Protein AF-A0A968I5S2-F1 (afdb_monomer)

Nearest PDB structures (foldseek):
  7oa7-assembly1_A  TM=3.913E-01  e=3.856E-08  Streptococcus sanguinis
  2yn5-assembly1_B  TM=2.496E-01  e=1.665E-03  Salmonella enterica subsp. enterica serovar Typhimurium str. LT2
  6fg9-assembly1_A  TM=3.558E-01  e=5.947E-02  Mus musculus
  5f7s-assembly2_B  TM=2.468E-01  e=9.689E-03  Trueperella pyogenes
  5i0e-assembly1_B  TM=2.506E-01  e=1.335E-02  Trueperella pyogenes

Sequence (654 aa):
MAFTLANLGITALRRDPSNPQAFLVVGGMTFDSGSPTSLTLSPNETSGTLALSLNLAGNLAQTLMENPSSLKFEFSGYDVQDANGRNFKFQNDTTNAQTALVVLDYGNGHTTRARVATNVERTNGQIVGVKLGKVLKDILNLPFVTEANAGGVKVLRSLFDPTVGTNALITSSPTDKTVWVVVGTNGLAIGSSTNFEDIVLKAGTELRVMLARDFDGDKLPDSEEFFYGTSDNNADTDGDTLGDFLEVRTGWTVTTTSAVTGYPRVVYSNPTTTDSDLDTLSDKTEQTNGTDPRSDDTDRDGTLDAADPQPLNPSIGANVAPTVTNVNTSITNSTVTLTATVTDTNLTGTVINWGDGTTTPLTGTGAQNVNQMHTYTSSSNYTVTITATDAGGLTGTATRAVNILDITSARLLELLFTGNTNDSSGNNRNATVNSPACALLSDDRSSVANRAFKFNDDSGGAGCGSSTAGFLGVANVPFSSSGNPNFSISLWIKPNIQGNDMWILGQSNNGGSGAWARFVIGQTQDASTTVGSSNRVSFVMPGSTRLLITDPTALSGSSTWTHYAVTVSYSGGTTTARLYRNGALVTLAGGATSVSTSALYVNPSASNPLFVGNRCGNSPNAGCELYRGNVDSIRIYNRALAANEVEALFNETN

pLDDT: mean 87.05, std 8.73, range [52.06, 98.25]

Structure (mmCIF, N/CA/C/O backbone):
data_AF-A0A968I5S2-F1
#
_entry.id   AF-A0A968I5S2-F1
#
loop_
_atom_site.group_PDB
_atom_site.id
_atom_site.type_symbol
_atom_site.label_atom_id
_atom_site.label_alt_id
_atom_site.label_comp_id
_atom_site.label_asym_id
_atom_site.label_entity_id
_atom_site.label_seq_id
_atom_site.pdbx_PDB_ins_code
_atom_site.Cartn_x
_atom_site.Cartn_y
_atom_site.Cartn_z
_atom_site.occupancy
_atom_site.B_iso_or_equiv
_atom_site.auth_seq_id
_atom_site.auth_comp_id
_atom_site.auth_asym_id
_atom_site.auth_atom_id
_atom_site.pdbx_PDB_model_num
ATOM 1 N N . MET A 1 1 ? -46.745 -22.464 59.263 1.00 67.94 1 MET A N 1
ATOM 2 C CA . MET A 1 1 ? -47.755 -23.123 58.405 1.00 67.94 1 MET A CA 1
ATOM 3 C C . MET A 1 1 ? -47.114 -23.351 57.048 1.00 67.94 1 MET A C 1
ATOM 5 O O . MET A 1 1 ? -46.330 -22.498 56.653 1.00 67.94 1 MET A O 1
ATOM 9 N N . ALA A 1 2 ? -47.377 -24.485 56.397 1.00 80.25 2 ALA A N 1
ATOM 10 C CA . ALA A 1 2 ? -46.888 -24.727 55.040 1.00 80.25 2 ALA A CA 1
ATOM 11 C C . ALA A 1 2 ? -47.615 -23.815 54.037 1.00 80.25 2 ALA A C 1
ATOM 13 O O . ALA A 1 2 ? -48.774 -23.451 54.264 1.00 80.25 2 ALA A O 1
ATOM 14 N N . PHE A 1 3 ? -46.936 -23.440 52.958 1.00 84.50 3 PHE A N 1
ATOM 15 C CA . PHE A 1 3 ? -47.486 -22.634 51.867 1.00 84.50 3 PHE A CA 1
ATOM 16 C C . PHE A 1 3 ? -47.135 -23.268 50.522 1.00 84.50 3 PHE A C 1
ATOM 18 O O . PHE A 1 3 ? -46.139 -23.978 50.413 1.00 84.50 3 PHE A O 1
ATOM 25 N N . THR A 1 4 ? -47.944 -23.005 49.501 1.00 87.56 4 THR A N 1
ATOM 26 C CA . THR A 1 4 ? -47.729 -23.515 48.143 1.00 87.56 4 THR A CA 1
ATOM 27 C C . THR A 1 4 ? -47.366 -22.372 47.207 1.00 87.56 4 THR A C 1
ATOM 29 O O . THR A 1 4 ? -48.137 -21.428 47.060 1.00 87.56 4 THR A O 1
ATOM 32 N N . LEU A 1 5 ? -46.204 -22.461 46.569 1.00 86.38 5 LEU A N 1
ATOM 33 C CA . LEU A 1 5 ? -45.821 -21.640 45.425 1.00 86.38 5 LEU A CA 1
ATOM 34 C C . LEU A 1 5 ? -46.442 -22.241 44.166 1.00 86.38 5 LEU A C 1
ATOM 36 O O . LEU A 1 5 ? -46.231 -23.415 43.884 1.00 86.38 5 LEU A O 1
ATOM 40 N N . ALA A 1 6 ? -47.203 -21.463 43.409 1.00 84.38 6 ALA A N 1
ATOM 41 C CA . ALA A 1 6 ? -47.817 -21.878 42.150 1.00 84.38 6 ALA A CA 1
ATOM 42 C C . ALA A 1 6 ? -47.569 -20.826 41.064 1.00 84.38 6 ALA A C 1
ATOM 44 O O . ALA A 1 6 ? -47.219 -19.689 41.377 1.00 84.38 6 ALA A O 1
ATOM 45 N N . ASN A 1 7 ? -47.765 -21.196 39.795 1.00 83.81 7 ASN A N 1
ATOM 46 C CA . ASN A 1 7 ? -47.607 -20.289 38.648 1.00 83.81 7 ASN A CA 1
ATOM 47 C C . ASN A 1 7 ? -46.236 -19.588 38.623 1.00 83.81 7 ASN A C 1
ATOM 49 O O . ASN A 1 7 ? -46.144 -18.393 38.346 1.00 83.81 7 ASN A O 1
ATOM 53 N N . LEU A 1 8 ? -45.181 -20.334 38.962 1.00 85.50 8 LEU A N 1
ATOM 54 C CA . LEU A 1 8 ? -43.809 -19.838 38.960 1.00 85.50 8 LEU A CA 1
ATOM 55 C C . LEU A 1 8 ? -43.403 -19.481 37.524 1.00 85.50 8 LEU A C 1
ATOM 57 O O . LEU A 1 8 ? -43.400 -20.331 36.640 1.00 85.50 8 LEU A O 1
ATOM 61 N N . GLY A 1 9 ? -43.060 -18.221 37.302 1.00 86.69 9 GLY A N 1
ATOM 62 C CA . GLY A 1 9 ? -42.364 -17.738 36.121 1.00 86.69 9 GLY A CA 1
ATOM 63 C C . GLY A 1 9 ? -40.946 -17.360 36.518 1.00 86.69 9 GLY A C 1
ATOM 64 O O . GLY A 1 9 ? -40.746 -16.667 37.517 1.00 86.69 9 GLY A O 1
ATOM 65 N N . ILE A 1 10 ? -39.961 -17.817 35.751 1.00 89.38 10 ILE A N 1
ATOM 66 C CA . ILE A 1 10 ? -38.560 -17.424 35.908 1.00 89.38 10 ILE A CA 1
ATOM 67 C C . ILE A 1 10 ? -38.116 -16.811 34.588 1.00 89.38 10 ILE A C 1
ATOM 69 O O . ILE A 1 10 ? -38.386 -17.366 33.524 1.00 89.38 10 ILE A O 1
ATOM 73 N N . THR A 1 11 ? -37.462 -15.661 34.650 1.00 91.75 11 THR A N 1
ATOM 74 C CA . THR A 1 11 ? -36.878 -14.989 33.493 1.00 91.75 11 THR A CA 1
ATOM 75 C C . THR A 1 11 ? -35.366 -15.027 33.618 1.00 91.75 11 THR A C 1
ATOM 77 O O . THR A 1 11 ? -34.811 -14.701 34.668 1.00 91.75 11 THR A O 1
ATOM 80 N N . ALA A 1 12 ? -34.710 -15.416 32.530 1.00 90.56 12 ALA A N 1
ATOM 81 C CA . ALA A 1 12 ? -33.280 -15.248 32.365 1.00 90.56 12 ALA A CA 1
ATOM 82 C C . ALA A 1 12 ? -33.004 -13.837 31.837 1.00 90.56 12 ALA A C 1
ATOM 84 O O . ALA A 1 12 ? -33.618 -13.375 30.868 1.00 90.56 12 ALA A O 1
ATOM 85 N N . LEU A 1 13 ? -32.077 -13.158 32.490 1.00 88.94 13 LEU A N 1
ATOM 86 C CA . LEU A 1 13 ? -31.571 -11.840 32.151 1.00 88.94 13 LEU A CA 1
ATOM 87 C C . LEU A 1 13 ? -30.075 -11.977 31.875 1.00 88.94 13 LEU A C 1
ATOM 89 O O . LEU A 1 13 ? -29.403 -12.800 32.493 1.00 88.94 13 LEU A O 1
ATOM 93 N N . ARG A 1 14 ? -29.555 -11.157 30.970 1.00 87.38 14 ARG A N 1
ATOM 94 C CA . ARG A 1 14 ? -28.117 -11.001 30.752 1.00 87.38 14 ARG A CA 1
ATOM 95 C C . ARG A 1 14 ? -27.728 -9.558 30.976 1.00 87.38 14 ARG A C 1
ATOM 97 O O . ARG A 1 14 ? -28.549 -8.670 30.747 1.00 87.38 14 ARG A O 1
ATOM 104 N N . ARG A 1 15 ? -26.491 -9.310 31.377 1.00 82.62 15 ARG A N 1
ATOM 105 C CA . ARG A 1 15 ? -25.963 -7.945 31.412 1.00 82.62 15 ARG A CA 1
ATOM 106 C C . ARG A 1 15 ? -25.876 -7.364 29.997 1.00 82.62 15 ARG A C 1
ATOM 108 O O . ARG A 1 15 ? -25.624 -8.101 29.043 1.00 82.62 15 ARG A O 1
ATOM 115 N N . ASP A 1 16 ? -26.135 -6.069 29.854 1.00 85.06 16 ASP A N 1
ATOM 116 C CA . ASP A 1 16 ? -25.929 -5.356 28.594 1.00 85.06 16 ASP A CA 1
ATOM 117 C C . ASP A 1 16 ? -24.431 -5.038 28.423 1.00 85.06 16 ASP A C 1
ATOM 119 O O . ASP A 1 16 ? -23.887 -4.276 29.223 1.00 85.06 16 ASP A O 1
ATOM 123 N N . PRO A 1 17 ? -23.746 -5.579 27.397 1.00 78.25 17 PRO A N 1
ATOM 124 C CA . PRO A 1 17 ? -22.331 -5.286 27.171 1.00 78.25 17 PRO A CA 1
ATOM 125 C C . PRO A 1 17 ? -22.053 -3.808 26.870 1.00 78.25 17 PRO A C 1
ATOM 127 O O . PRO A 1 17 ? -20.945 -3.343 27.110 1.00 78.25 17 PRO A O 1
ATOM 130 N N . SER A 1 18 ? -23.045 -3.076 26.346 1.00 81.31 18 SER A N 1
ATOM 131 C CA . SER A 1 18 ? -22.940 -1.646 26.019 1.00 81.31 18 SER A CA 1
ATOM 132 C C . SER A 1 18 ? -23.288 -0.722 27.186 1.00 81.31 18 SER A C 1
ATOM 134 O O . SER A 1 18 ? -23.008 0.473 27.147 1.00 81.31 18 SER A O 1
ATOM 136 N N . ASN A 1 19 ? -23.908 -1.269 28.229 1.00 86.31 19 ASN A N 1
ATOM 137 C CA . ASN A 1 19 ? -24.206 -0.566 29.462 1.00 86.31 19 ASN A CA 1
ATOM 138 C C . ASN A 1 19 ? -24.138 -1.572 30.614 1.00 86.31 19 ASN A C 1
ATOM 140 O O . ASN A 1 19 ? -25.170 -2.148 30.975 1.00 86.31 19 ASN A O 1
ATOM 144 N N . PRO A 1 20 ? -22.960 -1.763 31.232 1.00 84.38 20 PRO A N 1
ATOM 145 C CA . PRO A 1 20 ? -22.779 -2.743 32.294 1.00 84.38 20 PRO A CA 1
ATOM 146 C C . PRO A 1 20 ? -23.757 -2.568 33.463 1.00 84.38 20 PRO A C 1
ATOM 148 O O . PRO A 1 20 ? -23.991 -3.519 34.195 1.00 84.38 20 PRO A O 1
ATOM 151 N N . GLN A 1 21 ? -24.387 -1.399 33.628 1.00 83.94 21 GLN A N 1
ATOM 152 C CA . GLN A 1 21 ? -25.385 -1.127 34.669 1.00 83.94 21 GLN A CA 1
ATOM 153 C C . GLN A 1 21 ? -26.797 -1.651 34.353 1.00 83.94 21 GLN A C 1
ATOM 155 O O . GLN A 1 21 ? -27.674 -1.623 35.220 1.00 83.94 21 GLN A O 1
ATOM 160 N N . ALA A 1 22 ? -27.049 -2.107 33.126 1.00 86.62 22 ALA A N 1
ATOM 161 C CA . ALA A 1 22 ? -28.354 -2.560 3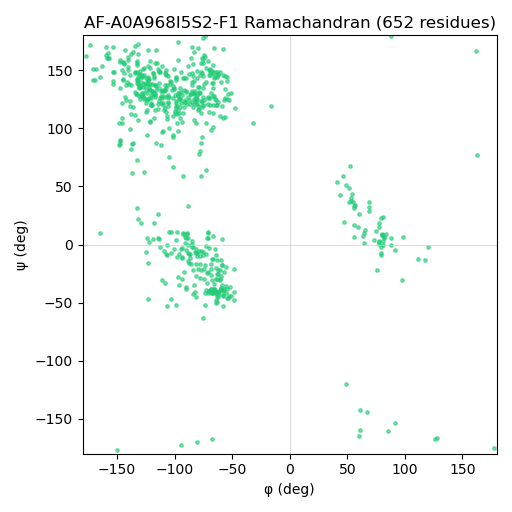2.665 1.00 86.62 22 ALA A CA 1
ATOM 162 C C . ALA A 1 22 ? -28.397 -4.076 32.422 1.00 86.62 22 ALA A C 1
ATOM 164 O O . ALA A 1 22 ? -27.398 -4.723 32.109 1.00 86.62 22 ALA A O 1
ATOM 165 N N . PHE A 1 23 ? -29.602 -4.637 32.535 1.00 86.19 23 PHE A N 1
ATOM 166 C CA . PHE A 1 23 ? -29.891 -6.026 32.194 1.00 86.19 23 PHE A CA 1
ATOM 167 C C . PHE A 1 23 ? -30.892 -6.092 31.041 1.00 86.19 23 PHE A C 1
ATOM 169 O O . PHE A 1 23 ? -31.900 -5.383 31.026 1.00 86.19 23 PHE A O 1
ATOM 176 N N . LEU A 1 24 ? -30.633 -6.990 30.097 1.00 88.62 24 LEU A N 1
ATOM 177 C CA . LEU A 1 24 ? -31.503 -7.325 28.980 1.00 88.62 24 LEU A CA 1
ATOM 178 C C . LEU A 1 24 ? -32.209 -8.651 29.254 1.00 88.62 24 LEU A C 1
ATOM 180 O O . LEU A 1 24 ? -31.609 -9.607 29.744 1.00 88.62 24 LEU A O 1
ATOM 184 N N . VAL A 1 25 ? -33.488 -8.730 28.895 1.00 90.50 25 VAL A N 1
ATOM 185 C CA . VAL A 1 25 ? -34.253 -9.977 28.985 1.00 90.50 25 VAL A CA 1
ATOM 186 C C . VAL A 1 25 ? -33.764 -10.945 27.910 1.00 90.50 25 VAL A C 1
ATOM 188 O O . VAL A 1 25 ? -33.845 -10.646 26.722 1.00 90.50 25 VAL A O 1
ATOM 191 N N . VAL A 1 26 ? -33.288 -12.116 28.334 1.00 89.25 26 VAL A N 1
ATOM 192 C CA . VAL A 1 26 ? -32.931 -13.232 27.444 1.00 89.25 26 VAL A CA 1
ATOM 193 C C . VAL A 1 26 ? -34.194 -14.008 27.075 1.00 89.25 26 VAL A C 1
ATOM 195 O O . VAL A 1 26 ? -34.419 -14.315 25.908 1.00 89.25 26 VAL A O 1
ATOM 198 N N . GLY A 1 27 ? -35.050 -14.293 28.063 1.00 89.19 27 GLY A N 1
ATOM 199 C CA . GLY A 1 27 ? -36.333 -14.957 27.843 1.00 89.19 27 GLY A CA 1
ATOM 200 C C . GLY A 1 27 ? -36.943 -15.562 29.106 1.00 89.19 27 GLY A C 1
ATOM 201 O O . GLY A 1 27 ? -36.283 -15.699 30.136 1.00 89.19 27 GLY A O 1
ATOM 202 N N . GLY A 1 28 ? -38.226 -15.921 29.022 1.00 90.00 28 GLY A N 1
ATOM 203 C CA . GLY A 1 28 ? -38.914 -16.687 30.062 1.00 90.00 28 GLY A CA 1
ATOM 204 C C . GLY A 1 28 ? -38.546 -18.167 29.980 1.00 90.00 28 GLY A C 1
ATOM 205 O O . GLY A 1 28 ? -38.602 -18.759 28.904 1.00 90.00 28 GLY A O 1
ATOM 206 N N . MET A 1 29 ? -38.172 -18.758 31.108 1.00 90.38 29 MET A N 1
ATOM 207 C CA . MET A 1 29 ? -37.785 -20.160 31.206 1.00 90.38 29 MET A CA 1
ATOM 208 C C . MET A 1 29 ? -39.005 -21.082 31.273 1.00 90.38 29 MET A C 1
ATOM 210 O O . MET A 1 29 ? -40.043 -20.729 31.839 1.00 90.38 29 MET A O 1
ATOM 214 N N . THR A 1 30 ? -38.861 -22.295 30.746 1.00 88.69 30 THR A N 1
ATOM 215 C CA . THR A 1 30 ? -39.872 -23.354 30.794 1.00 88.69 30 THR A CA 1
ATOM 216 C C . THR A 1 30 ? -39.426 -24.480 31.713 1.00 88.69 30 THR A C 1
ATOM 218 O O . THR A 1 30 ? -38.297 -24.940 31.615 1.00 88.69 30 THR A O 1
ATOM 221 N N . PHE A 1 31 ? -40.302 -24.945 32.604 1.00 86.81 31 PHE A N 1
ATOM 222 C CA . PHE A 1 31 ? -40.011 -26.114 33.437 1.00 86.81 31 PHE A CA 1
ATOM 223 C C . PHE A 1 31 ? -39.906 -27.382 32.587 1.00 86.81 31 PHE A C 1
ATOM 225 O O . PHE A 1 31 ? -40.771 -27.643 31.748 1.00 86.81 31 PHE A O 1
ATOM 232 N N . ASP A 1 32 ? -38.878 -28.185 32.848 1.00 86.12 32 ASP A N 1
ATOM 233 C CA . ASP A 1 32 ? -38.671 -29.451 32.150 1.00 86.12 32 ASP A CA 1
ATOM 234 C C . ASP A 1 32 ? -39.709 -30.505 32.560 1.00 86.12 32 ASP A C 1
ATOM 236 O O . ASP A 1 32 ? -40.309 -30.454 33.640 1.00 86.12 32 ASP A O 1
ATOM 240 N N . SER A 1 33 ? -39.918 -31.505 31.699 1.00 75.94 33 SER A N 1
ATOM 241 C CA . SER A 1 33 ? -40.846 -32.604 31.972 1.00 75.94 33 SER A CA 1
ATOM 242 C C . SER A 1 33 ? -40.425 -33.370 33.232 1.00 75.94 33 SER A C 1
ATOM 244 O O . SER A 1 33 ? -39.416 -34.071 33.223 1.00 75.94 33 SER A O 1
ATOM 246 N N . GLY A 1 34 ? -41.213 -33.253 34.304 1.00 72.81 34 GLY A N 1
ATOM 247 C CA . GLY A 1 34 ? -40.935 -33.870 35.606 1.00 72.81 34 GLY A CA 1
ATOM 248 C C . GLY A 1 34 ? -40.593 -32.874 36.718 1.00 72.81 34 GLY A C 1
ATOM 249 O O . GLY A 1 34 ? -40.636 -33.252 37.887 1.00 72.81 34 GLY A O 1
ATOM 250 N N . SER A 1 35 ? -40.331 -31.606 36.388 1.00 78.31 35 SER A N 1
ATOM 251 C CA . SER A 1 35 ? -40.189 -30.548 37.390 1.00 78.31 35 SER A CA 1
ATOM 252 C C . SER A 1 35 ? -41.554 -30.149 37.974 1.00 78.31 35 SER A C 1
ATOM 254 O O . SER A 1 35 ? -42.530 -30.010 37.231 1.00 78.31 35 SER A O 1
ATOM 256 N N . PRO A 1 36 ? -41.657 -29.933 39.298 1.00 74.31 36 PRO A N 1
ATOM 257 C CA . PRO A 1 36 ? -42.905 -29.522 39.930 1.00 74.31 36 PRO A CA 1
ATOM 258 C C . PRO A 1 36 ? -43.282 -28.087 39.526 1.00 74.31 36 PRO A C 1
ATOM 260 O O . PRO A 1 36 ? -42.560 -27.138 39.816 1.00 74.31 36 PRO A O 1
ATOM 263 N N . THR A 1 37 ? -44.452 -27.915 38.903 1.00 71.19 37 THR A N 1
ATOM 264 C CA . THR A 1 37 ? -45.016 -26.595 38.540 1.00 71.19 37 THR A CA 1
ATOM 265 C C . THR A 1 37 ? -45.644 -25.858 39.729 1.00 71.19 37 THR A C 1
ATOM 267 O O . THR A 1 37 ? -46.013 -24.687 39.626 1.00 71.19 37 THR A O 1
ATOM 270 N N . SER A 1 38 ? -45.786 -26.549 40.862 1.00 80.31 38 SER A N 1
ATOM 271 C CA . SER A 1 38 ? -46.173 -25.985 42.151 1.00 80.31 38 SER A CA 1
ATOM 272 C C . SER A 1 38 ? -45.385 -26.648 43.273 1.00 80.31 38 SER A C 1
ATOM 274 O O . SER A 1 38 ? -45.218 -27.869 43.263 1.00 80.31 38 SER A O 1
ATOM 276 N N . LEU A 1 39 ? -44.952 -25.866 44.256 1.00 85.50 39 LEU A N 1
ATOM 277 C CA . LEU A 1 39 ? -44.085 -26.312 45.337 1.00 85.50 39 LEU A CA 1
ATOM 278 C C . LEU A 1 39 ? -44.717 -26.012 46.696 1.00 85.50 39 LEU A C 1
ATOM 280 O O . LEU A 1 39 ? -44.870 -24.846 47.055 1.00 85.50 39 LEU A O 1
ATOM 284 N N . THR A 1 40 ? -45.074 -27.039 47.464 1.00 86.50 40 THR A N 1
ATOM 285 C CA . THR A 1 40 ? -45.526 -26.859 48.850 1.00 86.50 40 THR A CA 1
ATOM 286 C C . THR A 1 40 ? -44.333 -26.976 49.785 1.00 86.50 40 THR A C 1
ATOM 288 O O . THR A 1 40 ? -43.696 -28.022 49.830 1.00 86.50 40 THR A O 1
ATOM 291 N N . LEU A 1 41 ? -44.042 -25.905 50.522 1.00 85.56 41 LEU A N 1
ATOM 292 C CA . LEU A 1 41 ? -42.926 -25.823 51.458 1.00 85.56 41 LEU A CA 1
ATOM 293 C C . LEU A 1 41 ? -43.434 -25.633 52.883 1.00 85.56 41 LEU A C 1
ATOM 295 O O . LEU A 1 41 ? -44.278 -24.773 53.167 1.00 85.56 41 LEU A O 1
ATOM 299 N N . SER A 1 42 ? -42.888 -26.421 53.800 1.00 84.50 42 SER A N 1
ATOM 300 C CA . SER A 1 42 ? -43.003 -26.205 55.238 1.00 84.50 42 SER A CA 1
ATOM 301 C C . SER A 1 42 ? -42.106 -25.039 55.681 1.00 84.50 42 SER A C 1
ATOM 303 O O . SER A 1 42 ? -41.194 -24.636 54.957 1.00 84.50 42 SER A O 1
ATOM 305 N N . PRO A 1 43 ? -42.321 -24.462 56.879 1.00 77.12 43 PRO A N 1
ATOM 306 C CA . PRO A 1 43 ? -41.413 -23.449 57.411 1.00 77.12 43 PRO A CA 1
ATOM 307 C C . PRO A 1 43 ? -39.964 -23.954 57.434 1.00 77.12 43 PRO A C 1
ATOM 309 O O . PRO A 1 43 ? -39.709 -25.035 57.960 1.00 77.12 43 PRO A O 1
ATOM 312 N N . ASN A 1 44 ? -39.039 -23.155 56.894 1.00 74.94 44 ASN A N 1
ATOM 313 C CA . ASN A 1 44 ? -37.606 -23.457 56.751 1.00 74.94 44 ASN A CA 1
ATOM 314 C C . ASN A 1 44 ? -37.260 -24.633 55.820 1.00 74.94 44 ASN A C 1
ATOM 316 O O . ASN A 1 44 ? -36.106 -25.053 55.775 1.00 74.94 44 ASN A O 1
ATOM 320 N N . GLU A 1 45 ? -38.225 -25.157 55.066 1.00 83.62 45 GLU A N 1
ATOM 321 C CA . GLU A 1 45 ? -37.965 -26.157 54.036 1.00 83.62 45 GLU A CA 1
ATOM 322 C C . GLU A 1 45 ? -37.405 -25.481 52.780 1.00 83.62 45 GLU A C 1
ATOM 324 O O . GLU A 1 45 ? -37.884 -24.427 52.354 1.00 83.62 45 GLU A O 1
ATOM 329 N N . THR A 1 46 ? -36.370 -26.076 52.196 1.00 80.12 46 THR A N 1
ATOM 330 C CA . THR A 1 46 ? -35.767 -25.613 50.944 1.00 80.12 46 THR A CA 1
ATOM 331 C C . THR A 1 46 ? -36.301 -26.451 49.796 1.00 80.12 46 THR A C 1
ATOM 333 O O . THR A 1 46 ? -36.471 -27.663 49.928 1.00 80.12 46 THR A O 1
ATOM 336 N N . SER A 1 47 ? -36.543 -25.822 48.649 1.00 77.88 47 SER A N 1
ATOM 337 C CA . SER A 1 47 ? -36.786 -26.586 47.433 1.00 77.88 47 SER A CA 1
ATOM 338 C C . SER A 1 47 ? -35.540 -27.394 47.068 1.00 77.88 47 SER A C 1
ATOM 340 O O . SER A 1 47 ? -34.416 -26.940 47.280 1.00 77.88 47 SER A O 1
ATOM 342 N N . GLY A 1 48 ? -35.733 -28.562 46.455 1.00 80.31 48 GLY A N 1
ATOM 343 C CA . GLY A 1 48 ? -34.666 -29.193 45.681 1.00 80.31 48 GLY A CA 1
ATOM 344 C C . GLY A 1 48 ? -34.330 -28.385 44.420 1.00 80.31 48 GLY A C 1
ATOM 345 O O . GLY A 1 48 ? -34.772 -27.246 44.240 1.00 80.31 48 GLY A O 1
ATOM 346 N N . THR A 1 49 ? -33.572 -28.994 43.513 1.00 81.88 49 THR A N 1
ATOM 347 C CA . THR A 1 49 ? -33.245 -28.399 42.212 1.00 81.88 49 THR A CA 1
ATOM 348 C C . THR A 1 49 ? -34.486 -28.302 41.325 1.00 81.88 49 THR A C 1
ATOM 350 O O . THR A 1 49 ? -35.201 -29.286 41.137 1.00 81.88 49 THR A O 1
ATOM 353 N N . LEU A 1 50 ? -34.722 -27.123 40.748 1.00 83.62 50 LEU A N 1
ATOM 354 C CA . LEU A 1 50 ? -35.723 -26.916 39.702 1.00 83.62 50 LEU A CA 1
ATOM 355 C C . LEU A 1 50 ? -35.029 -27.009 38.341 1.00 83.62 50 LEU A C 1
ATOM 357 O O . LEU A 1 50 ? -34.133 -26.215 38.064 1.00 83.62 50 LEU A O 1
ATOM 361 N N . ALA A 1 51 ? -35.424 -27.974 37.506 1.00 87.56 51 ALA A N 1
ATOM 362 C CA . ALA A 1 51 ? -34.903 -28.097 36.146 1.00 87.56 51 ALA A CA 1
ATOM 363 C C . ALA A 1 51 ? -35.760 -27.270 35.180 1.00 87.56 51 ALA A C 1
ATOM 365 O O . ALA A 1 51 ? -36.984 -27.461 35.100 1.00 87.56 51 ALA A O 1
ATOM 366 N N . LEU A 1 52 ? -35.110 -26.325 34.502 1.00 88.12 52 LEU A N 1
ATOM 367 C CA . LEU A 1 52 ? -35.709 -25.373 33.577 1.00 88.12 52 LEU A CA 1
ATOM 368 C C . LEU A 1 52 ? -34.864 -25.283 32.304 1.00 88.12 52 LEU A C 1
ATOM 370 O O . LEU A 1 52 ? -33.635 -25.325 32.359 1.00 88.12 52 LEU A O 1
ATOM 374 N N . SER A 1 53 ? -35.531 -25.049 31.183 1.00 89.88 53 SER A N 1
ATOM 375 C CA . SER A 1 53 ? -34.936 -24.882 29.864 1.00 89.88 53 SER A CA 1
ATOM 376 C C . SER A 1 53 ? -35.325 -23.545 29.237 1.00 89.88 53 SER A C 1
ATOM 378 O O . SER A 1 53 ? -36.360 -22.950 29.545 1.00 89.88 53 SER A O 1
ATOM 380 N N . LEU A 1 54 ? -34.463 -23.054 28.350 1.00 89.00 54 LEU A N 1
ATOM 381 C CA . LEU A 1 54 ? -34.706 -21.880 27.521 1.00 89.00 54 LEU A CA 1
ATOM 382 C C . LEU A 1 54 ? -34.087 -22.124 26.145 1.00 89.00 54 LEU A C 1
ATOM 384 O O . LEU A 1 54 ? -32.907 -22.451 26.041 1.00 89.00 54 LEU A O 1
ATOM 388 N N . ASN A 1 55 ? -34.881 -21.955 25.089 1.00 88.81 55 ASN A N 1
ATOM 389 C CA . ASN A 1 55 ? -34.376 -22.024 23.722 1.00 88.81 55 ASN A CA 1
ATOM 390 C C . ASN A 1 55 ? -33.743 -20.682 23.347 1.00 88.81 55 ASN A C 1
ATOM 392 O O . ASN A 1 55 ? -34.410 -19.649 23.392 1.00 88.81 55 ASN A O 1
ATOM 396 N N . LEU A 1 56 ? -32.469 -20.712 22.960 1.00 88.38 56 LEU A N 1
ATOM 397 C CA . LEU A 1 56 ? -31.690 -19.532 22.594 1.00 88.38 56 LEU A CA 1
ATOM 398 C C . LEU A 1 56 ? -31.351 -19.545 21.104 1.00 88.38 56 LEU A C 1
ATOM 400 O O . LEU A 1 56 ? -31.150 -20.603 20.507 1.00 88.38 56 LEU A O 1
ATOM 404 N N . ALA A 1 57 ? -31.252 -18.357 20.510 1.00 87.12 57 ALA A N 1
ATOM 405 C CA . ALA A 1 57 ? -30.624 -18.210 19.203 1.00 87.12 57 ALA A CA 1
ATOM 406 C C . ALA A 1 57 ? -29.128 -18.557 19.310 1.00 87.12 57 ALA A C 1
ATOM 408 O O . ALA A 1 57 ? -28.495 -18.239 20.316 1.00 87.12 57 ALA A O 1
ATOM 409 N N . GLY A 1 58 ? -28.564 -19.204 18.284 1.00 84.56 58 GLY A N 1
ATOM 410 C CA . GLY A 1 58 ? -27.192 -19.729 18.337 1.00 84.56 58 GLY A CA 1
ATOM 411 C C . GLY A 1 58 ? -26.130 -18.666 18.635 1.00 84.56 58 GLY A C 1
ATOM 412 O O . GLY A 1 58 ? -25.250 -18.902 19.452 1.00 84.56 58 GLY A O 1
ATOM 413 N N . ASN A 1 59 ? -26.267 -17.473 18.052 1.00 81.94 59 ASN A N 1
ATOM 414 C CA . ASN A 1 59 ? -25.381 -16.338 18.320 1.00 81.94 59 ASN A CA 1
ATOM 415 C C . ASN A 1 59 ? -25.453 -15.870 19.783 1.00 81.94 59 ASN A C 1
ATOM 417 O O . ASN A 1 59 ? -24.428 -15.666 20.417 1.00 81.94 59 ASN A O 1
ATOM 421 N N . LEU A 1 60 ? -26.660 -15.758 20.343 1.00 83.12 60 LEU A N 1
ATOM 422 C CA . LEU A 1 60 ? -26.847 -15.372 21.739 1.00 83.12 60 LEU A CA 1
ATOM 423 C C . LEU A 1 60 ? -26.290 -16.433 22.693 1.00 83.12 60 LEU A C 1
ATOM 425 O O . LEU A 1 60 ? -25.701 -16.085 23.710 1.00 83.12 60 LEU A O 1
ATOM 429 N N . ALA A 1 61 ? -26.458 -17.716 22.365 1.00 84.12 61 ALA A N 1
ATOM 430 C CA . ALA A 1 61 ? -25.875 -18.803 23.142 1.00 84.12 61 ALA A CA 1
ATOM 431 C C . ALA A 1 61 ? -24.339 -18.731 23.150 1.00 84.12 61 ALA A C 1
ATOM 433 O O . ALA A 1 61 ? -23.743 -18.908 24.205 1.00 84.12 61 ALA A O 1
ATOM 434 N N . GLN A 1 62 ? -23.716 -18.418 22.011 1.00 79.31 62 GLN A N 1
ATOM 435 C CA . GLN A 1 62 ? -22.264 -18.279 21.897 1.00 79.31 6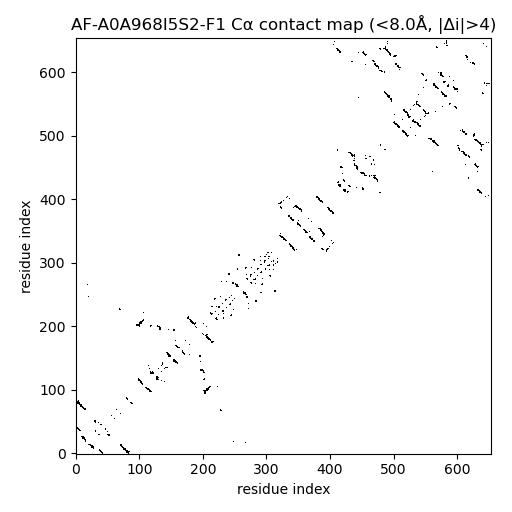2 GLN A CA 1
ATOM 436 C C . GLN A 1 62 ? -21.731 -17.119 22.753 1.00 79.31 62 GLN A C 1
ATOM 438 O O . GLN A 1 62 ? -20.859 -17.346 23.586 1.00 79.31 62 GLN A O 1
ATOM 443 N N . THR A 1 63 ? -22.354 -15.938 22.681 1.00 74.88 63 THR A N 1
ATOM 444 C CA . THR A 1 63 ? -21.995 -14.794 23.543 1.00 74.88 63 THR A CA 1
ATOM 445 C C . THR A 1 63 ? -22.153 -15.105 25.035 1.00 74.88 63 THR A C 1
ATOM 447 O O . THR A 1 63 ? -21.362 -14.671 25.864 1.00 74.88 63 THR A O 1
ATOM 450 N N . LEU A 1 64 ? -23.182 -15.869 25.414 1.00 79.00 64 LEU A N 1
ATOM 451 C CA . LEU A 1 64 ? -23.367 -16.276 26.812 1.00 79.00 64 LEU A CA 1
ATOM 452 C C . LEU A 1 64 ? -22.344 -17.330 27.263 1.00 79.00 64 LEU A C 1
ATOM 454 O O . LEU A 1 64 ? -22.080 -17.439 28.457 1.00 79.00 64 LEU A O 1
ATOM 458 N N . MET A 1 65 ? -21.781 -18.110 26.338 1.00 79.06 65 MET A N 1
ATOM 459 C CA . MET A 1 65 ? -20.712 -19.067 26.637 1.00 79.06 65 MET A CA 1
ATOM 460 C C . MET A 1 65 ? -19.347 -18.396 26.801 1.00 79.06 65 MET A C 1
ATOM 462 O O . MET A 1 65 ? -18.526 -18.919 27.549 1.00 79.06 65 MET A O 1
ATOM 466 N N . GLU A 1 66 ? -19.116 -17.265 26.133 1.00 71.56 66 GLU A N 1
ATOM 467 C CA . GLU A 1 66 ? -17.906 -16.449 26.299 1.00 71.56 66 GLU A CA 1
ATOM 468 C C . GLU A 1 66 ? -17.823 -15.860 27.714 1.00 71.56 66 GLU A C 1
ATOM 470 O O . GLU A 1 66 ? -16.757 -15.877 28.321 1.00 71.56 66 GLU A O 1
ATOM 475 N N . ASN A 1 67 ? -18.958 -15.432 28.285 1.00 68.06 67 ASN A N 1
ATOM 476 C CA . ASN A 1 67 ? -19.032 -14.951 29.666 1.00 68.06 67 ASN A CA 1
ATOM 477 C C . ASN A 1 67 ? -20.265 -15.514 30.419 1.00 68.06 67 ASN A C 1
ATOM 479 O O . ASN A 1 67 ? -21.326 -14.874 30.467 1.00 68.06 67 ASN A O 1
ATOM 483 N N . PRO A 1 68 ? -20.149 -16.704 31.046 1.00 66.75 68 PRO A N 1
ATOM 484 C CA . PRO A 1 68 ? -21.275 -17.376 31.696 1.00 66.75 68 PRO A CA 1
ATOM 485 C C . PRO A 1 68 ? -21.721 -16.732 33.019 1.00 66.75 68 PRO A C 1
ATOM 487 O O . PRO A 1 68 ? -22.848 -16.983 33.453 1.00 66.75 68 PRO A O 1
ATOM 490 N N . SER A 1 69 ? -20.897 -15.891 33.660 1.00 68.50 69 SER A N 1
ATOM 491 C CA . SER A 1 69 ? -21.277 -15.166 34.887 1.00 68.50 69 SER A CA 1
ATOM 492 C C . SER A 1 69 ? -22.225 -13.991 34.614 1.00 68.50 69 SER A C 1
ATOM 494 O O . SER A 1 69 ? -22.833 -13.455 35.538 1.00 68.50 69 SER A O 1
ATOM 496 N N . SER A 1 70 ? -22.440 -13.638 33.342 1.00 71.19 70 SER A N 1
ATOM 497 C CA . SER A 1 70 ? -23.347 -12.561 32.927 1.00 71.19 70 SER A CA 1
ATOM 498 C C . SER A 1 70 ? -24.845 -12.887 33.057 1.00 71.19 70 SER A C 1
ATOM 500 O O . SER A 1 70 ? -25.681 -11.994 32.865 1.00 71.19 70 SER A O 1
ATOM 502 N N . LEU A 1 71 ? -25.207 -14.140 33.373 1.00 82.38 71 LEU A N 1
ATOM 503 C CA . LEU A 1 71 ? -26.595 -14.595 33.491 1.00 82.38 71 LEU A CA 1
ATOM 504 C C . LEU A 1 71 ? -27.163 -14.398 34.896 1.00 82.38 71 LEU A C 1
ATOM 506 O O . LEU A 1 71 ? -26.653 -14.911 35.890 1.00 82.38 71 LEU A O 1
ATOM 510 N N . LYS A 1 72 ? -28.317 -13.737 34.956 1.00 84.75 72 LYS A N 1
ATOM 511 C CA . LYS A 1 72 ? -29.106 -13.543 36.170 1.00 84.75 72 LYS A CA 1
ATOM 512 C C . LYS A 1 72 ? -30.484 -14.168 35.997 1.00 84.75 72 LYS A C 1
ATOM 514 O O . LYS A 1 72 ? -31.171 -13.912 35.011 1.00 84.75 72 LYS A O 1
ATOM 519 N N . PHE A 1 73 ? -30.917 -14.949 36.979 1.00 87.31 73 PHE A N 1
ATOM 520 C CA . PHE A 1 73 ? -32.257 -15.529 37.002 1.00 87.31 73 PHE A CA 1
ATOM 521 C C . PHE A 1 73 ? -33.119 -14.809 38.029 1.00 87.31 73 PHE A C 1
ATOM 523 O O . PHE A 1 73 ? -32.739 -14.675 39.192 1.00 87.31 73 PHE A O 1
ATOM 530 N N . GLU A 1 74 ? -34.295 -14.361 37.605 1.00 87.62 74 GLU A N 1
ATOM 531 C CA . GLU A 1 74 ? -35.256 -13.691 38.476 1.00 87.62 74 GLU A CA 1
ATOM 532 C C . GLU A 1 74 ? -36.635 -14.335 38.365 1.00 87.62 74 GLU A C 1
ATOM 534 O O . GLU A 1 74 ? -37.070 -14.739 37.286 1.00 87.62 74 GLU A O 1
ATOM 539 N N . PHE A 1 75 ? -37.357 -14.402 39.484 1.00 85.06 75 PHE A N 1
ATOM 540 C CA . PHE A 1 75 ? -38.765 -14.783 39.466 1.00 85.06 75 PHE A CA 1
ATOM 541 C C . PHE A 1 75 ? -39.583 -13.662 38.820 1.00 85.06 75 PHE A C 1
ATOM 543 O O . PHE A 1 75 ? -39.703 -12.572 39.377 1.00 85.06 75 PHE A O 1
ATOM 550 N N . SER A 1 76 ? -40.171 -13.940 37.659 1.00 83.69 76 SER A N 1
ATOM 551 C CA . SER A 1 76 ? -41.012 -13.000 36.916 1.00 83.69 76 SER A CA 1
ATOM 552 C C . SER A 1 76 ? -42.462 -12.986 37.397 1.00 83.69 76 SER A C 1
ATOM 554 O O . SER A 1 76 ? -43.168 -11.994 37.224 1.00 83.69 76 SER A O 1
ATOM 556 N N . GLY A 1 77 ? -42.903 -14.060 38.054 1.00 84.06 77 GLY A N 1
ATOM 557 C CA . GLY A 1 77 ? -44.217 -14.147 38.681 1.00 84.06 77 GLY A CA 1
ATOM 558 C C . GLY A 1 77 ? -44.351 -15.395 39.543 1.00 84.06 77 GLY A C 1
ATOM 559 O O . GLY A 1 77 ? -43.694 -16.400 39.295 1.00 84.06 77 GLY A O 1
ATOM 560 N N . TYR A 1 78 ? -45.173 -15.319 40.585 1.00 86.94 78 TYR A N 1
ATOM 561 C CA . TYR A 1 78 ? -45.566 -16.470 41.393 1.00 86.94 78 TYR A CA 1
ATOM 562 C C . TYR A 1 78 ? -46.811 -16.133 42.213 1.00 86.94 78 TYR A C 1
ATOM 564 O O . TYR A 1 78 ? -47.046 -14.980 42.580 1.00 86.94 78 TYR A O 1
ATOM 572 N N . ASP A 1 79 ? -47.579 -17.163 42.545 1.00 85.06 79 ASP A N 1
ATOM 573 C CA . ASP A 1 79 ? -48.656 -17.114 43.521 1.00 85.06 79 ASP A CA 1
ATOM 574 C C . ASP A 1 79 ? -48.236 -17.863 44.782 1.00 85.06 79 ASP A C 1
ATOM 576 O O . ASP A 1 79 ? -47.725 -18.979 44.711 1.00 85.06 79 ASP A O 1
ATOM 580 N N . VAL A 1 80 ? -48.493 -17.272 45.948 1.00 85.12 80 VAL A N 1
ATOM 581 C CA . VAL A 1 80 ? -48.324 -17.947 47.240 1.00 85.12 80 VAL A CA 1
ATOM 582 C C . VAL A 1 80 ? -49.708 -18.287 47.768 1.00 85.12 80 VAL A C 1
ATOM 584 O O . VAL A 1 80 ? -50.534 -17.393 47.945 1.00 85.12 80 VAL A O 1
ATOM 587 N N . GLN A 1 81 ? -49.975 -19.560 48.028 1.00 87.44 81 GLN A N 1
ATOM 588 C CA . GLN A 1 81 ? -51.268 -20.051 48.502 1.00 87.44 81 GLN A CA 1
ATOM 589 C C . GLN A 1 81 ? -51.138 -20.696 49.883 1.00 87.44 81 GLN A C 1
ATOM 591 O O . GLN A 1 81 ? -50.121 -21.317 50.199 1.00 87.44 81 GLN A O 1
ATOM 596 N N . ASP A 1 82 ? -52.161 -20.546 50.724 1.00 82.94 82 ASP A N 1
ATOM 597 C CA . ASP A 1 82 ? -52.246 -21.275 51.992 1.00 82.94 82 ASP A CA 1
ATOM 598 C C . ASP A 1 82 ? -52.647 -22.748 51.784 1.00 82.94 82 ASP A C 1
ATOM 600 O O . ASP A 1 82 ? -52.925 -23.193 50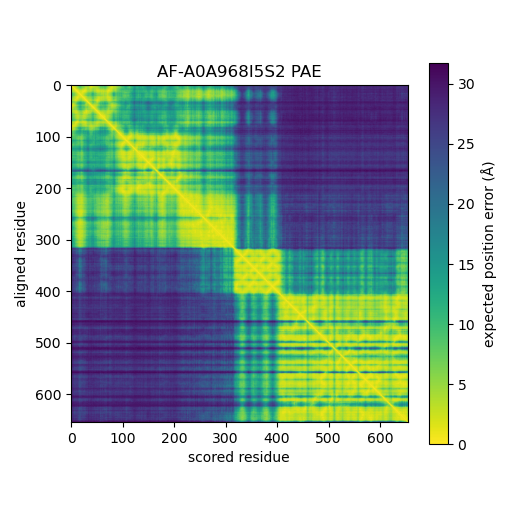.670 1.00 82.94 82 ASP A O 1
ATOM 604 N N . ALA A 1 83 ? -52.711 -23.516 52.875 1.00 78.94 83 ALA A N 1
ATOM 605 C CA . ALA A 1 83 ? -53.136 -24.920 52.846 1.00 78.94 83 ALA A CA 1
ATOM 606 C C . ALA A 1 83 ? -54.571 -25.138 52.310 1.00 78.94 83 ALA A C 1
ATOM 608 O O . ALA A 1 83 ? -54.936 -26.266 51.997 1.00 78.94 83 ALA A O 1
ATOM 609 N N . ASN A 1 84 ? -55.377 -24.076 52.193 1.00 80.12 84 ASN A N 1
ATOM 610 C CA . ASN A 1 84 ? -56.743 -24.098 51.671 1.00 80.12 84 ASN A CA 1
ATOM 611 C C . ASN A 1 84 ? -56.830 -23.523 50.239 1.00 80.12 84 ASN A C 1
ATOM 613 O O . ASN A 1 84 ? -57.934 -23.264 49.760 1.00 80.12 84 ASN A O 1
ATOM 617 N N . GLY A 1 85 ? -55.695 -23.281 49.567 1.00 75.38 85 GLY A N 1
ATOM 618 C CA . GLY A 1 85 ? -55.635 -22.738 48.205 1.00 75.38 85 GLY A CA 1
ATOM 619 C C . GLY A 1 85 ? -55.952 -21.241 48.099 1.00 75.38 85 GLY A C 1
ATOM 620 O O . GLY A 1 85 ? -56.163 -20.724 47.001 1.00 75.38 85 GLY A O 1
ATOM 621 N N . ARG A 1 86 ? -56.012 -20.508 49.219 1.00 80.56 86 ARG A N 1
ATOM 622 C CA . ARG A 1 86 ? -56.266 -19.060 49.206 1.00 80.56 86 ARG A CA 1
ATOM 623 C C . ARG A 1 86 ? -54.977 -18.316 48.892 1.00 80.56 86 ARG A C 1
ATOM 625 O O . ARG A 1 86 ? -53.984 -18.477 49.597 1.00 80.56 86 ARG A O 1
ATOM 632 N N . ASN A 1 87 ? -55.011 -17.473 47.862 1.00 79.56 87 ASN A N 1
ATOM 633 C CA . ASN A 1 87 ? -53.864 -16.663 47.461 1.00 79.56 87 ASN A CA 1
ATOM 634 C C . ASN A 1 87 ? -53.574 -15.571 48.510 1.00 79.56 87 ASN A C 1
ATOM 636 O O . ASN A 1 87 ? -54.447 -14.769 48.857 1.00 79.56 87 ASN A O 1
ATOM 640 N N . PHE A 1 88 ? -52.334 -15.518 48.993 1.00 75.56 88 PHE A N 1
ATOM 641 C CA . PHE A 1 88 ? -51.858 -14.528 49.956 1.00 75.56 88 PHE A CA 1
ATOM 642 C C . PHE A 1 88 ? -51.800 -13.107 49.392 1.00 75.56 88 PHE A C 1
ATOM 644 O O . PHE A 1 88 ? -51.689 -12.171 50.178 1.00 75.56 88 PHE A O 1
ATOM 651 N N . LYS A 1 89 ? -51.931 -12.908 48.073 1.00 69.75 89 LYS A N 1
ATOM 652 C CA . LYS A 1 89 ? -51.890 -11.587 47.426 1.00 69.75 89 LYS A CA 1
ATOM 653 C C . LYS A 1 89 ? -52.837 -10.571 48.078 1.00 69.75 89 LYS A C 1
ATOM 655 O O . LYS A 1 89 ? -52.406 -9.477 48.417 1.00 69.75 89 LYS A O 1
ATOM 660 N N . PHE A 1 90 ? -54.075 -10.965 48.385 1.00 64.62 90 PHE A N 1
ATOM 661 C CA . PHE A 1 90 ? -55.053 -10.072 49.025 1.00 64.62 90 PHE A CA 1
ATOM 662 C C . PHE A 1 90 ? -54.697 -9.713 50.483 1.00 64.62 90 PHE A C 1
ATOM 664 O O . PHE A 1 90 ? -54.877 -8.573 50.921 1.00 64.62 90 PHE A O 1
ATOM 671 N N . GLN A 1 91 ? -54.161 -10.673 51.246 1.00 65.75 91 GLN A N 1
ATOM 672 C CA . GLN A 1 91 ? -53.679 -10.400 52.605 1.00 65.75 91 GLN A CA 1
ATOM 673 C C . GLN A 1 91 ? -52.425 -9.520 52.572 1.00 65.75 91 GLN A C 1
ATOM 675 O O . GLN A 1 91 ? -52.322 -8.582 53.358 1.00 65.75 91 GLN A O 1
ATOM 680 N N . ASN A 1 92 ? -51.520 -9.764 51.621 1.00 72.00 92 ASN A N 1
ATOM 681 C CA . ASN A 1 92 ? -50.316 -8.969 51.418 1.00 72.00 92 ASN A CA 1
ATOM 682 C C . ASN A 1 92 ? -50.657 -7.517 51.063 1.00 72.00 92 ASN A C 1
ATOM 684 O O . ASN A 1 92 ? -50.037 -6.623 51.621 1.00 72.00 92 ASN A O 1
ATOM 688 N N . ASP A 1 93 ? -51.668 -7.258 50.229 1.00 71.25 93 ASP A N 1
ATOM 689 C CA . ASP A 1 93 ? -52.109 -5.893 49.899 1.00 71.25 93 ASP A CA 1
ATOM 690 C C . ASP A 1 93 ? -52.652 -5.149 51.125 1.00 71.25 93 ASP A C 1
ATOM 692 O O . ASP A 1 93 ? -52.306 -3.991 51.369 1.00 71.25 93 ASP A O 1
ATOM 696 N N . THR A 1 94 ? -53.431 -5.840 51.962 1.00 74.56 94 THR A N 1
ATOM 697 C CA . THR A 1 94 ? -53.950 -5.270 53.214 1.00 74.56 94 THR A CA 1
ATOM 698 C C . THR A 1 94 ? -52.820 -4.985 54.210 1.00 74.56 94 THR A C 1
ATOM 700 O O . THR A 1 94 ? -52.792 -3.925 54.836 1.00 74.56 94 THR A O 1
ATOM 703 N N . THR A 1 95 ? -51.852 -5.898 54.339 1.00 78.56 95 THR A N 1
ATOM 704 C CA . THR A 1 95 ? -50.671 -5.712 55.193 1.00 78.56 95 THR A CA 1
ATOM 705 C C . THR A 1 95 ? -49.747 -4.617 54.652 1.00 78.56 95 THR A C 1
ATOM 707 O O . THR A 1 95 ? -49.276 -3.786 55.427 1.00 78.56 95 THR A O 1
ATOM 710 N N . ASN A 1 96 ? -49.517 -4.552 53.338 1.00 79.81 96 ASN A N 1
ATOM 711 C CA . ASN A 1 96 ? -48.749 -3.495 52.670 1.00 79.81 96 ASN A CA 1
ATOM 712 C C . ASN A 1 96 ? -49.361 -2.120 52.943 1.00 79.81 96 ASN A C 1
ATOM 714 O O . ASN A 1 96 ? -48.646 -1.194 53.308 1.00 79.81 96 ASN A O 1
ATOM 718 N N . ALA A 1 97 ? -50.687 -1.997 52.862 1.00 81.50 97 ALA A N 1
ATOM 719 C CA . ALA A 1 97 ? -51.396 -0.746 53.121 1.00 81.50 97 ALA A CA 1
ATOM 720 C C . ALA A 1 97 ? -51.273 -0.235 54.573 1.00 81.50 97 ALA A C 1
ATOM 722 O O . ALA A 1 97 ? -51.690 0.885 54.867 1.00 81.50 97 ALA A O 1
ATOM 723 N N . GLN A 1 98 ? -50.713 -1.028 55.493 1.00 86.75 98 GLN A N 1
ATOM 724 C CA . GLN A 1 98 ? -50.571 -0.678 56.911 1.00 86.75 98 GLN A CA 1
ATOM 725 C C . GLN A 1 98 ? -49.131 -0.774 57.435 1.00 86.75 98 GLN A C 1
ATOM 727 O O . GLN A 1 98 ? -48.875 -0.382 58.578 1.00 86.75 98 GLN A O 1
ATOM 732 N N . THR A 1 99 ? -48.195 -1.283 56.629 1.00 91.19 99 THR A N 1
ATOM 733 C CA . THR A 1 99 ? -46.812 -1.549 57.041 1.00 91.19 99 THR A CA 1
ATOM 734 C C . THR A 1 99 ? -45.795 -1.019 56.035 1.00 91.19 99 THR A C 1
ATOM 736 O O . THR A 1 99 ? -46.106 -0.840 54.860 1.00 91.19 99 THR A O 1
ATOM 739 N N . ALA A 1 100 ? -44.569 -0.801 56.499 1.00 91.81 100 ALA A N 1
ATOM 740 C CA . ALA A 1 100 ? -43.380 -0.642 55.669 1.00 91.81 100 ALA A CA 1
ATOM 741 C C . ALA A 1 100 ? -42.497 -1.886 55.784 1.00 91.81 100 ALA A C 1
ATOM 743 O O . ALA A 1 100 ? -42.482 -2.538 56.831 1.00 91.81 100 ALA A O 1
ATOM 744 N N . LEU A 1 101 ? -41.753 -2.206 54.730 1.00 91.94 101 LEU A N 1
ATOM 745 C CA . LEU A 1 101 ? -40.754 -3.270 54.740 1.00 91.94 101 LEU A CA 1
ATOM 746 C C . LEU A 1 101 ? -39.366 -2.677 55.010 1.00 91.94 101 LEU A C 1
ATOM 748 O O . LEU A 1 101 ? -38.916 -1.789 54.291 1.00 91.94 101 LEU A O 1
ATOM 752 N N . VAL A 1 102 ? -38.684 -3.192 56.029 1.00 93.19 102 VAL A N 1
ATOM 753 C CA . VAL A 1 102 ? -37.274 -2.902 56.304 1.00 93.19 102 VAL A CA 1
ATOM 754 C C . VAL A 1 102 ? -36.475 -4.176 56.077 1.00 93.19 102 VAL A C 1
ATOM 756 O O . VAL A 1 102 ? -36.805 -5.229 56.631 1.00 93.19 102 VAL A O 1
ATOM 759 N N . VAL A 1 103 ? -35.444 -4.078 55.244 1.00 92.75 103 VAL A N 1
ATOM 760 C CA . VAL A 1 103 ? -34.492 -5.155 54.971 1.00 92.75 103 VAL A CA 1
ATOM 761 C C . VAL A 1 103 ? -33.101 -4.673 55.353 1.00 92.75 103 VAL A C 1
ATOM 763 O O . VAL A 1 103 ? -32.664 -3.623 54.885 1.00 92.75 103 VAL A O 1
ATOM 766 N N . LEU A 1 104 ? -32.432 -5.445 56.200 1.00 91.12 104 LEU A N 1
ATOM 767 C CA . LEU A 1 104 ? -31.063 -5.224 56.644 1.00 91.12 104 LEU A CA 1
ATOM 768 C C . LEU A 1 104 ? -30.232 -6.407 56.156 1.00 91.12 104 LEU A C 1
ATOM 770 O O . LEU A 1 104 ? -30.499 -7.543 56.543 1.00 91.12 104 LEU A O 1
ATOM 774 N N . ASP A 1 105 ? -29.276 -6.143 55.281 1.00 89.44 105 ASP A N 1
ATOM 775 C CA . ASP A 1 105 ? -28.318 -7.120 54.778 1.00 89.44 105 ASP A CA 1
ATOM 776 C C . ASP A 1 105 ? -26.959 -6.855 55.424 1.00 89.44 105 ASP A C 1
ATOM 778 O O . ASP A 1 105 ? -26.427 -5.747 55.351 1.00 89.44 105 ASP A O 1
ATOM 782 N N . TYR A 1 106 ? -26.412 -7.860 56.099 1.00 86.62 106 TYR A N 1
ATOM 783 C CA . TYR A 1 106 ? -25.167 -7.724 56.851 1.00 86.62 106 TYR A CA 1
ATOM 784 C C . TYR A 1 106 ? -23.923 -8.061 56.016 1.00 86.62 106 TYR A C 1
ATOM 786 O O . TYR A 1 106 ? -22.827 -8.117 56.570 1.00 86.62 106 TYR A O 1
ATOM 794 N N . GLY A 1 107 ? -24.072 -8.301 54.707 1.00 79.19 107 GLY A N 1
ATOM 795 C CA . GLY A 1 107 ? -22.961 -8.564 53.782 1.00 79.19 107 GLY A CA 1
ATOM 796 C C . GLY A 1 107 ? -22.319 -9.947 53.943 1.00 79.19 107 GLY A C 1
ATOM 797 O O . GLY A 1 107 ? -21.338 -10.258 53.283 1.00 79.19 107 GLY A O 1
ATOM 798 N N . ASN A 1 108 ? -22.862 -10.797 54.818 1.00 75.00 108 ASN A N 1
ATOM 799 C CA . ASN A 1 108 ? -22.375 -12.153 55.100 1.00 75.00 108 ASN A CA 1
ATOM 800 C C . ASN A 1 108 ? -23.411 -13.240 54.750 1.00 75.00 108 ASN A C 1
ATOM 802 O O . ASN A 1 108 ? -23.356 -14.353 55.272 1.00 75.00 108 ASN A O 1
ATOM 806 N N . GLY A 1 109 ? -24.405 -12.893 53.926 1.00 74.44 109 GLY A N 1
ATOM 807 C CA . GLY A 1 109 ? -25.539 -13.753 53.579 1.00 74.44 109 GLY A CA 1
ATOM 808 C C . GLY A 1 109 ? -26.646 -13.805 54.638 1.00 74.44 109 GLY A C 1
ATOM 809 O O . GLY A 1 109 ? -27.714 -14.360 54.374 1.00 74.44 109 GLY A O 1
ATOM 810 N N . HIS A 1 110 ? -26.448 -13.211 55.820 1.00 82.44 110 HIS A N 1
ATOM 811 C CA . HIS A 1 110 ? -27.523 -13.020 56.785 1.00 82.44 110 HIS A CA 1
ATOM 812 C C . HIS A 1 110 ? -28.340 -11.777 56.427 1.00 82.44 110 HIS A C 1
ATOM 814 O O . HIS A 1 110 ? -27.788 -10.699 56.204 1.00 82.44 110 HIS A O 1
ATOM 820 N N . THR A 1 111 ? -29.667 -11.914 56.415 1.00 85.56 111 THR A N 1
ATOM 821 C CA . THR A 1 111 ? -30.582 -10.795 56.164 1.00 85.56 111 THR A CA 1
ATOM 822 C C . THR A 1 111 ? -31.701 -10.766 57.197 1.00 85.56 111 THR A C 1
ATOM 824 O O . THR A 1 111 ? -32.402 -11.757 57.408 1.00 85.56 111 THR A O 1
ATOM 827 N N . THR A 1 112 ? -31.917 -9.602 57.805 1.00 88.38 112 THR A N 1
ATOM 828 C CA . THR A 1 112 ? -33.047 -9.347 58.700 1.00 88.38 112 THR A CA 1
ATOM 829 C C . THR A 1 112 ? -34.134 -8.626 57.915 1.00 88.38 112 THR A C 1
ATOM 831 O O . THR A 1 112 ? -33.935 -7.534 57.384 1.00 88.38 112 THR A O 1
ATOM 834 N N . ARG A 1 113 ? -35.313 -9.246 57.812 1.00 90.12 113 ARG A N 1
ATOM 835 C CA . ARG A 1 113 ? -36.468 -8.709 57.077 1.00 90.12 113 ARG A CA 1
ATOM 836 C C . ARG A 1 113 ? -37.641 -8.543 58.025 1.00 90.12 113 ARG A C 1
ATOM 838 O O . ARG A 1 113 ? -38.106 -9.520 58.605 1.00 90.12 113 A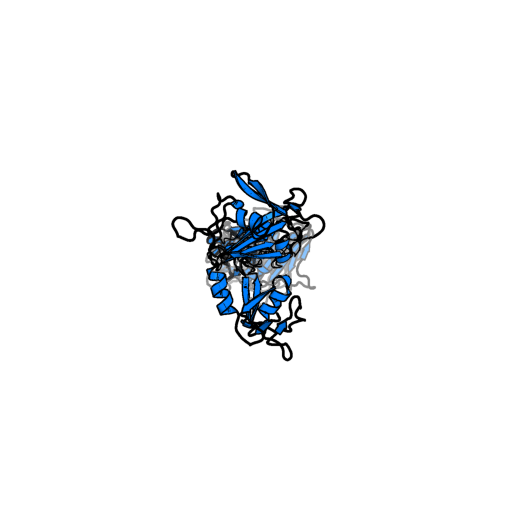RG A O 1
ATOM 845 N N . ALA A 1 114 ? -38.158 -7.325 58.142 1.00 90.50 114 ALA A N 1
ATOM 846 C CA . ALA A 1 114 ? -39.269 -7.037 59.036 1.00 90.50 114 ALA A CA 1
ATOM 847 C C . ALA A 1 114 ? -40.305 -6.114 58.396 1.00 90.50 114 ALA A C 1
ATOM 849 O O . ALA A 1 114 ? -39.974 -5.110 57.765 1.00 90.50 114 ALA A O 1
ATOM 850 N N . ARG A 1 115 ? -41.585 -6.440 58.602 1.00 89.25 115 ARG A N 1
ATOM 851 C CA . ARG A 1 115 ? -42.700 -5.541 58.293 1.00 89.25 115 ARG A CA 1
ATOM 852 C C . ARG A 1 115 ? -43.102 -4.779 59.539 1.00 89.25 115 ARG A C 1
ATOM 854 O O . ARG A 1 115 ? -43.414 -5.375 60.565 1.00 89.25 115 ARG A O 1
ATOM 861 N N . VAL A 1 116 ? -43.116 -3.461 59.426 1.00 91.12 116 VAL A N 1
ATOM 862 C CA . VAL A 1 116 ? -43.271 -2.552 60.556 1.00 91.12 116 VAL A CA 1
ATOM 863 C C . VAL A 1 116 ? -44.548 -1.757 60.377 1.00 91.12 116 VAL A C 1
ATOM 865 O O . VAL A 1 116 ? -44.752 -1.148 59.331 1.00 91.12 116 VAL A O 1
ATOM 868 N N . ALA A 1 117 ? -45.419 -1.762 61.384 1.00 89.69 117 ALA A N 1
ATOM 869 C CA . ALA A 1 117 ? -46.661 -0.998 61.349 1.00 89.69 117 ALA A CA 1
ATOM 870 C C . ALA A 1 117 ? -46.369 0.506 61.248 1.00 89.69 117 ALA A C 1
ATOM 872 O O . ALA A 1 117 ? -45.698 1.073 62.107 1.00 89.69 117 ALA A O 1
ATOM 873 N N . THR A 1 118 ? -46.896 1.163 60.214 1.00 88.81 118 THR A N 1
ATOM 874 C CA . THR A 1 118 ? -46.684 2.602 59.966 1.00 88.81 118 THR A CA 1
ATOM 875 C C . THR A 1 118 ? -47.886 3.459 60.353 1.00 88.81 118 THR A C 1
ATOM 877 O O . THR A 1 118 ? -47.814 4.684 60.329 1.00 88.81 118 THR A O 1
ATOM 880 N N . ASN A 1 119 ? -49.003 2.829 60.717 1.00 84.50 119 ASN A N 1
ATOM 881 C CA . ASN A 1 119 ? -50.262 3.469 61.112 1.00 84.50 119 ASN A CA 1
ATOM 882 C C . ASN A 1 119 ? -50.367 3.771 62.622 1.00 84.50 119 ASN A C 1
ATOM 884 O O . ASN A 1 119 ? -51.447 4.125 63.112 1.00 84.50 119 ASN A O 1
ATOM 888 N N . VAL A 1 120 ? -49.262 3.614 63.354 1.00 82.75 120 VAL A N 1
ATOM 889 C CA . VAL A 1 120 ? -49.195 3.794 64.811 1.00 82.75 120 VAL A CA 1
ATOM 890 C C . VAL A 1 120 ? -49.021 5.257 65.219 1.00 82.75 120 VAL A C 1
ATOM 892 O O . VAL A 1 120 ? -49.618 5.680 66.206 1.00 82.75 120 VAL A O 1
ATOM 895 N N . GLU A 1 121 ? -48.279 6.057 64.449 1.00 85.31 121 GLU A N 1
ATOM 896 C CA . GLU A 1 121 ? -48.040 7.469 64.768 1.00 85.31 121 GLU A CA 1
ATOM 897 C C . GLU A 1 121 ? -49.014 8.394 64.049 1.00 85.31 121 GLU A C 1
ATOM 899 O O . GLU A 1 121 ? -49.277 8.261 62.848 1.00 85.31 121 GLU A O 1
ATOM 904 N N . ARG A 1 122 ? -49.550 9.355 64.809 1.00 84.44 122 ARG A N 1
ATOM 905 C CA . ARG A 1 122 ? -50.492 10.351 64.309 1.00 84.44 122 ARG A CA 1
ATOM 906 C C . ARG A 1 122 ? -50.103 11.756 64.742 1.00 84.44 122 ARG A C 1
ATOM 908 O O . ARG A 1 122 ? -49.737 11.982 65.892 1.00 84.44 122 ARG A O 1
ATOM 915 N N . THR A 1 123 ? -50.290 12.712 63.843 1.00 86.69 123 THR A N 1
ATOM 916 C CA . THR A 1 123 ? -50.227 14.148 64.134 1.00 86.69 123 THR A CA 1
ATOM 917 C C . THR A 1 123 ? -51.508 14.779 63.607 1.00 86.69 123 THR A C 1
ATOM 919 O O . THR A 1 123 ? -51.887 14.543 62.464 1.00 86.69 123 THR A O 1
ATOM 922 N N . ASN A 1 124 ? -52.230 15.523 64.451 1.00 83.19 124 ASN A N 1
ATOM 923 C CA . ASN A 1 124 ? -53.535 16.114 64.111 1.00 83.19 124 ASN A CA 1
ATOM 924 C C . ASN A 1 124 ? -54.551 15.100 63.536 1.00 83.19 124 ASN A C 1
ATOM 926 O O . ASN A 1 124 ? -55.313 15.407 62.624 1.00 83.19 124 ASN A O 1
ATOM 930 N N . GLY A 1 125 ? -54.539 13.861 64.044 1.00 79.94 125 GLY A N 1
ATOM 931 C CA . GLY A 1 125 ? -55.438 12.785 63.605 1.00 79.94 125 GLY A CA 1
ATOM 932 C C . GLY A 1 125 ? -55.038 12.082 62.300 1.00 79.94 125 GLY A C 1
ATOM 933 O O . GLY A 1 125 ? -55.603 11.033 61.992 1.00 79.94 125 GLY A O 1
ATOM 934 N N . GLN A 1 126 ? -54.041 12.587 61.569 1.00 84.75 126 GLN A N 1
ATOM 935 C CA . GLN A 1 126 ? -53.522 11.968 60.347 1.00 84.75 126 GLN A CA 1
ATOM 936 C C . GLN A 1 126 ? -52.338 11.049 60.648 1.00 84.75 126 GLN A C 1
ATOM 938 O O . GLN A 1 126 ? -51.526 11.348 61.520 1.00 84.75 126 GLN A O 1
ATOM 943 N N . ILE A 1 127 ? -52.238 9.933 59.923 1.00 85.69 127 ILE A N 1
ATOM 944 C CA . ILE A 1 127 ? -51.095 9.014 60.004 1.00 85.69 127 ILE A CA 1
ATOM 945 C C . ILE A 1 127 ? -49.878 9.694 59.371 1.00 85.69 127 ILE A C 1
ATOM 947 O O . ILE A 1 127 ? -49.952 10.125 58.222 1.00 85.69 127 ILE A O 1
ATOM 951 N N . VAL A 1 128 ? -48.763 9.760 60.101 1.00 87.69 128 VAL A N 1
ATOM 952 C CA . VAL A 1 128 ? -47.539 10.448 59.642 1.00 87.69 128 VAL A CA 1
ATOM 953 C C . VAL A 1 128 ? -46.399 9.507 59.237 1.00 87.69 128 VAL A C 1
ATOM 955 O O . VAL A 1 128 ? -45.444 9.956 58.607 1.00 87.69 128 VAL A O 1
ATOM 958 N N . GLY A 1 129 ? -46.529 8.204 59.502 1.00 89.25 129 GLY A N 1
ATOM 959 C CA . GLY A 1 129 ? -45.446 7.230 59.335 1.00 89.25 129 GLY A CA 1
ATOM 960 C C . GLY A 1 129 ? -44.574 7.124 60.587 1.00 89.25 129 GLY A C 1
ATOM 961 O O . GLY A 1 129 ? -44.841 7.792 61.578 1.00 89.25 129 GLY A O 1
ATOM 962 N N . VAL A 1 130 ? -43.555 6.265 60.566 1.00 92.38 130 VAL A N 1
ATOM 963 C CA . VAL A 1 130 ? -42.681 6.002 61.724 1.00 92.38 130 VAL A CA 1
ATOM 964 C C . VAL A 1 130 ? -41.229 6.228 61.329 1.00 92.38 130 VAL A C 1
ATOM 966 O O . VAL A 1 130 ? -40.788 5.753 60.284 1.00 92.38 130 VAL A O 1
ATOM 969 N N . LYS A 1 131 ? -40.475 6.952 62.160 1.00 93.69 131 LYS A N 1
ATOM 970 C CA . LYS A 1 131 ? -39.040 7.184 61.938 1.00 93.69 131 LYS A CA 1
ATOM 971 C C . LYS A 1 131 ? -38.228 5.895 62.056 1.00 93.69 131 LYS A C 1
ATOM 973 O O . LYS A 1 131 ? -38.430 5.125 62.997 1.00 93.69 131 LYS A O 1
ATOM 978 N N . LEU A 1 132 ? -37.250 5.710 61.173 1.00 93.31 132 LEU A N 1
ATOM 979 C CA . LEU A 1 132 ? -36.393 4.527 61.125 1.00 93.31 132 LEU A CA 1
ATOM 980 C C . LEU A 1 132 ? -35.645 4.299 62.440 1.00 93.31 132 LEU A C 1
ATOM 982 O O . LEU A 1 132 ? -35.572 3.165 62.903 1.00 93.31 132 LEU A O 1
ATOM 986 N N . GLY A 1 133 ? -35.171 5.359 63.098 1.00 92.56 133 GLY A N 1
ATOM 987 C CA . GLY A 1 133 ? -34.501 5.222 64.391 1.00 92.56 133 GLY A CA 1
ATOM 988 C C . GLY A 1 133 ? -35.394 4.587 65.463 1.00 92.56 133 GLY A C 1
ATOM 989 O O . GLY A 1 133 ? -34.944 3.735 66.226 1.00 92.56 133 GLY A O 1
ATOM 990 N N . LYS A 1 134 ? -36.688 4.932 65.479 1.00 92.38 134 LYS A N 1
ATOM 991 C CA . LYS A 1 134 ? -37.669 4.298 66.369 1.00 92.38 134 LYS A CA 1
ATOM 992 C C . LYS A 1 134 ? -37.961 2.862 65.950 1.00 92.38 134 LYS A C 1
ATOM 994 O O . LYS A 1 134 ? -38.088 1.990 66.802 1.00 92.38 134 LYS A O 1
ATOM 999 N N . VAL A 1 135 ? -38.051 2.612 64.647 1.00 93.00 135 VAL A N 1
ATOM 1000 C CA . VAL A 1 135 ? -38.250 1.262 64.116 1.00 93.00 135 VAL A CA 1
ATOM 1001 C C . VAL A 1 135 ? -37.130 0.325 64.557 1.00 93.00 135 VAL A C 1
ATOM 1003 O O . VAL A 1 135 ? -37.418 -0.715 65.141 1.00 93.00 135 VAL A O 1
ATOM 1006 N N . LEU A 1 136 ? -35.871 0.695 64.330 1.00 93.00 136 LEU A N 1
ATOM 1007 C CA . LEU A 1 136 ? -34.733 -0.147 64.688 1.00 93.00 136 LEU A CA 1
ATOM 1008 C C . LEU A 1 136 ? -34.653 -0.339 66.203 1.00 93.00 136 LEU A C 1
ATOM 1010 O O . LEU A 1 136 ? -34.633 -1.471 66.671 1.00 93.00 136 LEU A O 1
ATOM 1014 N N . LYS A 1 137 ? -34.702 0.746 66.982 1.00 91.19 137 LYS A N 1
ATOM 1015 C CA . LYS A 1 137 ? -34.499 0.684 68.433 1.00 91.19 137 LYS A CA 1
ATOM 1016 C C . LYS A 1 137 ? -35.681 0.089 69.201 1.00 91.19 137 LYS A C 1
ATOM 1018 O O . LYS A 1 137 ? -35.479 -0.807 70.011 1.00 91.19 137 LYS A O 1
ATOM 1023 N N . ASP A 1 138 ? -36.890 0.599 68.978 1.00 89.56 138 ASP A N 1
ATOM 1024 C CA . ASP A 1 138 ? -38.035 0.330 69.856 1.00 89.56 138 ASP A CA 1
ATOM 1025 C C . ASP A 1 138 ? -38.925 -0.806 69.329 1.00 89.56 138 ASP A C 1
ATOM 1027 O O . ASP A 1 138 ? -39.592 -1.472 70.118 1.00 89.56 138 ASP A O 1
ATOM 1031 N N . ILE A 1 139 ? -38.963 -1.024 68.007 1.00 89.19 139 ILE A N 1
ATOM 1032 C CA . ILE A 1 139 ? -39.835 -2.036 67.385 1.00 89.19 139 ILE A CA 1
ATOM 1033 C C . ILE A 1 139 ? -39.067 -3.323 67.088 1.00 89.19 139 ILE A C 1
ATOM 1035 O O . ILE A 1 139 ? -39.514 -4.401 67.470 1.00 89.19 139 ILE A O 1
ATOM 1039 N N . LEU A 1 140 ? -37.928 -3.220 66.400 1.00 89.31 140 LEU A N 1
ATOM 1040 C CA . LEU A 1 140 ? -37.110 -4.378 66.027 1.00 89.31 140 LEU A CA 1
ATOM 1041 C C . LEU A 1 140 ? -36.108 -4.772 67.117 1.00 89.31 140 LEU A C 1
ATOM 1043 O O . LEU A 1 140 ? -35.544 -5.858 67.047 1.00 89.31 140 LEU A O 1
ATOM 1047 N N . ASN A 1 141 ? -35.920 -3.923 68.135 1.00 89.94 141 ASN A N 1
ATOM 1048 C CA . ASN A 1 141 ? -34.949 -4.122 69.210 1.00 89.94 141 ASN A CA 1
ATOM 1049 C C . ASN A 1 141 ? -33.523 -4.370 68.677 1.00 89.94 141 ASN A C 1
ATOM 1051 O O . ASN A 1 141 ? -32.800 -5.244 69.156 1.00 89.94 141 ASN A O 1
ATOM 1055 N N . LEU A 1 142 ? -33.147 -3.571 67.677 1.00 90.94 142 LEU A N 1
ATOM 1056 C CA . LEU A 1 142 ? -31.844 -3.509 67.023 1.00 90.94 142 LEU A CA 1
ATOM 1057 C C . LEU A 1 142 ? -31.171 -2.166 67.369 1.00 90.94 142 LEU A C 1
ATOM 1059 O O . LEU A 1 142 ? -31.336 -1.177 66.645 1.00 90.94 142 LEU A O 1
ATOM 1063 N N . PRO A 1 143 ? -30.460 -2.070 68.509 1.00 90.94 143 PRO A N 1
ATOM 1064 C CA . PRO A 1 143 ? -29.691 -0.883 68.863 1.00 90.94 143 PRO A CA 1
ATOM 1065 C C . PRO A 1 143 ? -28.706 -0.510 67.754 1.00 90.94 143 PRO A C 1
ATOM 1067 O O . PRO A 1 143 ? -28.066 -1.377 67.169 1.00 90.94 143 PRO A O 1
ATOM 1070 N N . PHE A 1 144 ? -28.543 0.781 67.488 1.00 93.31 144 PHE A N 1
ATOM 1071 C CA . PHE A 1 144 ? -27.656 1.262 66.433 1.00 93.31 144 PHE A CA 1
ATOM 1072 C C . PHE A 1 144 ? -26.909 2.522 66.870 1.00 93.31 144 PHE A C 1
ATOM 1074 O O . PHE A 1 144 ? -27.344 3.241 67.774 1.00 93.31 144 PHE A O 1
ATOM 1081 N N . VAL A 1 145 ? -25.788 2.793 66.209 1.00 93.94 145 VAL A N 1
ATOM 1082 C CA . VAL A 1 145 ? -25.001 4.019 66.361 1.00 93.94 145 VAL A CA 1
ATOM 1083 C C . VAL A 1 145 ? -24.888 4.688 65.002 1.00 93.94 145 VAL A C 1
ATOM 1085 O O . VAL A 1 145 ? -24.605 4.034 64.000 1.00 93.94 145 VAL A O 1
ATOM 1088 N N . THR A 1 146 ? -25.089 6.001 64.976 1.00 93.94 146 THR A N 1
ATOM 1089 C CA . THR A 1 146 ? -24.882 6.840 63.793 1.00 93.94 146 THR A CA 1
ATOM 1090 C C . THR A 1 146 ? -23.723 7.797 64.004 1.00 93.94 146 THR A C 1
ATOM 1092 O O . THR A 1 146 ? -23.522 8.286 65.118 1.00 93.94 146 THR A O 1
ATOM 1095 N N . GLU A 1 147 ? -23.034 8.147 62.928 1.00 92.69 147 GLU A N 1
ATOM 1096 C CA . GLU A 1 147 ? -21.946 9.122 62.922 1.00 92.69 147 GLU A CA 1
ATOM 1097 C C . GLU A 1 147 ? -22.154 10.145 61.804 1.00 92.69 147 GLU A C 1
ATOM 1099 O O . GLU A 1 147 ? -22.717 9.819 60.762 1.00 92.69 147 GLU A O 1
ATOM 1104 N N . ALA A 1 148 ? -21.738 11.394 62.019 1.00 92.00 148 ALA A N 1
ATOM 1105 C CA . ALA A 1 148 ? -21.804 12.412 60.977 1.00 92.00 148 ALA A CA 1
ATOM 1106 C C . ALA A 1 148 ? -20.768 12.116 59.883 1.00 92.00 148 ALA A C 1
ATOM 1108 O O . ALA A 1 148 ? -19.580 11.982 60.168 1.00 92.00 148 ALA A O 1
ATOM 1109 N N . ASN A 1 149 ? -21.213 12.043 58.630 1.00 86.56 149 ASN A N 1
ATOM 1110 C CA . ASN A 1 149 ? -20.317 11.997 57.480 1.00 86.56 149 ASN A CA 1
ATOM 1111 C C . ASN A 1 149 ? -19.670 13.376 57.225 1.00 86.56 149 ASN A C 1
ATOM 1113 O O . ASN A 1 149 ? -19.969 14.361 57.903 1.00 86.56 149 ASN A O 1
ATOM 1117 N N . ALA A 1 150 ? -18.814 13.474 56.202 1.00 84.88 150 ALA A N 1
ATOM 1118 C CA . ALA A 1 150 ? -18.145 14.728 55.828 1.00 84.88 150 ALA A CA 1
ATOM 1119 C C . ALA A 1 150 ? -19.112 15.892 55.506 1.00 84.88 150 ALA A C 1
ATOM 1121 O O . ALA A 1 150 ? -18.735 17.054 55.626 1.00 84.88 150 ALA A O 1
ATOM 1122 N N . GLY A 1 151 ? -20.360 15.592 55.129 1.00 85.31 151 GLY A N 1
ATOM 1123 C CA . GLY A 1 151 ? -21.423 16.571 54.883 1.00 85.31 151 GLY A CA 1
ATOM 1124 C C . GLY A 1 151 ? -22.267 16.920 56.116 1.00 85.31 151 GLY A C 1
ATOM 1125 O O . GLY A 1 151 ? -23.260 17.630 55.984 1.00 85.31 151 GLY A O 1
ATOM 1126 N N . GLY A 1 152 ? -21.916 16.413 57.303 1.00 89.50 152 GLY A N 1
ATOM 1127 C CA . GLY A 1 152 ? -22.650 16.642 58.552 1.00 89.50 152 GLY A CA 1
ATOM 1128 C C . GLY A 1 152 ? -23.926 15.807 58.713 1.00 89.50 152 GLY A C 1
ATOM 1129 O O . GLY A 1 152 ? -24.630 15.966 59.710 1.00 89.50 152 GLY A O 1
ATOM 1130 N N . VAL A 1 153 ? -24.225 14.912 57.769 1.00 92.19 153 VAL A N 1
ATOM 1131 C CA . VAL A 1 153 ? -25.401 14.033 57.804 1.00 92.19 153 VAL A CA 1
ATOM 1132 C C . VAL A 1 153 ? -25.067 12.794 58.613 1.00 92.19 153 VAL A C 1
ATOM 1134 O O . VAL A 1 153 ? -24.050 12.143 58.368 1.00 92.19 153 VAL A O 1
ATOM 1137 N N . LYS A 1 154 ? -25.917 12.447 59.578 1.00 93.25 154 LYS A N 1
ATOM 1138 C CA . LYS A 1 154 ? -25.721 11.245 60.387 1.00 93.25 154 LYS A CA 1
ATOM 1139 C C . LYS A 1 154 ? -26.066 9.995 59.586 1.00 93.25 154 LYS A C 1
ATOM 1141 O O . LYS A 1 154 ? -27.202 9.827 59.151 1.00 93.25 154 LYS A O 1
ATOM 1146 N N . VAL A 1 155 ? -25.089 9.114 59.420 1.00 91.31 155 VAL A N 1
ATOM 1147 C CA . VAL A 1 155 ? -25.199 7.836 58.708 1.00 91.31 155 VAL A CA 1
ATOM 1148 C C . VAL A 1 155 ? -24.990 6.670 59.670 1.00 91.31 155 VAL A C 1
ATOM 1150 O O . VAL A 1 155 ? -24.382 6.835 60.728 1.00 91.31 155 VAL A O 1
ATOM 1153 N N . LEU A 1 156 ? -25.515 5.492 59.331 1.00 92.62 156 LEU A N 1
ATOM 1154 C CA . LEU A 1 156 ? -25.374 4.291 60.154 1.00 92.62 156 LEU A CA 1
ATOM 1155 C C . LEU A 1 156 ? -23.897 3.873 60.252 1.00 92.62 156 LEU A C 1
ATOM 1157 O O . LEU A 1 156 ? -23.245 3.643 59.238 1.00 92.62 156 LEU A O 1
ATOM 1161 N N . ARG A 1 157 ? -23.385 3.753 61.480 1.00 90.88 157 ARG A N 1
ATOM 1162 C CA . ARG A 1 157 ? -22.017 3.302 61.776 1.00 90.88 157 ARG A CA 1
ATOM 1163 C C . ARG A 1 157 ? -21.998 1.860 62.259 1.00 90.88 157 ARG A C 1
ATOM 1165 O O . ARG A 1 157 ? -21.180 1.061 61.811 1.00 90.88 157 ARG A O 1
ATOM 1172 N N . SER A 1 158 ? -22.887 1.525 63.185 1.00 90.38 158 SER A N 1
ATOM 1173 C CA . SER A 1 158 ? -23.004 0.165 63.695 1.00 90.38 158 SER A CA 1
ATOM 1174 C C . SER A 1 158 ? -24.437 -0.200 64.030 1.00 90.38 158 SER A C 1
ATOM 1176 O O . SER A 1 158 ? -25.248 0.656 64.388 1.00 90.38 158 SER A O 1
ATOM 1178 N N . LEU A 1 159 ? -24.740 -1.486 63.906 1.00 90.62 159 LEU A N 1
ATOM 1179 C CA . LEU A 1 159 ? -26.045 -2.071 64.168 1.00 90.62 159 LEU A CA 1
ATOM 1180 C C . LEU A 1 159 ? -25.851 -3.337 64.997 1.00 90.62 159 LEU A C 1
ATOM 1182 O O . LEU A 1 159 ? -25.008 -4.173 64.671 1.00 90.62 159 LEU A O 1
ATOM 1186 N N . PHE A 1 160 ? -26.616 -3.465 66.075 1.00 88.19 160 PHE A N 1
ATOM 1187 C CA . PHE A 1 160 ? -26.614 -4.643 66.922 1.00 88.19 160 PHE A CA 1
ATOM 1188 C C . PHE A 1 160 ? -27.787 -5.558 66.572 1.00 88.19 160 PHE A C 1
ATOM 1190 O O . PHE A 1 160 ? -28.937 -5.137 66.686 1.00 88.19 160 PHE A O 1
ATOM 1197 N N . ASP A 1 161 ? -27.507 -6.806 66.203 1.00 86.00 161 ASP A N 1
ATOM 1198 C CA . ASP A 1 161 ? -28.508 -7.851 65.993 1.00 86.00 161 ASP A CA 1
ATOM 1199 C C . ASP A 1 161 ? -28.068 -9.167 66.677 1.00 86.00 161 ASP A C 1
ATOM 1201 O O . ASP A 1 161 ? -27.097 -9.803 66.251 1.00 86.00 161 ASP A O 1
ATOM 1205 N N . PRO A 1 162 ? -28.763 -9.599 67.752 1.00 76.88 162 PRO A N 1
ATOM 1206 C CA . PRO A 1 162 ? -28.410 -10.792 68.523 1.00 76.88 162 PRO A CA 1
ATOM 1207 C C . PRO A 1 162 ? -28.560 -12.105 67.746 1.00 76.88 162 PRO A C 1
ATOM 1209 O O . PRO A 1 162 ? -28.083 -13.140 68.212 1.00 76.88 162 PRO A O 1
ATOM 1212 N N . THR A 1 163 ? -29.219 -12.089 66.587 1.00 75.69 163 THR A N 1
ATOM 1213 C CA . THR A 1 163 ? -29.489 -13.286 65.782 1.00 75.69 163 THR A CA 1
ATOM 1214 C C . THR A 1 163 ? -28.366 -13.629 64.796 1.00 75.69 163 THR A C 1
ATOM 1216 O O . THR A 1 163 ? -28.367 -14.725 64.237 1.00 75.69 163 THR A O 1
ATOM 1219 N N . VAL A 1 164 ? -27.365 -12.751 64.647 1.00 74.00 164 VAL A N 1
ATOM 1220 C CA . VAL A 1 164 ? -26.303 -12.852 63.622 1.00 74.00 164 VAL A CA 1
ATOM 1221 C C . VAL A 1 164 ? -25.021 -13.546 64.132 1.00 74.00 164 VAL A C 1
ATOM 1223 O O . VAL A 1 164 ? -24.111 -13.805 63.350 1.00 74.00 164 VAL A O 1
ATOM 1226 N N . GLY A 1 165 ? -24.934 -13.915 65.421 1.00 63.56 165 GLY A N 1
ATOM 1227 C CA . GLY A 1 165 ? -23.847 -14.752 65.971 1.00 63.56 165 GLY A CA 1
ATOM 1228 C C . GLY A 1 165 ? -23.103 -14.180 67.190 1.00 63.56 165 GLY A C 1
ATOM 1229 O O . GLY A 1 165 ? -23.550 -13.230 67.834 1.00 63.56 165 GLY A O 1
ATOM 1230 N N . THR A 1 166 ? -21.958 -14.786 67.548 1.00 52.06 166 THR A N 1
ATOM 1231 C CA . THR A 1 166 ? -21.177 -14.520 68.781 1.00 52.06 166 THR A CA 1
ATOM 1232 C C . THR A 1 166 ? -20.347 -13.227 68.722 1.00 52.06 166 THR A C 1
ATOM 1234 O O . THR A 1 166 ? -19.125 -13.265 68.800 1.00 52.06 166 THR A O 1
ATOM 1237 N N . ASN A 1 167 ? -21.019 -12.095 68.521 1.00 57.34 167 ASN A N 1
ATOM 1238 C CA . ASN A 1 167 ? -20.667 -10.711 68.878 1.00 57.34 167 ASN A CA 1
ATOM 1239 C C . ASN A 1 167 ? -21.567 -9.815 68.033 1.00 57.34 167 ASN A C 1
ATOM 1241 O O . ASN A 1 167 ? -21.170 -9.256 67.020 1.00 57.34 167 ASN A O 1
ATOM 1245 N N . ALA A 1 168 ? -22.813 -9.723 68.475 1.00 67.69 168 ALA A N 1
ATOM 1246 C CA . ALA A 1 168 ? -23.946 -9.153 67.770 1.00 67.69 168 ALA A CA 1
ATOM 1247 C C . ALA A 1 168 ? -23.828 -7.678 67.333 1.00 67.69 168 ALA A C 1
ATOM 1249 O O . ALA A 1 168 ? -24.794 -7.161 66.798 1.00 67.69 168 ALA A O 1
ATOM 1250 N N . LEU A 1 169 ? -22.691 -6.993 67.518 1.00 82.38 169 LEU A N 1
ATOM 1251 C CA . LEU A 1 169 ? -22.452 -5.629 67.034 1.00 82.38 169 LEU A CA 1
ATOM 1252 C C . LEU A 1 169 ? -21.681 -5.637 65.709 1.00 82.38 169 LEU A C 1
ATOM 1254 O O . LEU A 1 169 ? -20.505 -5.995 65.671 1.00 82.38 169 LEU A O 1
ATOM 1258 N N . ILE A 1 170 ? -22.310 -5.146 64.646 1.00 84.94 170 ILE A N 1
ATOM 1259 C CA . ILE A 1 170 ? -21.746 -5.110 63.295 1.00 84.94 170 ILE A CA 1
ATOM 1260 C C . ILE A 1 170 ? -21.435 -3.656 62.950 1.00 84.94 170 ILE A C 1
ATOM 1262 O O . ILE A 1 170 ? -22.331 -2.813 62.916 1.00 84.94 170 ILE A O 1
ATOM 1266 N N . THR A 1 171 ? -20.153 -3.347 62.755 1.00 85.38 171 THR A N 1
ATOM 1267 C CA . THR A 1 171 ? -19.643 -1.972 62.623 1.00 85.38 171 THR A CA 1
ATOM 1268 C C . THR A 1 171 ? -18.939 -1.786 61.289 1.00 85.38 171 THR A C 1
ATOM 1270 O O . THR A 1 171 ? -18.153 -2.641 60.888 1.00 85.38 171 THR A O 1
ATOM 1273 N N . SER A 1 172 ? -19.177 -0.649 60.633 1.00 84.81 172 SER A N 1
ATOM 1274 C CA . SER A 1 172 ? -18.413 -0.248 59.455 1.00 84.81 172 SER A CA 1
ATOM 1275 C C . SER A 1 172 ? -16.951 0.022 59.838 1.00 84.81 172 SER A C 1
ATOM 1277 O O . SER A 1 172 ? -16.649 0.770 60.784 1.00 84.81 172 SER A O 1
ATOM 1279 N N . SER A 1 173 ? -16.036 -0.604 59.113 1.00 83.88 173 SER A N 1
ATOM 1280 C CA . SER A 1 173 ? -14.616 -0.695 59.435 1.00 83.88 173 SER A CA 1
ATOM 1281 C C . SER A 1 173 ? -13.801 -0.069 58.307 1.00 83.88 173 SER A C 1
ATOM 1283 O O . SER A 1 173 ? -13.875 -0.553 57.183 1.00 83.88 173 SER A O 1
ATOM 1285 N N . PRO A 1 174 ? -12.995 0.975 58.575 1.00 81.69 174 PRO A N 1
ATOM 1286 C CA . PRO A 1 174 ? -12.048 1.484 57.588 1.00 81.69 174 PRO A CA 1
ATOM 1287 C C . PRO A 1 174 ? -10.965 0.465 57.217 1.00 81.69 174 PRO A C 1
ATOM 1289 O O . PRO A 1 174 ? -10.459 0.502 56.104 1.00 81.69 174 PRO A O 1
ATOM 1292 N N . THR A 1 175 ? -10.602 -0.432 58.142 1.00 82.56 175 THR A N 1
ATOM 1293 C CA . THR A 1 175 ? -9.594 -1.480 57.912 1.00 82.56 175 THR A CA 1
ATOM 1294 C C . THR A 1 175 ? -10.115 -2.551 56.966 1.00 82.56 175 THR A C 1
ATOM 1296 O O . THR A 1 175 ? -9.395 -2.955 56.064 1.00 82.56 175 THR A O 1
ATOM 1299 N N . ASP A 1 176 ? -11.374 -2.951 57.142 1.00 79.44 176 ASP A N 1
ATOM 1300 C CA . ASP A 1 176 ? -12.038 -3.929 56.273 1.00 79.44 176 ASP A CA 1
ATOM 1301 C C . ASP A 1 176 ? -12.810 -3.248 55.136 1.00 79.44 176 ASP A C 1
ATOM 1303 O O . ASP A 1 176 ? -13.621 -3.901 54.493 1.00 79.44 176 ASP A O 1
ATOM 1307 N N . LYS A 1 177 ? -12.625 -1.929 54.960 1.00 88.56 177 LYS A N 1
ATOM 1308 C CA . LYS A 1 177 ? -13.293 -1.070 53.970 1.00 88.56 177 LYS A CA 1
ATOM 1309 C C . LYS A 1 177 ? -14.803 -1.330 53.843 1.00 88.56 177 LYS A C 1
ATOM 1311 O O . LYS A 1 177 ? -15.364 -1.372 52.754 1.00 88.56 177 LYS A O 1
ATOM 1316 N N . THR A 1 178 ? -15.485 -1.500 54.977 1.00 88.69 178 THR A N 1
ATOM 1317 C CA . THR A 1 178 ? -16.934 -1.727 55.010 1.00 88.69 178 THR A CA 1
ATOM 1318 C C . THR A 1 178 ? -17.715 -0.456 55.316 1.00 88.69 178 THR A C 1
ATOM 1320 O O . THR A 1 178 ? -17.301 0.361 56.143 1.00 88.69 178 THR A O 1
ATOM 1323 N N . VAL A 1 179 ? -18.883 -0.302 54.692 1.00 89.12 179 VAL A N 1
ATOM 1324 C CA . VAL A 1 179 ? -19.793 0.836 54.868 1.00 89.12 179 VAL A CA 1
ATOM 1325 C C . VAL A 1 179 ? -21.256 0.400 54.770 1.00 89.12 179 VAL A C 1
ATOM 1327 O O . VAL A 1 179 ? -21.622 -0.450 53.965 1.00 89.12 179 VAL A O 1
ATOM 1330 N N . TRP A 1 180 ? -22.116 0.989 55.600 1.00 89.38 180 TRP A N 1
ATOM 1331 C CA . TRP A 1 180 ? -23.561 0.793 55.501 1.00 89.38 180 TRP A CA 1
ATOM 1332 C C . TRP A 1 180 ? -24.151 1.698 54.417 1.00 89.38 180 TRP A C 1
ATOM 1334 O O . TRP A 1 180 ? -24.017 2.921 54.481 1.00 89.38 180 TRP A O 1
ATOM 1344 N N . VAL A 1 181 ? -24.845 1.104 53.449 1.00 87.75 181 VAL A N 1
ATOM 1345 C CA . VAL A 1 181 ? -25.401 1.790 52.278 1.00 87.75 181 VAL A CA 1
ATOM 1346 C C . VAL A 1 181 ? -26.895 1.506 52.167 1.00 87.75 181 VAL A C 1
ATOM 1348 O O . VAL A 1 181 ? -27.352 0.384 52.376 1.00 87.75 181 VAL A O 1
ATOM 1351 N N . VAL A 1 182 ? -27.681 2.524 51.819 1.00 87.88 182 VAL A N 1
ATOM 1352 C CA . VAL A 1 182 ? -29.078 2.331 51.411 1.00 87.88 182 VAL A CA 1
ATOM 1353 C C . VAL A 1 182 ? -29.080 1.955 49.931 1.00 87.88 182 VAL A C 1
ATOM 1355 O O . VAL A 1 182 ? -28.819 2.802 49.083 1.00 87.88 182 VAL A O 1
ATOM 1358 N N . VAL A 1 183 ? -29.362 0.689 49.629 1.00 81.81 183 VAL A N 1
ATOM 1359 C CA . VAL A 1 183 ? -29.256 0.116 48.270 1.00 81.81 183 VAL A CA 1
ATOM 1360 C C . VAL A 1 183 ? -30.579 0.106 47.508 1.00 81.81 183 VAL A C 1
ATOM 1362 O O . VAL A 1 183 ? -30.621 -0.196 46.320 1.00 81.81 183 VAL A O 1
ATOM 1365 N N . GLY A 1 184 ? -31.686 0.439 48.171 1.00 81.62 184 GLY A N 1
ATOM 1366 C CA . GLY A 1 184 ? -32.975 0.523 47.502 1.00 81.62 184 GLY A CA 1
ATOM 1367 C C . GLY A 1 184 ? -34.061 1.116 48.378 1.00 81.62 184 GLY A C 1
ATOM 1368 O O . GLY A 1 184 ? -34.156 0.827 49.575 1.00 81.62 184 GLY A O 1
ATOM 1369 N N . THR A 1 185 ? -34.913 1.922 47.753 1.00 85.62 185 THR A N 1
ATOM 1370 C CA . THR A 1 185 ? -36.143 2.413 48.358 1.00 85.62 185 THR A CA 1
ATOM 1371 C C . THR A 1 185 ? -37.321 2.225 47.417 1.00 85.62 185 THR A C 1
ATOM 1373 O O . THR A 1 185 ? -37.200 2.383 46.205 1.00 85.62 185 THR A O 1
ATOM 1376 N N . ASN A 1 186 ? -38.490 1.921 47.974 1.00 86.25 186 ASN A N 1
ATOM 1377 C CA . ASN A 1 186 ? -39.751 1.985 47.243 1.00 86.25 186 ASN A CA 1
ATOM 1378 C C . ASN A 1 186 ? -40.701 2.924 47.983 1.00 86.25 186 ASN A C 1
ATOM 1380 O O . ASN A 1 186 ? -40.914 2.773 49.186 1.00 86.25 186 ASN A O 1
ATOM 1384 N N . GLY A 1 187 ? -41.229 3.931 47.289 1.00 80.50 187 GLY A N 1
ATOM 1385 C CA . GLY A 1 187 ? -42.132 4.922 47.879 1.00 80.50 187 GLY A CA 1
ATOM 1386 C C . GLY A 1 187 ? -41.509 5.823 48.961 1.00 80.50 187 GLY A C 1
ATOM 1387 O O . GLY A 1 187 ? -42.253 6.518 49.654 1.00 80.50 187 GLY A O 1
ATOM 1388 N N . LEU A 1 188 ? -40.175 5.842 49.115 1.00 85.44 188 LEU A N 1
ATOM 1389 C CA . LEU A 1 188 ? -39.455 6.759 50.013 1.00 85.44 188 LEU A CA 1
ATOM 1390 C C . LEU A 1 188 ? -38.630 7.763 49.212 1.00 85.44 188 LEU A C 1
ATOM 1392 O O . LEU A 1 188 ? -37.791 7.377 48.402 1.00 85.44 188 LEU A O 1
ATOM 1396 N N . ALA A 1 189 ? -38.815 9.046 49.513 1.00 78.12 189 ALA A N 1
ATOM 1397 C CA . ALA A 1 189 ? -37.922 10.111 49.078 1.00 78.12 189 ALA A CA 1
ATOM 1398 C C . ALA A 1 189 ? -36.954 10.432 50.224 1.00 78.12 189 ALA A C 1
ATOM 1400 O O . ALA A 1 189 ? -37.347 11.054 51.211 1.00 78.12 189 ALA A O 1
ATOM 1401 N N . ILE A 1 190 ? -35.705 9.979 50.106 1.00 85.19 190 ILE A N 1
ATOM 1402 C CA . ILE A 1 190 ? -34.639 10.270 51.069 1.00 85.19 190 ILE A CA 1
ATOM 1403 C C . ILE A 1 190 ? -33.775 11.376 50.467 1.00 85.19 190 ILE A C 1
ATOM 1405 O O . ILE A 1 190 ? -33.100 11.164 49.464 1.00 85.19 190 ILE A O 1
ATOM 1409 N N . GLY A 1 191 ? -33.831 12.578 51.040 1.00 81.88 191 GLY A N 1
ATOM 1410 C CA . GLY A 1 191 ? -32.973 13.683 50.607 1.00 81.88 191 GLY A CA 1
ATOM 1411 C C . GLY A 1 191 ? -31.526 13.464 51.049 1.00 81.88 191 GLY A C 1
ATOM 1412 O O . GLY A 1 191 ? -31.298 12.864 52.098 1.00 81.88 191 GLY A O 1
ATOM 1413 N N . SER A 1 192 ? -30.559 14.014 50.311 1.00 82.19 192 SER A N 1
ATOM 1414 C CA . SER A 1 192 ? -29.119 13.903 50.612 1.00 82.19 192 SER A CA 1
ATOM 1415 C C . SER A 1 192 ? -28.707 14.460 51.981 1.00 82.19 192 SER A C 1
ATOM 1417 O O . SER A 1 192 ? -27.642 14.112 52.476 1.00 82.19 192 SER A O 1
ATOM 1419 N N . SER A 1 193 ? -29.546 15.294 52.606 1.00 87.19 193 SER A N 1
ATOM 1420 C CA . SER A 1 193 ? -29.365 15.847 53.955 1.00 87.19 193 SER A CA 1
ATOM 1421 C C . SER A 1 193 ? -30.144 15.109 55.055 1.00 87.19 193 SER A C 1
ATOM 1423 O O . SER A 1 193 ? -30.159 15.552 56.203 1.00 87.19 193 SER A O 1
ATOM 1425 N N . THR A 1 194 ? -30.829 14.011 54.725 1.00 91.75 194 THR A N 1
ATOM 1426 C CA . THR A 1 194 ? -31.668 13.271 55.678 1.00 91.75 194 THR A CA 1
ATOM 1427 C C . THR A 1 194 ? -30.794 12.381 56.551 1.00 91.75 194 THR A C 1
ATOM 1429 O O . THR A 1 194 ? -30.134 11.479 56.040 1.00 91.75 194 THR A O 1
ATOM 1432 N N . ASN A 1 195 ? -30.815 12.598 57.868 1.00 94.06 195 ASN A N 1
ATOM 1433 C CA . ASN A 1 195 ? -30.153 11.695 58.808 1.00 94.06 195 ASN A CA 1
ATOM 1434 C C . ASN A 1 195 ? -30.788 10.302 58.751 1.00 94.06 195 ASN A C 1
ATOM 1436 O O . ASN A 1 195 ? -32.009 10.172 58.625 1.00 94.06 195 ASN A O 1
ATOM 1440 N N . PHE A 1 196 ? -29.969 9.268 58.916 1.00 93.19 196 PHE A N 1
ATOM 1441 C CA . PHE A 1 196 ? -30.393 7.873 58.870 1.00 93.19 196 PHE A CA 1
ATOM 1442 C C . PHE A 1 196 ? -31.548 7.581 59.839 1.00 93.19 196 PHE A C 1
ATOM 1444 O O . PHE A 1 196 ? -32.554 6.984 59.461 1.00 93.19 196 PHE A O 1
ATOM 1451 N N . GLU A 1 197 ? -31.458 8.061 61.079 1.00 93.94 197 GLU A N 1
ATOM 1452 C CA . GLU A 1 197 ? -32.490 7.850 62.094 1.00 93.94 197 GLU A CA 1
ATOM 1453 C C . GLU A 1 197 ? -33.811 8.586 61.805 1.00 93.94 197 GLU A C 1
ATOM 1455 O O . GLU A 1 197 ? -34.860 8.193 62.326 1.00 93.94 197 GLU A O 1
ATOM 1460 N N . ASP A 1 198 ? -33.773 9.631 60.974 1.00 93.88 198 ASP A N 1
ATOM 1461 C CA . ASP A 1 198 ? -34.904 10.510 60.671 1.00 93.88 198 ASP A CA 1
ATOM 1462 C C . ASP A 1 198 ? -35.693 10.084 59.423 1.00 93.88 198 ASP A C 1
ATOM 1464 O O . ASP A 1 198 ? -36.727 10.688 59.126 1.00 93.88 198 ASP A O 1
ATOM 1468 N N . ILE A 1 199 ? -35.265 9.032 58.715 1.00 92.69 199 ILE A N 1
ATOM 1469 C CA . ILE A 1 199 ? -35.989 8.481 57.561 1.00 92.69 199 ILE A CA 1
ATOM 1470 C C . ILE A 1 199 ? -37.396 8.055 58.002 1.00 92.69 199 ILE A C 1
ATOM 1472 O O . ILE A 1 199 ? -37.553 7.187 58.859 1.00 92.69 199 ILE A O 1
ATOM 1476 N N . VAL A 1 200 ? -38.438 8.654 57.421 1.00 92.19 200 VAL A N 1
ATOM 1477 C CA . VAL A 1 200 ? -39.836 8.369 57.787 1.00 92.19 200 VAL A CA 1
ATOM 1478 C C . VAL A 1 200 ? -40.412 7.283 56.885 1.00 92.19 200 VAL A C 1
ATOM 1480 O O . VAL A 1 200 ? -40.649 7.511 55.699 1.00 92.19 200 VAL A O 1
ATOM 1483 N N . LEU A 1 201 ? -40.703 6.122 57.467 1.00 92.88 201 LEU A N 1
ATOM 1484 C CA . LEU A 1 201 ? -41.339 5.000 56.785 1.00 92.88 201 LEU A CA 1
ATOM 1485 C C . LEU A 1 201 ? -42.862 5.171 56.759 1.00 92.88 201 LEU A C 1
ATOM 1487 O O . LEU A 1 201 ? -43.493 5.412 57.793 1.00 92.88 201 LEU A O 1
ATOM 1491 N N . LYS A 1 202 ? -43.468 5.021 55.579 1.00 91.38 202 LYS A N 1
ATOM 1492 C CA . LYS A 1 202 ? -44.922 5.134 55.358 1.00 91.38 202 LYS A CA 1
ATOM 1493 C C . LYS A 1 202 ? -45.519 3.809 54.888 1.00 91.38 202 LYS A C 1
ATOM 1495 O O . LYS A 1 202 ? -44.799 2.888 54.511 1.00 91.38 202 LYS A O 1
ATOM 1500 N N . ALA A 1 203 ? -46.843 3.708 54.908 1.00 90.00 203 ALA A N 1
ATOM 1501 C CA . ALA A 1 203 ? -47.527 2.514 54.423 1.00 90.00 203 ALA A CA 1
ATOM 1502 C C . ALA A 1 203 ? -47.133 2.209 52.969 1.00 90.00 203 ALA A C 1
ATOM 1504 O O . ALA A 1 203 ? -47.102 3.115 52.136 1.00 90.00 203 ALA A O 1
ATOM 1505 N N . GLY A 1 204 ? -46.815 0.948 52.686 1.00 87.44 204 GLY A N 1
ATOM 1506 C CA . GLY A 1 204 ? -46.410 0.465 51.367 1.00 87.44 204 GLY A CA 1
ATOM 1507 C C . GLY A 1 204 ? -44.965 0.782 50.983 1.00 87.44 204 GLY A C 1
ATOM 1508 O O . GLY A 1 204 ? -44.547 0.411 49.891 1.00 87.44 204 GLY A O 1
ATOM 1509 N N . THR A 1 205 ? -44.204 1.452 51.852 1.00 91.44 205 THR A N 1
ATOM 1510 C CA . THR A 1 205 ? -42.810 1.806 51.561 1.00 91.44 205 THR A CA 1
ATOM 1511 C C . THR A 1 205 ? -41.835 0.679 51.880 1.00 91.44 205 THR A C 1
ATOM 1513 O O . THR A 1 205 ? -42.100 -0.170 52.733 1.00 91.44 205 THR A O 1
ATOM 1516 N N . GLU A 1 206 ? -40.688 0.685 51.207 1.00 91.88 206 GLU A N 1
ATOM 1517 C CA . GLU A 1 206 ? -39.603 -0.270 51.418 1.00 91.88 206 GLU A CA 1
ATOM 1518 C C . GLU A 1 206 ? -38.273 0.461 51.578 1.00 91.88 206 GLU A C 1
ATOM 1520 O O . GLU A 1 206 ? -37.985 1.390 50.822 1.00 91.88 206 GLU A O 1
ATOM 1525 N N . LEU A 1 207 ? -37.468 0.021 52.544 1.00 93.50 207 LEU A N 1
ATOM 1526 C CA . LEU A 1 207 ? -36.092 0.454 52.751 1.00 93.50 207 LEU A CA 1
ATOM 1527 C C . LEU A 1 207 ? -35.180 -0.772 52.811 1.00 93.50 207 LEU A C 1
ATOM 1529 O O . LEU A 1 207 ? -35.384 -1.654 53.648 1.00 93.50 207 LEU A O 1
ATOM 1533 N N . ARG A 1 208 ? -34.150 -0.793 51.963 1.00 92.94 208 ARG A N 1
ATOM 1534 C CA . ARG A 1 208 ? -33.081 -1.793 51.995 1.00 92.94 208 ARG A CA 1
ATOM 1535 C C . ARG A 1 208 ? -31.764 -1.143 52.374 1.00 92.94 208 ARG A C 1
ATOM 1537 O O . ARG A 1 208 ? -31.319 -0.209 51.708 1.00 92.94 208 ARG A O 1
ATOM 1544 N N . VAL A 1 209 ? -31.151 -1.653 53.430 1.00 91.44 209 VAL A N 1
ATOM 1545 C CA . VAL A 1 209 ? -29.845 -1.222 53.925 1.00 91.44 209 VAL A CA 1
ATOM 1546 C C . VAL A 1 209 ? -28.914 -2.424 53.881 1.00 91.44 209 VAL A C 1
ATOM 1548 O O . VAL A 1 209 ? -29.298 -3.500 54.328 1.00 91.44 209 VAL A O 1
ATOM 1551 N N . MET A 1 210 ? -27.716 -2.246 53.343 1.00 90.19 210 MET A N 1
ATOM 1552 C CA . MET A 1 210 ? -26.718 -3.295 53.177 1.00 90.19 210 MET A CA 1
ATOM 1553 C C . MET A 1 210 ? -25.378 -2.837 53.743 1.00 90.19 210 MET A C 1
ATOM 1555 O O . MET A 1 210 ? -24.998 -1.681 53.561 1.00 90.19 210 MET A O 1
ATOM 1559 N N . LEU A 1 211 ? -24.657 -3.728 54.417 1.00 90.06 211 LEU A N 1
ATOM 1560 C CA . LEU A 1 211 ? -23.238 -3.545 54.694 1.00 90.06 211 LEU A CA 1
ATOM 1561 C C . LEU A 1 211 ? -22.450 -3.959 53.448 1.00 90.06 211 LEU A C 1
ATOM 1563 O O . LEU A 1 211 ? -22.322 -5.145 53.160 1.00 90.06 211 LEU A O 1
ATOM 1567 N N . ALA A 1 212 ? -21.952 -2.975 52.709 1.00 90.62 212 ALA A N 1
ATOM 1568 C CA . ALA A 1 212 ? -21.064 -3.187 51.576 1.00 90.62 212 ALA A CA 1
ATOM 1569 C C . ALA A 1 212 ? -19.609 -3.248 52.059 1.00 90.62 212 ALA A C 1
ATOM 1571 O O . ALA A 1 212 ? -19.246 -2.566 53.022 1.00 90.62 212 ALA A O 1
ATOM 1572 N N . ARG A 1 213 ? -18.791 -4.056 51.389 1.00 90.19 213 ARG A N 1
ATOM 1573 C CA . ARG A 1 213 ? -17.330 -4.108 51.502 1.00 90.19 213 ARG A CA 1
ATOM 1574 C C . ARG A 1 213 ? -16.746 -3.770 50.130 1.00 90.19 213 ARG A C 1
ATOM 1576 O O . ARG A 1 213 ? -17.433 -4.027 49.154 1.00 90.19 213 ARG A O 1
ATOM 1583 N N . ASP A 1 214 ? -15.581 -3.137 50.106 1.00 91.12 214 ASP A N 1
ATOM 1584 C CA . ASP A 1 214 ? -14.785 -2.808 48.913 1.00 91.12 214 ASP A CA 1
ATOM 1585 C C . ASP A 1 214 ? -13.323 -3.108 49.276 1.00 91.12 214 ASP A C 1
ATOM 1587 O O . ASP A 1 214 ? -12.633 -2.251 49.832 1.00 91.12 214 ASP A O 1
ATOM 1591 N N . PHE A 1 215 ? -12.905 -4.372 49.189 1.00 90.56 215 PHE A N 1
ATOM 1592 C CA . PHE A 1 215 ? -11.689 -4.849 49.856 1.00 90.56 215 PHE A CA 1
ATOM 1593 C C . PHE A 1 215 ? -10.392 -4.337 49.207 1.00 90.56 215 PHE A C 1
ATOM 1595 O O . PHE A 1 215 ? -9.435 -4.001 49.926 1.00 90.56 215 PHE A O 1
ATOM 1602 N N . ASP A 1 216 ? -10.350 -4.146 47.894 1.00 91.44 216 ASP A N 1
ATOM 1603 C CA . ASP A 1 216 ? -9.204 -3.581 47.177 1.00 91.44 216 ASP A CA 1
ATOM 1604 C C . ASP A 1 216 ? -9.217 -2.039 47.101 1.00 91.44 216 ASP A C 1
ATOM 1606 O O . ASP A 1 216 ? -8.152 -1.411 47.085 1.00 91.44 216 ASP A O 1
ATOM 1610 N N . GLY A 1 217 ? -10.360 -1.401 47.368 1.00 89.94 217 GLY A N 1
ATOM 1611 C CA . GLY A 1 217 ? -10.514 0.049 47.483 1.00 89.94 217 GLY A CA 1
ATOM 1612 C C . GLY A 1 217 ? -10.648 0.769 46.144 1.00 89.94 217 GLY A C 1
ATOM 1613 O O . GLY A 1 217 ? -10.308 1.959 46.083 1.00 89.94 217 GLY A O 1
ATOM 1614 N N . ASP A 1 218 ? -11.082 0.085 45.090 1.00 91.00 218 ASP A N 1
ATOM 1615 C CA . ASP A 1 218 ? -11.271 0.652 43.753 1.00 91.00 218 ASP A CA 1
ATOM 1616 C C . ASP A 1 218 ? -12.625 1.387 43.590 1.00 91.00 218 ASP A C 1
ATOM 1618 O O . ASP A 1 218 ? -12.808 2.146 42.631 1.00 91.00 218 ASP A O 1
ATOM 1622 N N . LYS A 1 219 ? -13.500 1.299 44.611 1.00 90.38 219 LYS A N 1
ATOM 1623 C CA . LYS A 1 219 ? -14.883 1.823 44.706 1.00 90.38 219 LYS A CA 1
ATOM 1624 C C . LYS A 1 219 ? -15.955 0.923 44.088 1.00 90.38 219 LYS A C 1
ATOM 1626 O O . LYS A 1 219 ? -17.112 1.361 43.991 1.00 90.38 219 LYS A O 1
ATOM 1631 N N . LEU A 1 220 ? -15.616 -0.293 43.693 1.00 90.56 220 LEU A N 1
ATOM 1632 C CA . LEU A 1 220 ? -16.524 -1.354 43.300 1.00 90.56 220 LEU A CA 1
ATOM 1633 C C . LEU A 1 220 ? -16.687 -2.306 44.499 1.00 90.56 220 LEU A C 1
ATOM 1635 O O . LEU A 1 220 ? -15.731 -2.922 44.935 1.00 90.56 220 LEU A O 1
ATOM 1639 N N . PRO A 1 221 ? -17.877 -2.403 45.116 1.00 89.62 221 PRO A N 1
ATOM 1640 C CA . PRO A 1 221 ? -18.034 -3.271 46.282 1.00 89.62 221 PRO A CA 1
ATOM 1641 C C . PRO A 1 221 ? -17.884 -4.763 45.940 1.00 89.62 221 PRO A C 1
ATOM 1643 O O . PRO A 1 221 ? -18.445 -5.177 44.932 1.00 89.62 221 PRO A O 1
ATOM 1646 N N . ASP A 1 222 ? -17.346 -5.601 46.834 1.00 88.88 222 ASP A N 1
ATOM 1647 C CA . ASP A 1 222 ? -17.150 -7.059 46.660 1.00 88.88 222 ASP A CA 1
ATOM 1648 C C . ASP A 1 222 ? -18.405 -7.780 46.136 1.00 88.88 222 ASP A C 1
ATOM 1650 O O . ASP A 1 222 ? -18.379 -8.655 45.272 1.00 88.88 222 ASP A O 1
ATOM 1654 N N . SER A 1 223 ? -19.577 -7.393 46.654 1.00 82.88 223 SER A N 1
ATOM 1655 C CA . SER A 1 223 ? -20.850 -7.974 46.214 1.00 82.88 223 SER A CA 1
ATOM 1656 C C . SER A 1 223 ? -21.124 -7.744 44.735 1.00 82.88 223 SER A C 1
ATOM 1658 O O . SER A 1 223 ? -21.849 -8.505 44.106 1.00 82.88 223 SER A O 1
ATOM 1660 N N . GLU A 1 224 ? -20.614 -6.638 44.222 1.00 85.50 224 GLU A N 1
ATOM 1661 C CA . GLU A 1 224 ? -20.737 -6.204 42.854 1.00 85.50 224 GLU A CA 1
ATOM 1662 C C . GLU A 1 224 ? -19.592 -6.726 41.983 1.00 85.50 224 GLU A C 1
ATOM 1664 O O . GLU A 1 224 ? -19.867 -7.155 40.863 1.00 85.50 224 GLU A O 1
ATOM 1669 N N . GLU A 1 225 ? -18.375 -6.803 42.511 1.00 89.75 225 GLU A N 1
ATOM 1670 C CA . GLU A 1 225 ? -17.243 -7.478 41.869 1.00 89.75 225 GLU A CA 1
ATOM 1671 C C . GLU A 1 225 ? -17.585 -8.924 41.501 1.00 89.75 225 GLU A C 1
ATOM 1673 O O . GLU A 1 225 ? -17.470 -9.330 40.343 1.00 89.75 225 GLU A O 1
ATOM 1678 N N . PHE A 1 226 ? -18.207 -9.658 42.432 1.00 85.56 226 PHE A N 1
ATOM 1679 C CA . PHE A 1 226 ? -18.757 -10.991 42.174 1.00 85.56 226 PHE A CA 1
ATOM 1680 C C . PHE A 1 226 ? -19.696 -11.033 40.954 1.00 85.56 226 PHE A C 1
ATOM 1682 O O . PHE A 1 226 ? -19.718 -12.014 40.207 1.00 85.56 226 PHE A O 1
ATOM 1689 N N . PHE A 1 227 ? -20.486 -9.976 40.732 1.00 80.25 227 PHE A N 1
ATOM 1690 C CA . PHE A 1 227 ? -21.397 -9.883 39.589 1.00 80.25 227 PHE A CA 1
ATOM 1691 C C . PHE A 1 227 ? -20.723 -9.437 38.283 1.00 80.25 227 PHE A C 1
ATOM 1693 O O . PHE A 1 227 ? -21.356 -9.574 37.227 1.00 80.25 227 PHE A O 1
ATOM 1700 N N . TYR A 1 228 ? -19.521 -8.861 38.325 1.00 84.50 228 TYR A N 1
ATOM 1701 C CA . TYR A 1 228 ? -18.716 -8.553 37.135 1.00 84.50 228 TYR A CA 1
ATOM 1702 C C . TYR A 1 228 ? -17.645 -9.610 36.856 1.00 84.50 228 TYR A C 1
ATOM 1704 O O . TYR A 1 228 ? -17.111 -9.641 35.754 1.00 84.50 228 TYR A O 1
ATOM 1712 N N . GLY A 1 229 ? -17.413 -10.533 37.794 1.00 87.88 229 GLY A N 1
ATOM 1713 C CA . GLY A 1 229 ? -16.342 -11.522 37.702 1.00 87.88 229 GLY A CA 1
ATOM 1714 C C . GLY A 1 229 ? -14.968 -10.942 38.032 1.00 87.88 229 GLY A C 1
ATOM 1715 O O . GLY A 1 229 ? -13.969 -11.588 37.727 1.00 87.88 229 GLY A O 1
ATOM 1716 N N . THR A 1 230 ? -14.937 -9.754 38.637 1.00 90.94 230 THR A N 1
ATOM 1717 C CA . THR A 1 230 ? -13.716 -9.087 39.077 1.00 90.94 230 THR A CA 1
ATOM 1718 C C . THR A 1 230 ? -13.272 -9.615 40.440 1.00 90.94 230 THR A C 1
ATOM 1720 O O . THR A 1 230 ? -13.983 -10.384 41.096 1.00 90.94 230 THR A O 1
ATOM 1723 N N . SER A 1 231 ? -12.040 -9.308 40.818 1.00 93.06 231 SER A N 1
ATOM 1724 C CA . SER A 1 231 ? -11.366 -9.870 41.976 1.00 93.06 231 SER A CA 1
ATOM 1725 C C . SER A 1 231 ? -11.446 -8.930 43.170 1.00 93.06 231 SER A C 1
ATOM 1727 O O . SER A 1 231 ? -10.685 -7.974 43.199 1.00 93.06 231 SER A O 1
ATOM 1729 N N . ASP A 1 232 ? -12.097 -9.379 44.252 1.00 92.00 232 ASP A N 1
ATOM 1730 C CA . ASP A 1 232 ? -12.186 -8.664 45.542 1.00 92.00 232 ASP A CA 1
ATOM 1731 C C . ASP A 1 232 ? -10.840 -8.128 46.094 1.00 92.00 232 ASP A C 1
ATOM 1733 O O . ASP A 1 232 ? -10.791 -7.293 46.992 1.00 92.00 232 ASP A O 1
ATOM 1737 N N . ASN A 1 233 ? -9.706 -8.686 45.653 1.00 94.19 233 ASN A N 1
ATOM 1738 C CA . ASN A 1 233 ? -8.369 -8.325 46.132 1.00 94.19 233 ASN A CA 1
ATOM 1739 C C . ASN A 1 233 ? -7.532 -7.507 45.136 1.00 94.19 233 ASN A C 1
ATOM 1741 O O . ASN A 1 233 ? -6.366 -7.232 45.446 1.00 94.19 233 ASN A O 1
ATOM 1745 N N . ASN A 1 234 ? -8.047 -7.191 43.947 1.00 95.31 234 ASN A N 1
ATOM 1746 C CA . ASN A 1 234 ? -7.264 -6.603 42.869 1.00 95.31 234 ASN A CA 1
ATOM 1747 C C . ASN A 1 234 ? -8.083 -5.612 42.036 1.00 95.31 234 ASN A C 1
ATOM 1749 O O . ASN A 1 234 ? -8.848 -6.039 41.186 1.00 95.31 234 ASN A O 1
ATOM 1753 N N . ALA A 1 235 ? -7.762 -4.324 42.192 1.00 95.31 235 ALA A N 1
ATOM 1754 C CA . ALA A 1 235 ? -8.477 -3.188 41.600 1.00 95.31 235 ALA A CA 1
ATOM 1755 C C . ALA A 1 235 ? -8.437 -3.093 40.060 1.00 95.31 235 ALA A C 1
ATOM 1757 O O . ALA A 1 235 ? -8.962 -2.137 39.492 1.00 95.31 235 ALA A O 1
ATOM 1758 N N . ASP A 1 236 ? -7.707 -3.994 39.411 1.00 96.69 236 ASP A N 1
ATOM 1759 C CA . ASP A 1 236 ? -7.481 -4.110 37.968 1.00 96.69 236 ASP A CA 1
ATOM 1760 C C . ASP A 1 236 ? -7.329 -5.609 37.698 1.00 96.69 236 ASP A C 1
ATOM 1762 O O . ASP A 1 236 ? -6.237 -6.179 37.836 1.00 96.69 236 ASP A O 1
ATOM 1766 N N . THR A 1 237 ? -8.459 -6.283 37.496 1.00 95.12 237 THR A N 1
ATOM 1767 C CA . THR A 1 237 ? -8.541 -7.741 37.580 1.00 95.12 237 THR A CA 1
ATOM 1768 C C . THR A 1 237 ? -7.732 -8.433 36.488 1.00 95.12 237 THR A C 1
ATOM 1770 O O . THR A 1 237 ? -7.101 -9.462 36.767 1.00 95.12 237 THR A O 1
ATOM 1773 N N . ASP A 1 238 ? -7.721 -7.897 35.271 1.00 94.06 238 ASP A N 1
ATOM 1774 C CA . ASP A 1 238 ? -6.992 -8.469 34.139 1.00 94.06 238 ASP A CA 1
ATOM 1775 C C . ASP A 1 238 ? -5.579 -7.895 33.943 1.00 94.06 238 ASP A C 1
ATOM 1777 O O . ASP A 1 238 ? -4.754 -8.516 33.263 1.00 94.06 238 ASP A O 1
ATOM 1781 N N . GLY A 1 239 ? -5.242 -6.807 34.634 1.00 95.75 239 GLY A N 1
ATOM 1782 C CA . GLY A 1 239 ? -3.902 -6.244 34.693 1.00 95.75 239 GLY A CA 1
ATOM 1783 C C . GLY A 1 239 ? -3.524 -5.418 33.467 1.00 95.75 239 GLY A C 1
ATOM 1784 O O . GLY A 1 239 ? -2.324 -5.284 33.185 1.00 95.75 239 GLY A O 1
ATOM 1785 N N . ASP A 1 240 ? -4.495 -4.892 32.721 1.00 94.12 240 ASP A N 1
ATOM 1786 C CA . ASP A 1 240 ? -4.264 -4.076 31.526 1.00 94.12 240 ASP A CA 1
ATOM 1787 C C . ASP A 1 240 ? -4.012 -2.583 31.841 1.00 94.12 240 ASP A C 1
ATOM 1789 O O . ASP A 1 240 ? -3.655 -1.804 30.950 1.00 94.12 240 ASP A O 1
ATOM 1793 N N . THR A 1 241 ? -4.078 -2.192 33.121 1.00 95.56 241 THR A N 1
ATOM 1794 C CA . THR A 1 241 ? -3.963 -0.827 33.671 1.00 95.56 241 THR A CA 1
ATOM 1795 C C . THR A 1 241 ? -5.219 0.047 33.583 1.00 95.56 241 THR A C 1
ATOM 1797 O O . THR A 1 241 ? -5.160 1.255 33.879 1.00 95.56 241 THR A O 1
ATOM 1800 N N . LEU A 1 242 ? -6.357 -0.525 33.207 1.00 95.88 242 LEU A N 1
ATOM 1801 C CA . LEU A 1 242 ? -7.692 -0.009 33.477 1.00 95.88 242 LEU A CA 1
ATOM 1802 C C . LEU A 1 242 ? -8.209 -0.670 34.758 1.00 95.88 242 LEU A C 1
ATOM 1804 O O . LEU A 1 242 ? -8.075 -1.860 34.959 1.00 95.88 242 LEU A O 1
ATOM 1808 N N . GLY A 1 243 ? -8.723 0.132 35.691 1.00 95.81 243 GLY A N 1
ATOM 1809 C CA . GLY A 1 243 ? -9.267 -0.426 36.931 1.00 95.81 243 GLY A CA 1
ATOM 1810 C C . GLY A 1 243 ? -10.715 -0.865 36.754 1.00 95.81 243 GLY A C 1
ATOM 1811 O O . GLY A 1 243 ? -11.472 -0.160 36.079 1.00 95.81 243 GLY A O 1
ATOM 1812 N N . ASP A 1 244 ? -11.129 -1.912 37.459 1.00 95.00 244 ASP A N 1
ATOM 1813 C CA . ASP A 1 244 ? -12.444 -2.549 37.325 1.00 95.00 244 ASP A CA 1
ATOM 1814 C C . ASP A 1 244 ? -13.597 -1.533 37.451 1.00 95.00 244 ASP A C 1
ATOM 1816 O O . ASP A 1 244 ? -14.520 -1.478 36.627 1.00 95.00 244 ASP A O 1
ATOM 1820 N N . PHE A 1 245 ? -13.523 -0.625 38.433 1.00 94.38 245 PHE A N 1
ATOM 1821 C CA . PHE A 1 245 ? -14.477 0.479 38.569 1.00 94.38 245 PHE A CA 1
ATOM 1822 C C . PHE A 1 245 ? -14.593 1.351 37.308 1.00 94.38 245 PHE A C 1
ATOM 1824 O O . PHE A 1 245 ? -15.694 1.779 36.942 1.00 94.38 245 PHE A O 1
ATOM 1831 N N . LEU A 1 246 ? -13.480 1.678 36.645 1.00 95.06 246 LEU A N 1
ATOM 1832 C CA . LEU A 1 246 ? -13.490 2.507 35.439 1.00 95.06 246 LEU A CA 1
ATOM 1833 C C . LEU A 1 246 ? -14.257 1.797 34.327 1.00 95.06 246 LEU A C 1
ATOM 1835 O O . LEU A 1 246 ? -15.165 2.391 33.743 1.00 95.06 246 LEU A O 1
ATOM 1839 N N . GLU A 1 247 ? -13.928 0.540 34.085 1.00 94.44 247 GLU A N 1
ATOM 1840 C CA . GLU A 1 247 ? -14.471 -0.280 33.006 1.00 94.44 247 GLU A CA 1
ATOM 1841 C C . GLU A 1 247 ? -15.951 -0.592 33.206 1.00 94.44 247 GLU A C 1
ATOM 1843 O O . GLU A 1 247 ? -16.720 -0.666 32.255 1.00 94.44 247 GLU A O 1
ATOM 1848 N N . VAL A 1 248 ? -16.397 -0.677 34.458 1.00 91.62 248 VAL A N 1
ATOM 1849 C CA . VAL A 1 248 ? -17.785 -0.990 34.802 1.00 91.62 248 VAL A CA 1
ATOM 1850 C C . VAL A 1 248 ? -18.681 0.249 34.927 1.00 91.62 248 VAL A C 1
ATOM 1852 O O . VAL A 1 248 ? -19.874 0.198 34.594 1.00 91.62 248 VAL A O 1
ATOM 1855 N N . ARG A 1 249 ? -18.172 1.354 35.492 1.00 90.44 249 ARG A N 1
ATOM 1856 C CA . ARG A 1 249 ? -18.983 2.534 35.865 1.00 90.44 249 ARG A CA 1
ATOM 1857 C C . ARG A 1 249 ? -18.767 3.744 34.983 1.00 90.44 249 ARG A C 1
ATOM 1859 O O . ARG A 1 249 ? -19.698 4.534 34.823 1.00 90.44 249 ARG A O 1
ATOM 1866 N N . THR A 1 250 ? -17.555 3.929 34.479 1.00 93.12 250 THR A N 1
ATOM 1867 C CA . THR A 1 250 ? -17.150 5.198 33.867 1.00 93.12 250 THR A CA 1
ATOM 1868 C C . THR A 1 250 ? -17.073 5.079 32.354 1.00 93.12 250 THR A C 1
ATOM 1870 O O . THR A 1 250 ? -17.730 5.858 31.664 1.00 93.12 250 THR A O 1
ATOM 1873 N N . GLY A 1 251 ? -16.328 4.092 31.853 1.00 93.31 251 GLY A N 1
ATOM 1874 C CA . GLY A 1 251 ? -16.048 3.932 30.433 1.00 93.31 251 GLY A CA 1
ATOM 1875 C C . GLY A 1 251 ? -15.312 5.134 29.834 1.00 93.31 251 GLY A C 1
ATOM 1876 O O . GLY A 1 251 ? -14.801 6.007 30.545 1.00 93.31 251 GLY A O 1
ATOM 1877 N N . TRP A 1 252 ? -15.293 5.211 28.507 1.00 95.50 252 TRP A N 1
ATOM 1878 C CA . TRP A 1 252 ? -14.867 6.403 27.766 1.00 95.50 252 TRP A CA 1
ATOM 1879 C C . TRP A 1 252 ? -15.796 6.675 26.589 1.00 95.50 252 TRP A C 1
ATOM 1881 O O . TRP A 1 252 ? -16.615 5.844 26.216 1.00 95.50 252 TRP A O 1
ATOM 1891 N N . THR A 1 253 ? -15.739 7.888 26.037 1.00 96.06 253 THR A N 1
ATOM 1892 C CA . THR A 1 253 ? -16.558 8.253 24.873 1.00 96.06 253 THR A CA 1
ATOM 1893 C C . THR A 1 253 ? -15.764 8.041 23.595 1.00 96.06 253 THR A C 1
ATOM 1895 O O . THR A 1 253 ? -14.737 8.689 23.410 1.00 96.06 253 THR A O 1
ATOM 1898 N N . VAL A 1 254 ? -16.285 7.211 22.696 1.00 96.06 254 VAL A N 1
ATOM 1899 C CA . VAL A 1 254 ? -15.744 7.021 21.344 1.00 96.06 254 VAL A CA 1
ATOM 1900 C C . VAL A 1 254 ? -16.443 7.979 20.394 1.00 96.06 254 VAL A C 1
ATOM 1902 O O . VAL A 1 254 ? -17.670 8.121 20.427 1.00 96.06 254 VAL A O 1
ATOM 1905 N N . THR A 1 255 ? -15.666 8.679 19.568 1.00 94.38 255 THR A N 1
ATOM 1906 C CA . THR A 1 255 ? -16.170 9.610 18.549 1.00 94.38 255 THR A CA 1
ATOM 1907 C C . THR A 1 255 ? -15.368 9.451 17.265 1.00 94.38 255 THR A C 1
ATOM 1909 O O . THR A 1 255 ? -14.159 9.652 17.263 1.00 94.38 255 THR A O 1
ATOM 1912 N N . THR A 1 256 ? -16.058 9.166 16.164 1.00 91.25 256 THR A N 1
ATOM 1913 C CA . THR A 1 256 ? -15.474 9.080 14.823 1.00 91.25 256 THR A CA 1
ATOM 1914 C C . THR A 1 256 ? -15.479 10.449 14.133 1.00 91.25 256 THR A C 1
ATOM 1916 O O . THR A 1 256 ? -16.312 11.316 14.412 1.00 91.25 256 THR A O 1
ATOM 1919 N N . THR A 1 257 ? -14.552 10.666 13.202 1.00 86.69 257 THR A N 1
ATOM 1920 C CA . THR A 1 257 ? -14.413 11.926 12.444 1.00 86.69 257 THR A CA 1
ATOM 1921 C C . THR A 1 257 ? -15.577 12.180 11.478 1.00 86.69 257 THR A C 1
ATOM 1923 O O . THR A 1 257 ? -15.894 13.331 11.174 1.00 86.69 257 THR A O 1
ATOM 1926 N N . SER A 1 258 ? -16.239 11.111 11.026 1.00 83.25 258 SER A N 1
ATOM 1927 C CA . SER A 1 258 ? -17.453 11.130 10.203 1.00 83.25 258 SER A CA 1
ATOM 1928 C C . SER A 1 258 ? -18.582 10.350 10.881 1.00 83.25 258 SER A C 1
ATOM 1930 O O . SER A 1 258 ? -18.354 9.634 11.851 1.00 83.25 258 SER A O 1
ATOM 1932 N N . ALA A 1 259 ? -19.816 10.487 10.389 1.00 85.06 259 ALA A N 1
ATOM 1933 C CA . ALA A 1 259 ? -20.975 9.814 10.973 1.00 85.06 259 ALA A CA 1
ATOM 1934 C C . ALA A 1 259 ? -20.916 8.288 10.757 1.00 85.06 259 ALA A C 1
ATOM 1936 O O . ALA A 1 259 ? -21.317 7.795 9.703 1.00 85.06 259 ALA A O 1
ATOM 1937 N N . VAL A 1 260 ? -20.463 7.552 11.773 1.00 87.75 260 VAL A N 1
ATOM 1938 C CA . VAL A 1 260 ? -20.507 6.084 11.835 1.00 87.75 260 VAL A CA 1
ATOM 1939 C C . VAL A 1 260 ? -21.690 5.662 12.707 1.00 87.75 260 VAL A C 1
ATOM 1941 O O . VAL A 1 260 ? -21.957 6.234 13.765 1.00 87.75 260 VAL A O 1
ATOM 1944 N N . THR A 1 261 ? -22.460 4.671 12.250 1.00 88.19 261 THR A N 1
ATOM 1945 C CA . THR A 1 261 ? -23.691 4.250 12.939 1.00 88.19 261 THR A CA 1
ATOM 1946 C C . THR A 1 261 ? -23.369 3.631 14.298 1.00 88.19 261 THR A C 1
ATOM 1948 O O . THR A 1 261 ? -22.838 2.523 14.354 1.00 88.19 261 THR A O 1
ATOM 1951 N N . GLY A 1 262 ? -23.768 4.305 15.377 1.00 86.56 262 GLY A N 1
ATOM 1952 C CA . GLY A 1 262 ? -23.522 3.872 16.757 1.00 86.56 262 GLY A CA 1
ATOM 1953 C C . GLY A 1 262 ? -22.648 4.836 17.561 1.00 86.56 262 GLY A C 1
ATOM 1954 O O . GLY A 1 262 ? -22.662 4.743 18.784 1.00 86.56 262 GLY A O 1
ATOM 1955 N N . TYR A 1 263 ? -21.981 5.793 16.905 1.00 91.56 263 TYR A N 1
ATOM 1956 C CA . TYR A 1 263 ? -21.128 6.797 17.547 1.00 91.56 263 TYR A CA 1
ATOM 1957 C C . TYR A 1 263 ? -21.695 8.224 17.394 1.00 91.56 263 TYR A C 1
ATOM 1959 O O . TYR A 1 263 ? -22.382 8.513 16.409 1.00 91.56 263 TYR A O 1
ATOM 1967 N N . PRO A 1 264 ? -21.426 9.137 18.350 1.00 93.62 264 PRO A N 1
ATOM 1968 C CA . PRO A 1 264 ? -20.653 8.916 19.573 1.00 93.62 264 PRO A CA 1
ATOM 1969 C C . PRO A 1 264 ? -21.435 8.128 20.635 1.00 93.62 264 PRO A C 1
ATOM 1971 O O . PRO A 1 264 ? -22.645 8.309 20.789 1.00 93.62 264 PRO A O 1
ATOM 1974 N N . ARG A 1 265 ? -20.736 7.280 21.396 1.00 92.69 265 ARG A N 1
ATOM 1975 C CA . ARG A 1 265 ? -21.293 6.543 22.542 1.00 92.69 265 ARG A CA 1
ATOM 1976 C C . ARG A 1 265 ? -20.258 6.383 23.650 1.00 92.69 265 ARG A C 1
ATOM 1978 O O . ARG A 1 265 ? -19.060 6.445 23.385 1.00 92.69 265 ARG A O 1
ATOM 1985 N N . VAL A 1 266 ? -20.733 6.180 24.878 1.00 94.50 266 VAL A N 1
ATOM 1986 C CA . VAL A 1 266 ? -19.875 5.702 25.969 1.00 94.50 266 VAL A CA 1
ATOM 1987 C C . VAL A 1 266 ? -19.704 4.196 25.802 1.00 94.50 266 VAL A C 1
ATOM 1989 O O . VAL A 1 266 ? -20.693 3.494 25.583 1.00 94.50 266 VAL A O 1
ATOM 1992 N N . VAL A 1 267 ? -18.463 3.734 25.871 1.00 94.75 267 VAL A N 1
ATOM 1993 C CA . VAL A 1 267 ? -18.063 2.333 25.727 1.00 94.75 267 VAL A CA 1
ATOM 1994 C C . VAL A 1 267 ? -17.423 1.845 27.018 1.00 94.75 267 VAL A C 1
ATOM 1996 O O . VAL A 1 267 ? -16.927 2.643 27.816 1.00 94.75 267 VAL A O 1
ATOM 1999 N N . TYR A 1 268 ? -17.468 0.534 27.215 1.00 94.19 268 TYR A N 1
ATOM 2000 C CA . TYR A 1 268 ? -17.023 -0.139 28.425 1.00 94.19 268 TYR A CA 1
ATOM 2001 C C . TYR A 1 268 ? -16.278 -1.411 28.018 1.00 94.19 268 TYR A C 1
ATOM 2003 O O . TYR A 1 268 ? -16.878 -2.287 27.381 1.00 94.19 268 TYR A O 1
ATOM 2011 N N . SER A 1 269 ? -15.002 -1.496 28.383 1.00 93.75 269 SER A N 1
ATOM 2012 C CA . SER A 1 269 ? -14.187 -2.707 28.287 1.00 93.75 269 SER A CA 1
ATOM 2013 C C . SER A 1 269 ? -14.694 -3.803 29.229 1.00 93.75 269 SER A C 1
ATOM 2015 O O . SER A 1 269 ? -15.648 -3.624 29.998 1.00 93.75 269 SER A O 1
ATOM 2017 N N . ASN A 1 270 ? -14.174 -5.013 29.062 1.00 90.81 270 ASN A N 1
ATOM 2018 C CA . ASN A 1 270 ? -14.456 -6.157 29.910 1.00 90.81 270 ASN A CA 1
ATOM 2019 C C . ASN A 1 270 ? -13.346 -6.260 30.962 1.00 90.81 270 ASN A C 1
ATOM 2021 O O . ASN A 1 270 ? -12.261 -6.686 30.596 1.00 90.81 270 ASN A O 1
ATOM 2025 N N . PRO A 1 271 ? -13.650 -6.051 32.255 1.00 92.50 271 PRO A N 1
ATOM 2026 C CA . PRO A 1 271 ? -12.641 -5.978 33.319 1.00 92.50 271 PRO A CA 1
ATOM 2027 C C . PRO A 1 271 ? -11.969 -7.318 33.659 1.00 92.50 271 PRO A C 1
ATOM 2029 O O . PRO A 1 271 ? -11.365 -7.500 34.706 1.00 92.50 271 PRO A O 1
ATOM 2032 N N . THR A 1 272 ? -12.178 -8.345 32.841 1.00 91.31 272 THR A N 1
ATOM 2033 C CA . THR A 1 272 ? -11.630 -9.690 33.053 1.00 91.31 272 THR A CA 1
ATOM 2034 C C . THR A 1 272 ? -10.776 -10.151 31.876 1.00 91.31 272 THR A C 1
ATOM 2036 O O . THR A 1 272 ? -10.299 -11.291 31.873 1.00 91.31 272 THR A O 1
ATOM 2039 N N . THR A 1 273 ? -10.597 -9.299 30.867 1.00 91.50 273 THR A N 1
ATOM 2040 C CA . THR A 1 273 ? -9.869 -9.595 29.638 1.00 91.50 273 THR A CA 1
ATOM 2041 C C . THR A 1 273 ? -9.150 -8.349 29.146 1.00 91.50 273 THR A C 1
ATOM 2043 O O . THR A 1 273 ? -9.794 -7.392 28.751 1.00 91.50 273 THR A O 1
ATOM 2046 N N . THR A 1 274 ? -7.829 -8.444 29.005 1.00 95.44 274 THR A N 1
ATOM 2047 C CA . THR A 1 274 ? -6.968 -7.333 28.565 1.00 95.44 274 THR A CA 1
ATOM 2048 C C . THR A 1 274 ? -7.229 -6.809 27.143 1.00 95.44 274 THR A C 1
ATOM 2050 O O . THR A 1 274 ? -6.609 -5.834 26.730 1.00 95.44 274 THR A O 1
ATOM 2053 N N . ASP A 1 275 ? -7.998 -7.555 26.356 1.00 94.25 275 ASP A N 1
ATOM 2054 C CA . ASP A 1 275 ? -8.368 -7.295 24.963 1.00 94.25 275 ASP A CA 1
ATOM 2055 C C . ASP A 1 275 ? -9.797 -7.839 24.809 1.00 94.25 275 ASP A C 1
ATOM 2057 O O . ASP A 1 275 ? -10.033 -9.054 24.872 1.00 94.25 275 ASP A O 1
ATOM 2061 N N . SER A 1 276 ? -10.759 -6.926 24.772 1.00 91.94 276 SER A N 1
ATOM 2062 C CA . SER A 1 276 ? -12.182 -7.208 24.927 1.00 91.94 276 SER A CA 1
ATOM 2063 C C . SER A 1 276 ? -12.869 -7.707 23.656 1.00 91.94 276 SER A C 1
ATOM 2065 O O . SER A 1 276 ? -13.876 -8.419 23.765 1.00 91.94 276 SER A O 1
ATOM 2067 N N . ASP A 1 277 ? -12.375 -7.351 22.472 1.00 91.25 277 ASP A N 1
ATOM 2068 C CA . ASP A 1 277 ? -12.900 -7.802 21.176 1.00 91.25 277 ASP A CA 1
ATOM 2069 C C . ASP A 1 277 ? -11.949 -8.714 20.393 1.00 91.25 277 ASP A C 1
ATOM 2071 O O . ASP A 1 277 ? -12.364 -9.310 19.394 1.00 91.25 277 ASP A O 1
ATOM 2075 N N . LEU A 1 278 ? -10.757 -8.964 20.936 1.00 91.81 278 LEU A N 1
ATOM 2076 C CA . LEU A 1 278 ? -9.763 -9.911 20.443 1.00 91.81 278 LEU A CA 1
ATOM 2077 C C . LEU A 1 278 ? -9.131 -9.490 19.111 1.00 91.81 278 LEU A C 1
ATOM 2079 O O . LEU A 1 278 ? -8.704 -10.356 18.332 1.00 91.81 278 LEU A O 1
ATOM 2083 N N . ASP A 1 279 ? -9.047 -8.185 18.846 1.00 90.75 279 ASP A N 1
ATOM 2084 C CA . ASP A 1 279 ? -8.416 -7.623 17.649 1.00 90.75 279 ASP A CA 1
ATOM 2085 C C . ASP A 1 279 ? -6.888 -7.449 17.784 1.00 90.75 279 ASP A C 1
ATOM 2087 O O . ASP A 1 279 ? -6.219 -7.074 16.817 1.00 90.75 279 ASP A O 1
ATOM 2091 N N . THR A 1 280 ? -6.315 -7.827 18.938 1.00 93.38 280 THR A N 1
ATOM 2092 C CA . THR A 1 280 ? -4.905 -7.701 19.360 1.00 93.38 280 THR A CA 1
ATOM 2093 C C . THR A 1 280 ? -4.479 -6.334 19.899 1.00 93.38 280 THR A C 1
ATOM 2095 O O . THR A 1 280 ? -3.318 -6.182 20.310 1.00 93.38 280 THR A O 1
ATOM 2098 N N . LEU A 1 281 ? -5.380 -5.357 19.942 1.00 94.88 281 LEU A N 1
ATOM 2099 C CA . LEU A 1 281 ? -5.212 -4.084 20.624 1.00 94.88 281 LEU A CA 1
ATOM 2100 C C . LEU A 1 281 ? -5.727 -4.225 22.064 1.00 94.88 281 LEU A C 1
ATOM 2102 O O . LEU A 1 281 ? -6.794 -4.758 22.308 1.00 94.88 281 LEU A O 1
ATOM 2106 N N . SER A 1 282 ? -4.943 -3.793 23.055 1.00 96.25 282 SER A N 1
ATOM 2107 C CA . SER A 1 282 ? -5.405 -3.873 24.448 1.00 96.25 282 SER A CA 1
ATOM 2108 C C . SER A 1 282 ? -6.413 -2.766 24.752 1.00 96.25 282 SER A C 1
ATOM 2110 O O . SER A 1 282 ? -6.204 -1.635 24.299 1.00 96.25 282 SER A O 1
ATOM 2112 N N . ASP A 1 283 ? -7.369 -3.012 25.645 1.00 96.38 283 ASP A N 1
ATOM 2113 C CA . ASP A 1 283 ? -8.409 -2.040 26.020 1.00 96.38 283 ASP A CA 1
ATOM 2114 C C . ASP A 1 283 ? -7.797 -0.714 26.512 1.00 96.38 283 ASP A C 1
ATOM 2116 O O . ASP A 1 283 ? -8.254 0.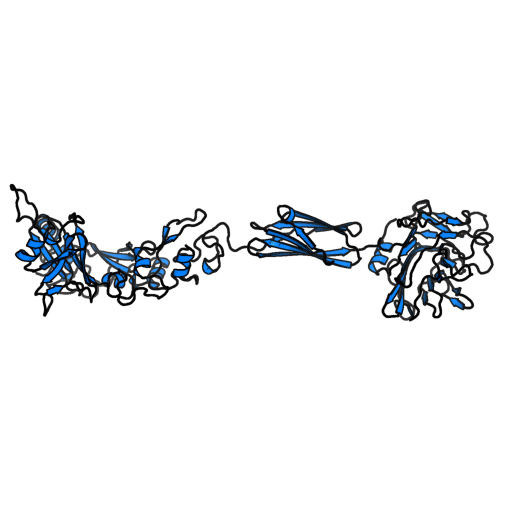392 26.194 1.00 96.38 283 ASP A O 1
ATOM 2120 N N . LYS A 1 284 ? -6.660 -0.783 27.220 1.00 96.81 284 LYS A N 1
ATOM 2121 C CA . LYS A 1 284 ? -5.868 0.405 27.565 1.00 96.81 284 LYS A CA 1
ATOM 2122 C C . LYS A 1 284 ? -5.389 1.230 26.366 1.00 96.81 284 LYS A C 1
ATOM 2124 O O . LYS A 1 284 ? -5.358 2.471 26.415 1.00 96.81 284 LYS A O 1
ATOM 2129 N N . THR A 1 285 ? -4.911 0.555 25.330 1.00 96.62 285 THR A N 1
ATOM 2130 C CA . THR A 1 285 ? -4.406 1.191 24.111 1.00 96.62 285 THR A CA 1
ATOM 2131 C C . THR A 1 285 ? -5.565 1.797 23.338 1.00 96.62 285 THR A C 1
ATOM 2133 O O . THR A 1 285 ? -5.470 2.942 22.898 1.00 96.62 285 THR A O 1
ATOM 2136 N N . GLU A 1 286 ? -6.691 1.102 23.288 1.00 96.88 286 GLU A N 1
ATOM 2137 C CA . GLU A 1 286 ? -7.921 1.590 22.681 1.00 96.88 286 GLU A CA 1
ATOM 2138 C C . GLU A 1 286 ? -8.473 2.830 23.370 1.00 96.88 286 GLU A C 1
ATOM 2140 O O . GLU A 1 286 ? -8.748 3.834 22.715 1.00 96.88 286 GLU A O 1
ATOM 2145 N N . GLN A 1 287 ? -8.513 2.845 24.705 1.00 96.88 287 GLN A N 1
ATOM 2146 C CA . GLN A 1 287 ? -8.847 4.048 25.469 1.00 96.88 287 GLN A CA 1
ATOM 2147 C C . GLN A 1 287 ? -7.944 5.232 25.091 1.00 96.88 287 GLN A C 1
ATOM 2149 O O . GLN A 1 287 ? -8.397 6.379 25.051 1.00 96.88 287 GLN A O 1
ATOM 2154 N N . THR A 1 288 ? -6.658 4.971 24.845 1.00 95.75 288 THR A N 1
ATOM 2155 C CA . THR A 1 288 ? -5.684 6.004 24.466 1.00 95.75 288 THR A CA 1
ATOM 2156 C C . THR A 1 288 ? -5.906 6.489 23.032 1.00 95.75 288 THR A C 1
ATOM 2158 O O . THR A 1 288 ? -5.803 7.691 22.775 1.00 95.75 288 THR A O 1
ATOM 2161 N N . ASN A 1 289 ? -6.242 5.576 22.119 1.00 94.38 289 ASN A N 1
ATOM 2162 C CA . ASN A 1 289 ? -6.547 5.861 20.716 1.00 94.38 289 ASN A CA 1
ATOM 2163 C C . ASN A 1 289 ? -7.960 6.436 20.521 1.00 94.38 289 ASN A C 1
ATOM 2165 O O . ASN A 1 289 ? -8.232 7.063 19.499 1.00 94.38 289 ASN A O 1
ATOM 2169 N N . GLY A 1 290 ? -8.835 6.285 21.516 1.00 95.44 290 GLY A N 1
ATOM 2170 C CA . GLY A 1 290 ? -10.237 6.676 21.460 1.00 95.44 290 GLY A CA 1
ATOM 2171 C C . GLY A 1 290 ? -11.122 5.700 20.682 1.00 95.44 290 GLY A C 1
ATOM 2172 O O . GLY A 1 290 ? -12.207 6.121 20.281 1.00 95.44 290 GLY A O 1
ATOM 2173 N N . THR A 1 291 ? -10.668 4.460 20.467 1.00 95.81 291 THR A N 1
ATOM 2174 C CA . THR A 1 291 ? -11.393 3.379 19.779 1.00 95.81 291 THR A CA 1
ATOM 2175 C C . THR A 1 291 ? -12.322 2.622 20.734 1.00 95.81 291 THR A C 1
ATOM 2177 O O . THR A 1 291 ? -12.367 2.915 21.937 1.00 95.81 291 THR A O 1
ATOM 2180 N N . ASP A 1 292 ? -13.174 1.758 20.190 1.00 95.50 292 ASP A N 1
ATOM 2181 C CA . ASP A 1 292 ? -14.205 1.020 20.916 1.00 95.50 292 ASP A CA 1
ATOM 2182 C C . ASP A 1 292 ? -13.757 -0.414 21.226 1.00 95.50 292 ASP A C 1
ATOM 2184 O O . ASP A 1 292 ? -13.762 -1.217 20.304 1.00 95.50 292 ASP A O 1
ATOM 2188 N N . PRO A 1 293 ? -13.583 -0.787 22.511 1.00 95.12 293 PRO A N 1
ATOM 2189 C CA . PRO A 1 293 ? -13.022 -2.075 22.944 1.00 95.12 293 PRO A CA 1
ATOM 2190 C C . PRO A 1 293 ? -13.937 -3.270 22.699 1.00 95.12 293 PRO A C 1
ATOM 2192 O O . PRO A 1 293 ? -13.807 -4.340 23.276 1.00 95.12 293 PRO A O 1
ATOM 2195 N N . ARG A 1 294 ? -15.021 -3.065 21.967 1.00 92.00 294 ARG A N 1
ATOM 2196 C CA . ARG A 1 294 ? -16.018 -4.084 21.645 1.00 92.00 294 ARG A CA 1
ATOM 2197 C C . ARG A 1 294 ? -16.276 -4.111 20.143 1.00 92.00 294 ARG A C 1
ATOM 2199 O O . ARG A 1 294 ? -17.353 -4.561 19.733 1.00 92.00 294 ARG A O 1
ATOM 2206 N N . SER A 1 295 ? -15.364 -3.557 19.354 1.00 93.19 295 SER A N 1
ATOM 2207 C CA . SER A 1 295 ? -15.437 -3.406 17.912 1.00 93.19 295 SER A CA 1
ATOM 2208 C C . SER A 1 295 ? -14.027 -3.483 17.336 1.00 93.19 295 SER A C 1
ATOM 2210 O O . SER A 1 295 ? -13.317 -2.490 17.324 1.00 93.19 295 SER A O 1
ATOM 2212 N N . ASP A 1 296 ? -13.712 -4.625 16.729 1.00 94.00 296 ASP A N 1
ATOM 2213 C CA . ASP A 1 296 ? -12.427 -4.899 16.079 1.00 94.00 296 ASP A CA 1
ATOM 2214 C C . ASP A 1 296 ? -12.075 -3.917 14.939 1.00 94.00 296 ASP A C 1
ATOM 2216 O O . ASP A 1 296 ? -10.927 -3.825 14.514 1.00 94.00 296 ASP A O 1
ATOM 2220 N N . ASP A 1 297 ? -13.073 -3.188 14.437 1.00 92.69 297 ASP A N 1
ATOM 2221 C CA . ASP A 1 297 ? -12.981 -2.077 13.486 1.00 92.69 297 ASP A CA 1
ATOM 2222 C C . ASP A 1 297 ? -13.960 -0.970 13.936 1.00 92.69 297 ASP A C 1
ATOM 2224 O O . ASP A 1 297 ? -15.187 -1.073 13.750 1.00 92.69 297 ASP A O 1
ATOM 2228 N N . THR A 1 298 ? -13.451 0.062 14.617 1.00 93.75 298 THR A N 1
ATOM 2229 C CA . THR A 1 298 ? -14.275 1.101 15.259 1.00 93.75 298 THR A CA 1
ATOM 2230 C C . THR A 1 298 ? -15.019 1.956 14.237 1.00 93.75 298 THR A C 1
ATOM 2232 O O . THR A 1 298 ? -16.195 2.298 14.433 1.00 93.75 298 THR A O 1
ATOM 2235 N N . ASP A 1 299 ? -14.371 2.340 13.141 1.00 90.31 299 ASP A N 1
ATOM 2236 C CA . ASP A 1 299 ? -14.965 3.241 12.155 1.00 90.31 299 ASP A CA 1
ATOM 2237 C C . ASP A 1 299 ? -15.665 2.530 10.986 1.00 90.31 299 ASP A C 1
ATOM 2239 O O . ASP A 1 299 ? -16.509 3.137 10.310 1.00 90.31 299 ASP A O 1
ATOM 2243 N N . ARG A 1 300 ? -15.472 1.216 10.872 1.00 90.81 300 ARG A N 1
ATOM 2244 C CA . ARG A 1 300 ? -16.116 0.301 9.927 1.00 90.81 300 ARG A CA 1
ATOM 2245 C C . ARG A 1 300 ? -15.694 0.506 8.484 1.00 90.81 300 ARG A C 1
ATOM 2247 O O . ARG A 1 300 ? -16.535 0.380 7.580 1.00 90.81 300 ARG A O 1
ATOM 2254 N N . ASP A 1 301 ? -14.431 0.826 8.251 1.00 86.62 301 ASP A N 1
ATOM 2255 C CA . ASP A 1 301 ? -13.877 0.916 6.903 1.00 86.62 301 ASP A CA 1
ATOM 2256 C C . ASP A 1 301 ? -13.286 -0.393 6.357 1.00 86.62 301 ASP A C 1
ATOM 2258 O O . ASP A 1 301 ? -12.980 -0.487 5.160 1.00 86.62 301 ASP A O 1
ATOM 2262 N N . GLY A 1 302 ? -13.247 -1.439 7.184 1.00 87.31 302 GLY A N 1
ATOM 2263 C CA . GLY A 1 302 ? -12.774 -2.776 6.843 1.00 87.31 302 GLY A CA 1
ATOM 2264 C C . GLY A 1 302 ? -11.336 -3.062 7.275 1.00 87.31 302 GLY A C 1
ATOM 2265 O O . GLY A 1 302 ? -10.813 -4.122 6.909 1.00 87.31 302 GLY A O 1
ATOM 2266 N N . THR A 1 303 ? -10.701 -2.154 8.014 1.00 86.62 303 THR A N 1
ATOM 2267 C CA . THR A 1 303 ? -9.367 -2.316 8.601 1.00 86.62 303 THR A CA 1
ATOM 2268 C C . THR A 1 303 ? -9.500 -2.477 10.111 1.00 86.62 303 THR A C 1
ATOM 2270 O O . THR A 1 303 ? -10.230 -1.726 10.734 1.00 86.62 303 THR A O 1
ATOM 2273 N N . LEU A 1 304 ? -8.811 -3.459 10.705 1.00 91.38 304 LEU A N 1
ATOM 2274 C CA . LEU A 1 304 ? -8.850 -3.619 12.163 1.00 91.38 304 LEU A CA 1
ATOM 2275 C C . LEU A 1 304 ? -8.125 -2.463 12.855 1.00 91.38 304 LEU A C 1
ATOM 2277 O O . LEU A 1 304 ? -7.078 -2.036 12.353 1.00 91.38 304 LEU A O 1
ATOM 2281 N N . ASP A 1 305 ? -8.596 -2.044 14.027 1.00 91.75 305 ASP A N 1
ATOM 2282 C CA . ASP A 1 305 ? -8.049 -0.900 14.766 1.00 91.75 305 ASP A CA 1
ATOM 2283 C C . ASP A 1 305 ? -6.550 -1.077 15.063 1.00 91.75 305 ASP A C 1
ATOM 2285 O O . ASP A 1 305 ? -5.756 -0.144 14.905 1.00 91.75 305 ASP A O 1
ATOM 2289 N N . ALA A 1 306 ? -6.117 -2.300 15.393 1.00 90.38 306 ALA A N 1
ATOM 2290 C CA . ALA A 1 306 ? -4.703 -2.638 15.587 1.00 90.38 306 ALA A CA 1
ATOM 2291 C C . ALA A 1 306 ? -3.805 -2.402 14.348 1.00 90.38 306 ALA A C 1
ATOM 2293 O O . ALA A 1 306 ? -2.590 -2.208 14.477 1.00 90.38 306 ALA A O 1
ATOM 2294 N N . ALA A 1 307 ? -4.373 -2.460 13.139 1.00 87.62 307 ALA A N 1
ATOM 2295 C CA . ALA A 1 307 ? -3.668 -2.325 11.861 1.00 87.62 307 ALA A CA 1
ATOM 2296 C C . ALA A 1 307 ? -3.939 -0.989 11.148 1.00 87.62 307 ALA A C 1
ATOM 2298 O O . ALA A 1 307 ? -3.280 -0.693 10.143 1.00 87.62 307 ALA A O 1
ATOM 2299 N N . ASP A 1 308 ? -4.881 -0.196 11.651 1.00 85.31 308 ASP A N 1
ATOM 2300 C CA . ASP A 1 308 ? -5.339 1.027 11.018 1.00 85.31 308 ASP A CA 1
ATOM 2301 C C . ASP A 1 308 ? -4.547 2.262 11.506 1.00 85.31 308 ASP A C 1
ATOM 2303 O O . ASP A 1 308 ? -4.487 2.553 12.703 1.00 85.31 308 ASP A O 1
ATOM 2307 N N . PRO A 1 309 ? -3.901 3.035 10.608 1.00 83.75 309 PRO A N 1
ATOM 2308 C CA . PRO A 1 309 ? -3.302 4.317 10.973 1.00 83.75 309 PRO A CA 1
ATOM 2309 C C . PRO A 1 309 ? -4.319 5.418 11.334 1.00 83.75 309 PRO A C 1
ATOM 2311 O O . PRO A 1 309 ? -3.905 6.445 11.886 1.00 83.75 309 PRO A O 1
ATOM 2314 N N . GLN A 1 310 ? -5.600 5.275 10.982 1.00 87.06 310 GLN A N 1
ATOM 2315 C CA . GLN A 1 310 ? -6.683 6.217 11.272 1.00 87.06 310 GLN A CA 1
ATOM 2316 C C . GLN A 1 310 ? -7.987 5.528 11.738 1.00 87.06 310 GLN A C 1
ATOM 2318 O O . GLN A 1 310 ? -9.027 5.840 11.166 1.00 87.06 310 GLN A O 1
ATOM 2323 N N . PRO A 1 311 ? -7.990 4.798 12.874 1.00 89.62 311 PRO A N 1
ATOM 2324 C CA . PRO A 1 311 ? -9.097 3.927 13.331 1.00 89.62 311 PRO A CA 1
ATOM 2325 C C . PRO A 1 311 ? -10.404 4.647 13.731 1.00 89.62 311 PRO A C 1
ATOM 2327 O O . PRO A 1 311 ? -11.322 4.083 14.317 1.00 89.62 311 PRO A O 1
ATOM 2330 N N . LEU A 1 312 ? -10.486 5.957 13.491 1.00 92.00 312 LEU A N 1
ATOM 2331 C CA . LEU A 1 312 ? -11.651 6.803 13.763 1.00 92.00 312 LEU A CA 1
ATOM 2332 C C . LEU A 1 312 ? -12.123 7.546 12.501 1.00 92.00 312 LEU A C 1
ATOM 2334 O O . LEU A 1 312 ? -12.974 8.446 12.587 1.00 92.00 312 LEU A O 1
ATOM 2338 N N . ASN A 1 313 ? -11.534 7.277 11.338 1.00 87.38 313 ASN A N 1
ATOM 2339 C CA . ASN A 1 313 ? -11.824 7.935 10.078 1.00 87.38 313 ASN A CA 1
ATOM 2340 C C . ASN A 1 313 ? -12.234 6.957 8.968 1.00 87.38 313 ASN A C 1
ATOM 2342 O O . ASN A 1 313 ? -11.416 6.624 8.110 1.00 87.38 313 ASN A O 1
ATOM 2346 N N . PRO A 1 314 ? -13.553 6.742 8.790 1.00 83.81 314 PRO A N 1
ATOM 2347 C CA . PRO A 1 314 ? -14.055 5.732 7.862 1.00 83.81 314 PRO A CA 1
ATOM 2348 C C . PRO A 1 314 ? -13.842 6.082 6.380 1.00 83.81 314 PRO A C 1
ATOM 2350 O O . PRO A 1 314 ? -14.280 5.374 5.475 1.00 83.81 314 PRO A O 1
ATOM 2353 N N . SER A 1 315 ? -13.288 7.266 6.095 1.00 76.56 315 SER A N 1
ATOM 2354 C CA . SER A 1 315 ? -12.958 7.697 4.735 1.00 76.56 315 SER A CA 1
ATOM 2355 C C . SER A 1 315 ? -11.555 7.268 4.307 1.00 76.56 315 SER A C 1
ATOM 2357 O O . SER A 1 315 ? -11.201 7.496 3.149 1.00 76.56 315 SER A O 1
ATOM 2359 N N . ILE A 1 316 ? -10.755 6.709 5.219 1.00 67.44 316 ILE A N 1
ATOM 2360 C CA . ILE A 1 316 ? -9.356 6.339 5.007 1.00 67.44 316 ILE A CA 1
ATOM 2361 C C . ILE A 1 316 ? -9.167 4.867 5.400 1.00 67.44 316 ILE A C 1
ATOM 2363 O O . ILE A 1 316 ? -8.348 4.560 6.250 1.00 67.44 316 ILE A O 1
ATOM 2367 N N . GLY A 1 317 ? -9.868 3.970 4.694 1.00 64.06 317 GLY A N 1
ATOM 2368 C CA . GLY A 1 317 ? -9.590 2.530 4.777 1.00 64.06 317 GLY A CA 1
ATOM 2369 C C . GLY A 1 317 ? -8.157 2.185 4.408 1.00 64.06 317 GLY A C 1
ATOM 2370 O O . GLY A 1 317 ? -7.446 3.031 3.851 1.00 64.06 317 GLY A O 1
ATOM 2371 N N . ALA A 1 318 ? -7.752 0.934 4.682 1.00 61.38 318 ALA A N 1
ATOM 2372 C CA . ALA A 1 318 ? -6.419 0.390 4.423 1.00 61.38 318 ALA A CA 1
ATOM 2373 C C . ALA A 1 318 ? -5.797 1.032 3.181 1.00 61.38 318 ALA A C 1
ATOM 2375 O O . ALA A 1 318 ? -6.210 0.753 2.053 1.00 61.38 318 ALA A O 1
ATOM 2376 N N . ASN A 1 319 ? -4.842 1.940 3.408 1.00 69.75 319 ASN A N 1
ATOM 2377 C CA . ASN A 1 319 ? -4.240 2.748 2.358 1.00 69.75 319 ASN A CA 1
ATOM 2378 C C . ASN A 1 319 ? -3.842 1.840 1.181 1.00 69.75 319 ASN A C 1
ATOM 2380 O O . ASN A 1 319 ? -3.051 0.912 1.352 1.00 69.75 319 ASN A O 1
ATOM 2384 N N . VAL A 1 320 ? -4.430 2.054 0.002 1.00 78.38 320 VAL A N 1
ATOM 2385 C CA . VAL A 1 320 ? -4.171 1.227 -1.183 1.00 78.38 320 VAL A CA 1
ATOM 2386 C C . VAL A 1 320 ? -3.128 1.932 -2.026 1.00 78.38 320 VAL A C 1
ATOM 2388 O O . VAL A 1 320 ? -3.295 3.098 -2.350 1.00 78.38 320 VAL A O 1
ATOM 2391 N N . ALA A 1 321 ? -2.081 1.208 -2.425 1.00 86.31 321 ALA A N 1
ATOM 2392 C CA . ALA A 1 321 ? -1.030 1.782 -3.252 1.00 86.31 321 ALA A CA 1
ATOM 2393 C C . ALA A 1 321 ? -1.589 2.396 -4.558 1.00 86.31 321 ALA A C 1
ATOM 2395 O O . ALA A 1 321 ? -2.478 1.800 -5.185 1.00 86.31 321 ALA A O 1
ATOM 2396 N N . PRO A 1 322 ? -0.997 3.503 -5.047 1.00 92.56 322 PRO A N 1
ATOM 2397 C CA . PRO A 1 322 ? -1.434 4.139 -6.279 1.00 92.56 322 PRO A CA 1
ATOM 2398 C C . PRO A 1 322 ? -1.468 3.177 -7.464 1.00 92.56 322 PRO A C 1
ATOM 2400 O O . PRO A 1 322 ? -0.591 2.330 -7.635 1.00 92.56 322 PRO A O 1
ATOM 2403 N N . THR A 1 323 ? -2.437 3.342 -8.361 1.00 95.12 323 THR A N 1
ATOM 2404 C CA . THR A 1 323 ? -2.512 2.533 -9.585 1.00 95.12 323 THR A CA 1
ATOM 2405 C C . THR A 1 323 ? -2.088 3.353 -10.803 1.00 95.12 323 THR A C 1
ATOM 2407 O O . THR A 1 323 ? -2.622 4.432 -11.051 1.00 95.12 323 THR A O 1
ATOM 2410 N N . VAL A 1 324 ? -1.134 2.836 -11.588 1.00 96.31 324 VAL A N 1
ATOM 2411 C CA . VAL A 1 324 ? -0.618 3.483 -12.809 1.00 96.31 324 VAL A CA 1
ATOM 2412 C C . VAL A 1 324 ? -1.114 2.727 -14.043 1.00 96.31 324 VAL A C 1
ATOM 2414 O O . VAL A 1 324 ? -0.792 1.556 -14.239 1.00 96.31 324 VAL A O 1
ATOM 2417 N N . THR A 1 325 ? -1.891 3.388 -14.900 1.00 95.81 325 THR A N 1
ATOM 2418 C CA . THR A 1 325 ? -2.522 2.795 -16.094 1.00 95.81 325 THR A CA 1
ATOM 2419 C C . THR A 1 325 ? -2.308 3.651 -17.343 1.00 95.81 325 THR A C 1
ATOM 2421 O O . THR A 1 325 ? -1.761 4.752 -17.281 1.00 95.81 325 THR A O 1
ATOM 2424 N N . ASN A 1 326 ? -2.708 3.127 -18.509 1.00 94.69 326 ASN A N 1
ATOM 2425 C CA . ASN A 1 326 ? -2.630 3.819 -19.803 1.00 94.69 326 ASN A CA 1
ATOM 2426 C C . ASN A 1 326 ? -1.225 4.334 -20.159 1.00 94.69 326 ASN A C 1
ATOM 2428 O O . ASN A 1 326 ? -1.084 5.393 -20.767 1.00 94.69 326 ASN A O 1
ATOM 2432 N N . VAL A 1 327 ? -0.186 3.576 -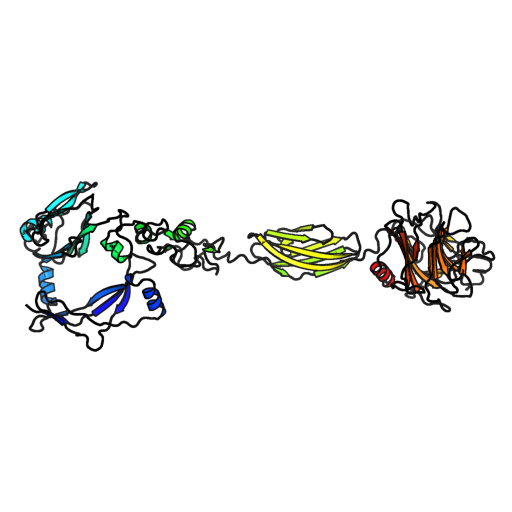19.792 1.00 95.19 327 VAL A N 1
ATOM 2433 C CA . VAL A 1 327 ? 1.210 3.948 -20.048 1.00 95.19 327 VAL A CA 1
ATOM 2434 C C . VAL A 1 327 ? 1.538 3.784 -21.530 1.00 95.19 327 VAL A C 1
ATOM 2436 O O . VAL A 1 327 ? 1.736 2.669 -22.025 1.00 95.19 327 VAL A O 1
ATOM 2439 N N . ASN A 1 328 ? 1.620 4.908 -22.236 1.00 94.31 328 ASN A N 1
ATOM 2440 C CA . ASN A 1 328 ? 1.870 4.973 -23.669 1.00 94.31 328 ASN A CA 1
ATOM 2441 C C . ASN A 1 328 ? 3.108 5.814 -23.974 1.00 94.31 328 ASN A C 1
ATOM 2443 O O . ASN A 1 328 ? 3.334 6.861 -23.365 1.00 94.31 328 ASN A O 1
ATOM 2447 N N . THR A 1 329 ? 3.883 5.364 -24.959 1.00 93.19 329 THR A N 1
ATOM 2448 C CA . THR A 1 329 ? 5.070 6.063 -25.453 1.00 93.19 329 THR A CA 1
ATOM 2449 C C . THR A 1 329 ? 5.005 6.243 -26.964 1.00 93.19 329 THR A C 1
ATOM 2451 O O . THR A 1 329 ? 4.638 5.321 -27.693 1.00 93.19 329 THR A O 1
ATOM 2454 N N . SER A 1 330 ? 5.401 7.422 -27.434 1.00 91.56 330 SER A N 1
ATOM 2455 C CA . SER A 1 330 ? 5.674 7.706 -28.846 1.00 91.56 330 SER A CA 1
ATOM 2456 C C . SER A 1 330 ? 7.064 8.312 -28.986 1.00 91.56 330 SER A C 1
ATOM 2458 O O . SER A 1 330 ? 7.503 9.047 -28.102 1.00 91.56 330 SER A O 1
ATOM 2460 N N . ILE A 1 331 ? 7.753 8.005 -30.083 1.00 87.69 331 ILE A N 1
ATOM 2461 C CA . ILE A 1 331 ? 9.146 8.404 -30.303 1.00 87.69 331 ILE A CA 1
ATOM 2462 C C . ILE A 1 331 ? 9.230 9.217 -31.592 1.00 87.69 331 ILE A C 1
ATOM 2464 O O . ILE A 1 331 ? 8.824 8.735 -32.648 1.00 87.69 331 ILE A O 1
ATOM 2468 N N . THR A 1 332 ? 9.798 10.418 -31.504 1.00 80.81 332 THR A N 1
ATOM 2469 C CA . THR A 1 332 ? 10.074 11.294 -32.648 1.00 80.81 332 THR A CA 1
ATOM 2470 C C . THR A 1 332 ? 11.471 11.879 -32.476 1.00 80.81 332 THR A C 1
ATOM 2472 O O . THR A 1 332 ? 11.707 12.583 -31.502 1.00 80.81 332 THR A O 1
ATOM 2475 N N . ASN A 1 333 ? 12.401 11.610 -33.399 1.00 74.25 333 ASN A N 1
ATOM 2476 C CA . ASN A 1 333 ? 13.771 12.160 -33.374 1.00 74.25 333 ASN A CA 1
ATOM 2477 C C . ASN A 1 333 ? 14.479 12.027 -32.007 1.00 74.25 333 ASN A C 1
ATOM 2479 O O . ASN A 1 333 ? 14.961 13.012 -31.456 1.00 74.25 333 ASN A O 1
ATOM 2483 N N . SER A 1 334 ? 14.496 10.819 -31.433 1.00 81.44 334 SER A N 1
ATOM 2484 C CA . SER A 1 334 ? 15.061 10.526 -30.097 1.00 81.44 334 SER A CA 1
ATOM 2485 C C . SER A 1 334 ? 14.356 11.190 -28.905 1.00 81.44 334 SER A C 1
ATOM 2487 O O . SER A 1 334 ? 14.759 10.978 -27.758 1.00 81.44 334 SER A O 1
ATOM 2489 N N . THR A 1 335 ? 13.283 11.946 -29.141 1.00 87.81 335 THR A N 1
ATOM 2490 C CA . THR A 1 335 ? 12.395 12.462 -28.101 1.00 87.81 335 THR A CA 1
ATOM 2491 C C . THR A 1 335 ? 11.260 11.476 -27.853 1.00 87.81 335 THR A C 1
ATOM 2493 O O . THR A 1 335 ? 10.502 11.135 -28.763 1.00 87.81 335 THR A O 1
ATOM 2496 N N . VAL A 1 336 ? 11.128 11.030 -26.607 1.00 93.50 336 VAL A N 1
ATOM 2497 C CA . VAL A 1 336 ? 9.997 10.234 -26.130 1.00 93.50 336 VAL A CA 1
ATOM 2498 C C . VAL A 1 336 ? 8.955 11.161 -25.538 1.00 93.50 336 VAL A C 1
ATOM 2500 O O . VAL A 1 336 ? 9.260 11.956 -24.652 1.00 93.50 336 VAL A O 1
ATOM 2503 N N . THR A 1 337 ? 7.713 11.016 -25.983 1.00 96.00 337 THR A N 1
ATOM 2504 C CA . THR A 1 337 ? 6.538 11.534 -25.279 1.00 96.00 337 THR A CA 1
ATOM 2505 C C . THR A 1 337 ? 5.911 10.389 -24.497 1.00 96.00 337 THR A C 1
ATOM 2507 O O . THR A 1 337 ? 5.592 9.347 -25.072 1.00 96.00 337 THR A O 1
ATOM 2510 N N . LEU A 1 338 ? 5.760 10.575 -23.188 1.00 96.88 338 LEU A N 1
ATOM 2511 C CA . LEU A 1 338 ? 5.162 9.629 -22.256 1.00 96.88 338 LEU A CA 1
ATOM 2512 C C . LEU A 1 338 ? 3.821 10.175 -21.775 1.00 96.88 338 LEU A C 1
ATOM 2514 O O . LEU A 1 338 ? 3.758 11.288 -21.252 1.00 96.88 338 LEU A O 1
ATOM 2518 N N . THR A 1 339 ? 2.777 9.358 -21.888 1.00 97.00 339 THR A N 1
ATOM 2519 C CA . THR A 1 339 ? 1.478 9.627 -21.263 1.00 97.00 339 THR A CA 1
ATOM 2520 C C . THR A 1 339 ? 1.073 8.475 -20.351 1.00 97.00 339 THR A C 1
ATOM 2522 O O . THR A 1 339 ? 1.351 7.317 -20.667 1.00 97.00 339 THR A O 1
ATOM 2525 N N . ALA A 1 340 ? 0.467 8.790 -19.207 1.00 96.75 340 ALA A N 1
ATOM 2526 C CA . ALA A 1 340 ? -0.057 7.811 -18.254 1.00 96.75 340 ALA A CA 1
ATOM 2527 C C . ALA A 1 340 ? -1.131 8.438 -17.351 1.00 96.75 340 ALA A C 1
ATOM 2529 O O . ALA A 1 340 ? -1.189 9.659 -17.189 1.00 96.75 340 ALA A O 1
ATOM 2530 N N . THR A 1 341 ? -1.954 7.592 -16.737 1.00 97.00 341 THR A N 1
ATOM 2531 C CA . THR A 1 341 ? -2.957 7.990 -15.744 1.00 97.00 341 THR A CA 1
ATOM 2532 C C . THR A 1 341 ? -2.627 7.338 -14.408 1.00 97.00 341 THR A C 1
ATOM 2534 O O . THR A 1 341 ? -2.436 6.123 -14.348 1.00 97.00 341 THR A O 1
ATOM 2537 N N . VAL A 1 342 ? -2.577 8.137 -13.346 1.00 96.56 342 VAL A N 1
ATOM 2538 C CA . VAL A 1 342 ? -2.396 7.673 -11.968 1.00 96.56 342 VAL A CA 1
ATOM 2539 C C . VAL A 1 342 ? -3.698 7.900 -11.208 1.00 96.56 342 VAL A C 1
ATOM 2541 O O . VAL A 1 342 ? -4.226 9.013 -11.200 1.00 96.56 342 VAL A O 1
ATOM 2544 N N . THR A 1 343 ? -4.222 6.847 -10.589 1.00 92.56 343 THR A N 1
ATOM 2545 C CA . THR A 1 343 ? -5.463 6.884 -9.806 1.00 92.56 343 THR A CA 1
ATOM 2546 C C . THR A 1 343 ? -5.181 6.488 -8.370 1.00 92.56 343 THR A C 1
ATOM 2548 O O . THR A 1 343 ? -4.708 5.376 -8.131 1.00 92.56 343 THR A O 1
ATOM 2551 N N . ASP A 1 344 ? -5.474 7.408 -7.456 1.00 89.00 344 ASP A N 1
ATOM 2552 C CA . ASP A 1 344 ? -5.270 7.268 -6.019 1.00 89.00 344 ASP A CA 1
ATOM 2553 C C . ASP A 1 344 ? -5.977 8.440 -5.297 1.00 89.00 344 ASP A C 1
ATOM 2555 O O . ASP A 1 344 ? -5.998 9.561 -5.824 1.00 89.00 344 ASP A O 1
ATOM 2559 N N . THR A 1 345 ? -6.605 8.195 -4.143 1.00 83.62 345 THR A N 1
ATOM 2560 C CA . THR A 1 345 ? -7.393 9.194 -3.391 1.00 83.62 345 THR A CA 1
ATOM 2561 C C . THR A 1 345 ? -6.547 10.150 -2.548 1.00 83.62 345 THR A C 1
ATOM 2563 O O . THR A 1 345 ? -7.013 11.243 -2.225 1.00 83.62 345 THR A O 1
ATOM 2566 N N . ASN A 1 346 ? -5.309 9.783 -2.218 1.00 84.81 346 ASN A N 1
ATOM 2567 C CA . ASN A 1 346 ? -4.385 10.512 -1.345 1.00 84.81 346 ASN A CA 1
ATOM 2568 C C . ASN A 1 346 ? -2.970 10.639 -1.956 1.00 84.81 346 ASN A C 1
ATOM 2570 O O . ASN A 1 346 ? -1.975 10.736 -1.234 1.00 84.81 346 ASN A O 1
ATOM 2574 N N . LEU A 1 347 ? -2.879 10.712 -3.289 1.00 89.75 347 LEU A N 1
ATOM 2575 C CA . LEU A 1 347 ? -1.630 10.863 -4.044 1.00 89.75 347 LEU A CA 1
ATOM 2576 C C . LEU A 1 347 ? -0.802 12.082 -3.596 1.00 89.75 347 LEU A C 1
ATOM 2578 O O . LEU A 1 347 ? -1.268 13.222 -3.674 1.00 89.75 347 LEU A O 1
ATOM 2582 N N . THR A 1 348 ? 0.468 11.871 -3.237 1.00 91.31 348 THR A N 1
ATOM 2583 C CA . THR A 1 348 ? 1.404 12.956 -2.886 1.00 91.31 348 THR A CA 1
ATOM 2584 C C . THR A 1 348 ? 2.287 13.375 -4.056 1.00 91.31 348 THR A C 1
ATOM 2586 O O . THR A 1 348 ? 2.580 14.564 -4.221 1.00 91.31 348 THR A O 1
ATOM 2589 N N . GLY A 1 349 ? 2.686 12.433 -4.913 1.00 94.50 349 GLY A N 1
ATOM 2590 C CA . GLY A 1 349 ? 3.523 12.739 -6.069 1.00 94.50 349 GLY A CA 1
ATOM 2591 C C . GLY A 1 349 ? 3.749 11.566 -7.013 1.00 94.50 349 GLY A C 1
ATOM 2592 O O . GLY A 1 349 ? 3.372 10.425 -6.759 1.00 94.50 349 GLY A O 1
ATOM 2593 N N . THR A 1 350 ? 4.366 11.857 -8.154 1.00 97.00 350 THR A N 1
ATOM 2594 C CA . THR A 1 350 ? 4.783 10.849 -9.136 1.00 97.00 350 THR A CA 1
ATOM 2595 C C . THR A 1 350 ? 6.153 11.206 -9.687 1.00 97.00 350 THR A C 1
ATOM 2597 O O . THR A 1 350 ? 6.431 12.365 -9.976 1.00 97.00 350 THR A O 1
ATOM 2600 N N . VAL A 1 351 ? 7.026 10.217 -9.841 1.00 97.88 351 VAL A N 1
ATOM 2601 C CA . VAL A 1 351 ? 8.371 10.376 -10.393 1.00 97.88 351 VAL A CA 1
ATOM 2602 C C . VAL A 1 351 ? 8.507 9.502 -11.629 1.00 97.88 351 VAL A C 1
ATOM 2604 O O . VAL A 1 351 ? 8.239 8.303 -11.591 1.00 97.88 351 VAL A O 1
ATOM 2607 N N . ILE A 1 352 ? 8.962 10.102 -12.725 1.00 97.94 352 ILE A N 1
ATOM 2608 C CA . ILE A 1 352 ? 9.372 9.382 -13.931 1.00 97.94 352 ILE A CA 1
ATOM 2609 C C . ILE A 1 352 ? 10.887 9.215 -13.881 1.00 97.94 352 ILE A C 1
ATOM 2611 O O . ILE A 1 352 ? 11.609 10.196 -13.727 1.00 97.94 352 ILE A O 1
ATOM 2615 N N . ASN A 1 353 ? 11.378 7.993 -14.037 1.00 97.56 353 ASN A N 1
ATOM 2616 C CA . ASN A 1 353 ? 12.776 7.687 -14.306 1.00 97.56 353 ASN A CA 1
ATOM 2617 C C . ASN A 1 353 ? 12.905 7.284 -15.775 1.00 97.56 353 ASN A C 1
ATOM 2619 O O . ASN A 1 353 ? 12.296 6.305 -16.202 1.00 97.56 353 ASN A O 1
ATOM 2623 N N . TRP A 1 354 ? 13.694 8.028 -16.547 1.00 96.56 354 TRP A N 1
ATOM 2624 C CA . TRP A 1 354 ? 13.827 7.818 -17.991 1.00 96.56 354 TRP A CA 1
ATOM 2625 C C . TRP A 1 354 ? 14.802 6.692 -18.359 1.00 96.56 354 TRP A C 1
ATOM 2627 O O . TRP A 1 354 ? 14.940 6.355 -19.535 1.00 96.56 354 TRP A O 1
ATOM 2637 N N . GLY A 1 355 ? 15.471 6.083 -17.377 1.00 94.00 355 GLY A N 1
ATOM 2638 C CA . GLY A 1 355 ? 16.398 4.967 -17.576 1.00 94.00 355 GLY A CA 1
ATOM 2639 C C . GLY A 1 355 ? 17.790 5.377 -18.066 1.00 94.00 355 GLY A C 1
ATOM 2640 O O . GLY A 1 355 ? 18.657 4.519 -18.205 1.00 94.00 355 GLY A O 1
ATOM 2641 N N . ASP A 1 356 ? 18.030 6.668 -18.300 1.00 91.88 356 ASP A N 1
ATOM 2642 C CA . ASP A 1 356 ? 19.329 7.250 -18.669 1.00 91.88 356 ASP A CA 1
ATOM 2643 C C . ASP A 1 356 ? 20.023 7.968 -17.494 1.00 91.88 356 ASP A C 1
ATOM 2645 O O . ASP A 1 356 ? 21.016 8.671 -17.676 1.00 91.88 356 ASP A O 1
ATOM 2649 N N . GLY A 1 357 ? 19.497 7.784 -16.279 1.00 92.50 357 GLY A N 1
ATOM 2650 C CA . GLY A 1 357 ? 19.957 8.449 -15.060 1.00 92.50 357 GLY A CA 1
ATOM 2651 C C . GLY A 1 357 ? 19.235 9.763 -14.751 1.00 92.50 357 GLY A C 1
ATOM 2652 O O . GLY A 1 357 ? 19.463 10.328 -13.683 1.00 92.50 357 GLY A O 1
ATOM 2653 N N . THR A 1 358 ? 18.349 10.239 -15.631 1.00 95.44 358 THR A N 1
ATOM 2654 C CA . THR A 1 358 ? 17.525 11.426 -15.377 1.00 95.44 358 THR A CA 1
ATOM 2655 C C . THR A 1 358 ? 16.151 11.063 -14.814 1.00 95.44 358 THR A C 1
ATOM 2657 O O . THR A 1 358 ? 15.576 10.012 -15.119 1.00 95.44 358 THR A O 1
ATOM 2660 N N . THR A 1 359 ? 15.606 11.950 -13.979 1.00 97.19 359 THR A N 1
ATOM 2661 C CA . THR A 1 359 ? 14.270 11.799 -13.397 1.00 97.19 359 THR A CA 1
ATOM 2662 C C . THR A 1 359 ? 13.451 13.080 -13.524 1.00 97.19 359 THR A C 1
ATOM 2664 O O . THR A 1 359 ? 13.984 14.182 -13.664 1.00 97.19 359 THR A O 1
ATOM 2667 N N . THR A 1 360 ? 12.128 12.945 -13.492 1.00 97.62 360 THR A N 1
ATOM 2668 C CA . THR A 1 360 ? 11.180 14.061 -13.535 1.00 97.62 360 THR A CA 1
ATOM 2669 C C . THR A 1 360 ? 10.132 13.885 -12.435 1.00 97.62 360 THR A C 1
ATOM 2671 O O . THR A 1 360 ? 9.283 12.999 -12.560 1.00 97.62 360 THR A O 1
ATOM 2674 N N . PRO A 1 361 ? 10.178 14.689 -11.358 1.00 96.81 361 PRO A N 1
ATOM 2675 C CA . PRO A 1 361 ? 9.143 14.694 -10.330 1.00 96.81 361 PRO A CA 1
ATOM 2676 C C . PRO A 1 361 ? 7.927 15.520 -10.774 1.00 96.81 361 PRO A C 1
ATOM 2678 O O . PRO A 1 361 ? 8.070 16.562 -11.414 1.00 96.81 361 PRO A O 1
ATOM 2681 N N . LEU A 1 362 ? 6.733 15.065 -10.404 1.00 95.81 362 LEU A N 1
ATOM 2682 C CA . LEU A 1 362 ? 5.437 15.669 -10.708 1.00 95.81 362 LEU A CA 1
ATOM 2683 C C . LEU A 1 362 ? 4.590 15.745 -9.430 1.00 95.81 362 LEU A C 1
ATOM 2685 O O . LEU A 1 362 ? 4.602 14.824 -8.611 1.00 95.81 362 LEU A O 1
ATOM 2689 N N . THR A 1 363 ? 3.830 16.831 -9.281 1.00 92.00 363 THR A N 1
ATOM 2690 C CA . THR A 1 363 ? 2.906 17.070 -8.160 1.00 92.00 363 THR A CA 1
ATOM 2691 C C . THR A 1 363 ? 1.566 17.618 -8.663 1.00 92.00 363 THR A C 1
ATOM 2693 O O . THR A 1 363 ? 1.439 18.038 -9.819 1.00 92.00 363 THR A O 1
ATOM 2696 N N . GLY A 1 364 ? 0.540 17.601 -7.806 1.00 87.00 364 GLY A N 1
ATOM 2697 C CA . GLY A 1 364 ? -0.796 18.107 -8.137 1.00 87.00 364 GLY A CA 1
ATOM 2698 C C . GLY A 1 364 ? -1.446 17.360 -9.308 1.00 87.00 364 GLY A C 1
ATOM 2699 O O . GLY A 1 364 ? -1.273 16.154 -9.469 1.00 87.00 364 GLY A O 1
ATOM 2700 N N . THR A 1 365 ? -2.174 18.076 -10.167 1.00 83.69 365 THR A N 1
ATOM 2701 C CA . THR A 1 365 ? -2.880 17.475 -11.317 1.00 83.69 365 THR A CA 1
ATOM 2702 C C . THR A 1 365 ? -1.942 16.824 -12.337 1.00 83.69 365 THR A C 1
ATOM 2704 O O . THR A 1 365 ? -2.348 15.883 -13.020 1.00 83.69 365 THR A O 1
ATOM 2707 N N . GLY A 1 366 ? -0.685 17.277 -12.415 1.00 80.94 366 GLY A N 1
ATOM 2708 C CA . GLY A 1 366 ? 0.344 16.686 -13.274 1.00 80.94 366 GLY A CA 1
ATOM 2709 C C . GLY A 1 366 ? 0.833 15.317 -12.794 1.00 80.94 366 GLY A C 1
ATOM 2710 O O . GLY A 1 366 ? 1.301 14.530 -13.610 1.00 80.94 366 GLY A O 1
ATOM 2711 N N . ALA A 1 367 ? 0.691 15.004 -11.500 1.00 91.06 367 ALA A N 1
ATOM 2712 C CA . ALA A 1 367 ? 0.972 13.667 -10.973 1.00 91.06 367 ALA A CA 1
ATOM 2713 C C . ALA A 1 367 ? -0.129 12.656 -11.341 1.00 91.06 367 ALA A C 1
ATOM 2715 O O . ALA A 1 367 ? 0.162 11.483 -11.537 1.00 91.06 367 ALA A O 1
ATOM 2716 N N . GLN A 1 368 ? -1.378 13.112 -11.495 1.00 93.69 368 GLN A N 1
ATOM 2717 C CA . GLN A 1 368 ? -2.511 12.264 -11.893 1.00 93.69 368 GLN A CA 1
ATOM 2718 C C . GLN A 1 368 ? -2.581 12.046 -13.411 1.00 93.69 368 GLN A C 1
ATOM 2720 O O . GLN A 1 368 ? -2.857 10.941 -13.878 1.00 93.69 368 GLN A O 1
ATOM 2725 N N . ASN A 1 369 ? -2.321 13.098 -14.193 1.00 95.25 369 ASN A N 1
ATOM 2726 C CA . ASN A 1 369 ? -2.357 13.068 -15.655 1.00 95.25 369 ASN A CA 1
ATOM 2727 C C . ASN A 1 369 ? -0.960 13.338 -16.210 1.00 95.25 369 ASN A C 1
ATOM 2729 O O . ASN A 1 369 ? -0.592 14.480 -16.495 1.00 95.25 369 ASN A O 1
ATOM 2733 N N . VAL A 1 370 ? -0.178 12.273 -16.360 1.00 96.38 370 VAL A N 1
ATOM 2734 C CA . VAL A 1 370 ? 1.200 12.366 -16.835 1.00 96.38 370 VAL A CA 1
ATOM 2735 C C . VAL A 1 370 ? 1.199 12.642 -18.336 1.00 96.38 370 VAL A C 1
ATOM 2737 O O . VAL A 1 370 ? 0.631 11.874 -19.112 1.00 96.38 370 VAL A O 1
ATOM 2740 N N . ASN A 1 371 ? 1.867 13.718 -18.747 1.00 96.44 371 ASN A N 1
ATOM 2741 C CA . ASN A 1 371 ? 2.165 14.031 -20.145 1.00 96.44 371 ASN A CA 1
ATOM 2742 C C . ASN A 1 371 ? 3.511 14.758 -20.223 1.00 96.44 371 ASN A C 1
ATOM 2744 O O . ASN A 1 371 ? 3.570 15.980 -20.113 1.00 96.44 371 ASN A O 1
ATOM 2748 N N . GLN A 1 372 ? 4.594 13.998 -20.367 1.00 97.44 372 GLN A N 1
ATOM 2749 C CA . GLN A 1 372 ? 5.957 14.524 -20.315 1.00 97.44 372 GLN A CA 1
ATOM 2750 C C . GLN A 1 372 ? 6.763 14.126 -21.547 1.00 97.44 372 GLN A C 1
ATOM 2752 O O . GLN A 1 372 ? 6.534 13.081 -22.154 1.00 97.44 372 GLN A O 1
ATOM 2757 N N . MET A 1 373 ? 7.739 14.962 -21.897 1.00 95.94 373 MET A N 1
ATOM 2758 C CA . MET A 1 373 ? 8.681 14.704 -22.983 1.00 95.94 373 MET A CA 1
ATOM 2759 C C . MET A 1 373 ? 10.106 14.622 -22.450 1.00 95.94 373 MET A C 1
ATOM 2761 O O . MET A 1 373 ? 10.483 15.404 -21.578 1.00 95.94 373 MET A O 1
ATOM 2765 N N . HIS A 1 374 ? 10.903 13.726 -23.025 1.00 94.31 374 HIS A N 1
ATOM 2766 C CA . HIS A 1 374 ? 12.324 13.586 -22.721 1.00 94.31 374 HIS A CA 1
ATOM 2767 C C . HIS A 1 374 ? 13.121 13.262 -23.974 1.00 94.31 374 HIS A C 1
ATOM 2769 O O . HIS A 1 374 ? 12.688 12.451 -24.789 1.00 94.31 374 HIS A O 1
ATOM 2775 N N . THR A 1 375 ? 14.278 13.899 -24.143 1.00 91.44 375 THR A N 1
ATOM 2776 C CA . THR A 1 375 ? 15.142 13.686 -25.311 1.00 91.44 375 THR A CA 1
ATOM 2777 C C . THR A 1 375 ? 16.403 12.957 -24.893 1.00 91.44 375 THR A C 1
ATOM 2779 O O . THR A 1 375 ? 17.175 13.457 -24.079 1.00 91.44 375 THR A O 1
ATOM 2782 N N . TYR A 1 376 ? 16.615 11.788 -25.486 1.00 87.69 376 TYR A N 1
ATOM 2783 C CA . TYR A 1 376 ? 17.780 10.959 -25.222 1.00 87.69 376 TYR A CA 1
ATOM 2784 C C . TYR A 1 376 ? 18.968 11.400 -26.076 1.00 87.69 376 TYR A C 1
ATOM 2786 O O . TYR A 1 376 ? 18.820 11.794 -27.231 1.00 87.69 376 TYR A O 1
ATOM 2794 N N . THR A 1 377 ? 20.165 11.300 -25.503 1.00 80.31 377 THR A N 1
ATOM 2795 C CA . THR A 1 377 ? 21.428 11.726 -26.133 1.00 80.31 377 THR A CA 1
ATOM 2796 C C . THR A 1 377 ? 22.237 10.570 -26.723 1.00 80.31 377 THR A C 1
ATOM 2798 O O . THR A 1 377 ? 23.292 10.789 -27.315 1.00 80.31 377 THR A O 1
ATOM 2801 N N . SER A 1 378 ? 21.774 9.331 -26.541 1.00 75.44 378 SER A N 1
ATOM 2802 C CA . SER A 1 378 ? 22.433 8.133 -27.057 1.00 75.44 378 SER A CA 1
ATOM 2803 C C . SER A 1 378 ? 21.417 7.082 -27.492 1.00 75.44 378 SER A C 1
ATOM 2805 O O . SER A 1 378 ? 20.327 6.971 -26.932 1.00 75.44 378 SER A O 1
ATOM 2807 N N . SER A 1 379 ? 21.789 6.314 -28.514 1.00 78.81 379 SER A N 1
ATOM 2808 C CA . SER A 1 379 ? 20.984 5.208 -29.025 1.00 78.81 379 SER A CA 1
ATOM 2809 C C . SER A 1 379 ? 21.106 4.004 -28.105 1.00 78.81 379 SER A C 1
ATOM 2811 O O . SER A 1 379 ? 22.176 3.403 -27.994 1.00 78.81 379 SER A O 1
ATOM 2813 N N . SER A 1 380 ? 20.014 3.643 -27.442 1.00 83.38 380 SER A N 1
ATOM 2814 C CA . SER A 1 380 ? 19.948 2.476 -26.568 1.00 83.38 380 SER A CA 1
ATOM 2815 C C . SER A 1 380 ? 18.500 2.037 -26.356 1.00 83.38 380 SER A C 1
ATOM 2817 O O . SER A 1 380 ? 17.548 2.740 -26.703 1.00 83.38 380 SER A O 1
ATOM 2819 N N . ASN A 1 381 ? 18.338 0.861 -25.756 1.00 87.75 381 ASN A N 1
ATOM 2820 C CA . ASN A 1 381 ? 17.080 0.463 -25.142 1.00 87.75 381 ASN A CA 1
ATOM 2821 C C . ASN A 1 381 ? 17.030 1.043 -23.730 1.00 87.75 381 ASN A C 1
ATOM 2823 O O . ASN A 1 381 ? 17.852 0.679 -22.887 1.00 87.75 381 ASN A O 1
ATOM 2827 N N . TYR A 1 382 ? 16.055 1.906 -23.468 1.00 92.25 382 TYR A N 1
ATOM 2828 C CA . TYR A 1 382 ? 15.799 2.445 -22.139 1.00 92.25 382 TYR A CA 1
ATOM 2829 C C . TYR A 1 382 ? 14.527 1.844 -21.562 1.00 92.25 382 TYR A C 1
ATOM 2831 O O . TYR A 1 382 ? 13.577 1.531 -22.282 1.00 92.25 382 TYR A O 1
ATOM 2839 N N . THR A 1 383 ? 14.515 1.685 -20.244 1.00 96.12 383 THR A N 1
ATOM 2840 C CA . THR A 1 383 ? 13.305 1.337 -19.501 1.00 96.12 383 THR A CA 1
ATOM 2841 C C . THR A 1 383 ? 12.850 2.581 -18.764 1.00 96.12 383 THR A C 1
ATOM 2843 O O . THR A 1 383 ? 13.530 3.033 -17.847 1.00 96.12 383 THR A O 1
ATOM 2846 N N . VAL A 1 384 ? 11.722 3.140 -19.196 1.00 97.06 384 VAL A N 1
ATOM 2847 C CA . VAL A 1 384 ? 11.067 4.253 -18.513 1.00 97.06 384 VAL A CA 1
ATOM 2848 C C . VAL A 1 384 ? 10.221 3.676 -17.387 1.00 97.06 384 VAL A C 1
ATOM 2850 O O . VAL A 1 384 ? 9.375 2.817 -17.638 1.00 97.06 384 VAL A O 1
ATOM 2853 N N . THR A 1 385 ? 10.437 4.146 -16.164 1.00 97.44 385 THR A N 1
ATOM 2854 C CA . THR A 1 385 ? 9.711 3.710 -14.967 1.00 97.44 385 THR A CA 1
ATOM 2855 C C . THR A 1 385 ? 8.934 4.880 -14.391 1.00 97.44 385 THR A C 1
ATOM 2857 O O . THR A 1 385 ? 9.493 5.952 -14.179 1.00 97.44 385 THR A O 1
ATOM 2860 N N . ILE A 1 386 ? 7.652 4.673 -14.122 1.00 97.69 386 ILE A N 1
ATOM 2861 C CA . ILE A 1 386 ? 6.786 5.627 -13.432 1.00 97.69 386 ILE A CA 1
ATOM 2862 C C . ILE A 1 386 ? 6.542 5.073 -12.035 1.00 97.69 386 ILE A C 1
ATOM 2864 O O . ILE A 1 386 ? 6.097 3.932 -11.913 1.00 97.69 386 ILE A O 1
ATOM 2868 N N . THR A 1 387 ? 6.807 5.879 -11.012 1.00 97.50 387 THR A N 1
ATOM 2869 C CA . THR A 1 387 ? 6.553 5.548 -9.607 1.00 97.50 387 THR A CA 1
ATOM 2870 C C . THR A 1 387 ? 5.663 6.619 -8.996 1.00 97.50 387 THR A C 1
ATOM 2872 O O . THR A 1 387 ? 6.068 7.775 -8.904 1.00 97.50 387 THR A O 1
ATOM 2875 N N . ALA A 1 388 ? 4.459 6.245 -8.587 1.00 96.88 388 ALA A N 1
ATOM 2876 C CA . ALA A 1 388 ? 3.532 7.094 -7.849 1.00 96.88 388 ALA A CA 1
ATOM 2877 C C . ALA A 1 388 ? 3.610 6.775 -6.352 1.00 96.88 388 ALA A C 1
ATOM 2879 O O . ALA A 1 388 ? 3.794 5.612 -5.997 1.00 96.88 388 ALA A O 1
ATOM 2880 N N . THR A 1 389 ? 3.475 7.787 -5.496 1.00 93.31 389 THR A N 1
ATOM 2881 C CA . THR A 1 389 ? 3.526 7.660 -4.032 1.00 93.31 389 THR A CA 1
ATOM 2882 C C . THR A 1 389 ? 2.331 8.379 -3.415 1.00 93.31 389 THR A C 1
ATOM 2884 O O . THR A 1 389 ? 2.010 9.498 -3.825 1.00 93.31 389 THR A O 1
ATOM 2887 N N . ASP A 1 390 ? 1.669 7.742 -2.454 1.00 91.19 390 ASP A N 1
ATOM 2888 C CA . ASP A 1 390 ? 0.547 8.313 -1.699 1.00 91.19 390 ASP A CA 1
ATOM 2889 C C . ASP A 1 390 ? 1.004 8.957 -0.373 1.00 91.19 390 ASP A C 1
ATOM 2891 O O . ASP A 1 390 ? 2.202 9.145 -0.132 1.00 91.19 390 ASP A O 1
ATOM 2895 N N . ALA A 1 391 ? 0.055 9.374 0.467 1.00 81.69 391 ALA A N 1
ATOM 2896 C CA . ALA A 1 391 ? 0.329 9.979 1.771 1.00 81.69 391 ALA A CA 1
ATOM 2897 C C . ALA A 1 391 ? 0.733 8.960 2.850 1.00 81.69 391 ALA A C 1
ATOM 2899 O O . ALA A 1 391 ? 1.392 9.345 3.816 1.00 81.69 391 ALA A O 1
ATOM 2900 N N . GLY A 1 392 ? 0.380 7.683 2.676 1.00 74.06 392 GLY A N 1
ATOM 2901 C CA . GLY A 1 392 ? 0.808 6.577 3.537 1.00 74.06 392 GLY A CA 1
ATOM 2902 C C . GLY A 1 392 ? 2.177 5.997 3.160 1.00 74.06 392 GLY A C 1
ATOM 2903 O O . GLY A 1 392 ? 2.684 5.112 3.845 1.00 74.06 392 GLY A O 1
ATOM 2904 N N . GLY A 1 393 ? 2.802 6.500 2.092 1.00 79.75 393 GLY A N 1
ATOM 2905 C CA . GLY A 1 393 ? 4.118 6.078 1.618 1.00 79.75 393 GLY A CA 1
ATOM 2906 C C . GLY A 1 393 ? 4.107 4.813 0.758 1.00 79.75 393 GLY A C 1
ATOM 2907 O O . GLY A 1 393 ? 5.184 4.329 0.396 1.00 79.75 393 GLY A O 1
ATOM 2908 N N . LEU A 1 394 ? 2.936 4.278 0.394 1.00 86.31 394 LEU A N 1
ATOM 2909 C CA . LEU A 1 394 ? 2.868 3.157 -0.540 1.00 86.31 394 LEU A CA 1
ATOM 2910 C C . LEU A 1 394 ? 3.127 3.640 -1.962 1.00 86.31 394 LEU A C 1
ATOM 2912 O O . LEU A 1 394 ? 2.971 4.818 -2.296 1.00 86.31 394 LEU A O 1
ATOM 2916 N N . THR A 1 395 ? 3.576 2.712 -2.808 1.00 93.94 395 THR A N 1
ATOM 2917 C CA . THR A 1 395 ? 3.987 3.049 -4.168 1.00 93.94 395 THR A CA 1
ATOM 2918 C C . THR A 1 395 ? 3.370 2.155 -5.227 1.00 93.94 395 THR A C 1
ATOM 2920 O O . THR A 1 395 ? 3.354 0.931 -5.112 1.00 93.94 395 THR A O 1
ATOM 2923 N N . GLY A 1 396 ? 2.905 2.801 -6.293 1.00 95.94 396 GLY A N 1
ATOM 2924 C CA . GLY A 1 396 ? 2.467 2.182 -7.535 1.00 95.94 396 GLY A CA 1
ATOM 2925 C C . GLY A 1 396 ? 3.525 2.330 -8.609 1.00 95.94 396 GLY A C 1
ATOM 2926 O O . GLY A 1 396 ? 4.036 3.434 -8.804 1.00 95.94 396 GLY A O 1
ATOM 2927 N N . THR A 1 397 ? 3.851 1.259 -9.334 1.00 96.62 397 THR A N 1
ATOM 2928 C CA . THR A 1 397 ? 4.861 1.328 -10.401 1.00 96.62 397 THR A CA 1
ATOM 2929 C C . THR A 1 397 ? 4.378 0.751 -11.723 1.00 96.62 397 THR A C 1
ATOM 2931 O O . THR A 1 397 ? 3.656 -0.242 -11.766 1.00 96.62 397 THR A O 1
ATOM 2934 N N . ALA A 1 398 ? 4.814 1.367 -12.820 1.00 97.12 398 ALA A N 1
ATOM 2935 C CA . ALA A 1 398 ? 4.666 0.829 -14.167 1.00 97.12 398 ALA A CA 1
ATOM 2936 C C . ALA A 1 398 ? 5.923 1.106 -14.993 1.00 97.12 398 ALA A C 1
ATOM 2938 O O . ALA A 1 398 ? 6.610 2.108 -14.788 1.00 97.12 398 ALA A O 1
ATOM 2939 N N . THR A 1 399 ? 6.225 0.223 -15.945 1.00 96.38 399 THR A N 1
ATOM 2940 C CA . THR A 1 399 ? 7.410 0.345 -16.801 1.00 96.38 399 THR A CA 1
ATOM 2941 C C . THR A 1 3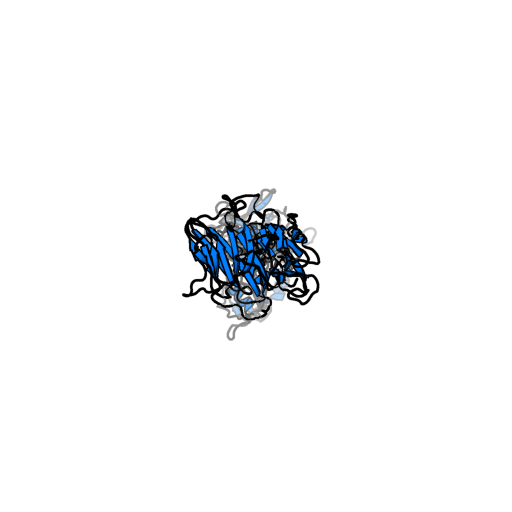99 ? 7.055 0.265 -18.279 1.00 96.38 399 THR A C 1
ATOM 2943 O O . THR A 1 399 ? 6.080 -0.376 -18.680 1.00 96.38 399 THR A O 1
ATOM 2946 N N . ARG A 1 400 ? 7.862 0.925 -19.113 1.00 95.38 400 ARG A N 1
ATOM 2947 C CA . ARG A 1 400 ? 7.758 0.876 -20.571 1.00 95.38 400 ARG A CA 1
ATOM 2948 C C . ARG A 1 400 ? 9.144 0.876 -21.199 1.00 95.38 400 ARG A C 1
ATOM 2950 O O . ARG A 1 400 ? 9.939 1.782 -20.967 1.00 95.38 400 ARG A O 1
ATOM 2957 N N . ALA A 1 401 ? 9.419 -0.125 -22.029 1.00 93.38 401 ALA A N 1
ATOM 2958 C CA . ALA A 1 401 ? 10.628 -0.141 -22.840 1.00 93.38 401 ALA A CA 1
ATOM 2959 C C . ALA A 1 401 ? 10.488 0.829 -24.024 1.00 93.38 401 ALA A C 1
ATOM 2961 O O . ALA A 1 401 ? 9.460 0.841 -24.708 1.00 93.38 401 ALA A O 1
ATOM 2962 N N . VAL A 1 402 ? 11.529 1.620 -24.277 1.00 91.81 402 VAL A N 1
ATOM 2963 C CA . VAL A 1 402 ? 11.658 2.491 -25.450 1.00 91.81 402 VAL A CA 1
ATOM 2964 C C . VAL A 1 402 ? 12.987 2.207 -26.142 1.00 91.81 402 VAL A C 1
ATOM 2966 O O . VAL A 1 402 ? 14.037 2.144 -25.504 1.00 91.81 402 VAL A O 1
ATOM 2969 N N . ASN A 1 403 ? 12.938 2.003 -27.456 1.00 87.62 403 ASN A N 1
ATOM 2970 C CA . ASN A 1 403 ? 14.126 1.844 -28.288 1.00 87.62 403 ASN A CA 1
ATOM 2971 C C . ASN A 1 403 ? 14.429 3.192 -28.940 1.00 87.62 403 ASN A C 1
ATOM 2973 O O . ASN A 1 403 ? 13.641 3.682 -29.748 1.00 87.62 403 ASN A O 1
ATOM 2977 N N . ILE A 1 404 ? 15.538 3.806 -28.544 1.00 87.19 404 ILE A N 1
ATOM 2978 C CA . ILE A 1 404 ? 15.967 5.104 -29.053 1.00 87.19 404 ILE A CA 1
ATOM 2979 C C . ILE A 1 404 ? 17.028 4.888 -30.122 1.00 87.19 404 ILE A C 1
ATOM 2981 O O . ILE A 1 404 ? 18.036 4.219 -29.888 1.00 87.19 404 ILE A O 1
ATOM 2985 N N . LEU A 1 405 ? 16.803 5.509 -31.277 1.00 79.88 405 LEU A N 1
ATOM 2986 C CA . LEU A 1 405 ? 17.726 5.549 -32.404 1.00 79.88 405 LEU A CA 1
ATOM 2987 C C . LEU A 1 405 ? 18.050 7.008 -32.716 1.00 79.88 405 LEU A C 1
ATOM 2989 O O . LEU A 1 405 ? 17.238 7.722 -33.299 1.00 79.88 405 LEU A O 1
ATOM 2993 N N . ASP A 1 406 ? 19.247 7.439 -32.347 1.00 74.56 406 ASP A N 1
ATOM 2994 C CA . ASP A 1 406 ? 19.786 8.744 -32.690 1.00 74.56 406 ASP A CA 1
ATOM 2995 C C . ASP A 1 406 ? 20.787 8.631 -33.842 1.00 74.56 406 ASP A C 1
ATOM 2997 O O . ASP A 1 406 ? 21.983 8.448 -33.647 1.00 74.56 406 ASP A O 1
ATOM 3001 N N . ILE A 1 407 ? 20.304 8.805 -35.068 1.00 78.31 407 ILE A N 1
ATOM 3002 C CA . ILE A 1 407 ? 21.140 8.842 -36.278 1.00 78.31 407 ILE A CA 1
ATOM 3003 C C . ILE A 1 407 ? 21.647 10.256 -36.619 1.00 78.31 407 ILE A C 1
ATOM 3005 O O . ILE A 1 407 ? 22.198 10.470 -37.704 1.00 78.31 407 ILE A O 1
ATOM 3009 N N . THR A 1 408 ? 21.457 11.235 -35.727 1.00 79.00 408 THR A N 1
ATOM 3010 C CA . THR A 1 408 ? 21.776 12.653 -35.971 1.00 79.00 408 THR A CA 1
ATOM 3011 C C . THR A 1 408 ? 22.956 13.163 -35.150 1.00 79.00 408 THR A C 1
ATOM 3013 O O . THR A 1 408 ? 23.707 14.012 -35.641 1.00 79.00 408 THR A O 1
ATOM 3016 N N . SER A 1 409 ? 23.185 12.633 -33.944 1.00 81.12 409 SER A N 1
ATOM 3017 C CA . SER A 1 409 ? 24.354 13.007 -33.142 1.00 81.12 409 SER A CA 1
ATOM 3018 C C . SER A 1 409 ? 25.664 12.683 -33.837 1.00 81.12 409 SER A C 1
ATOM 3020 O O . SER A 1 409 ? 25.799 11.690 -34.559 1.00 81.12 409 SER A O 1
ATOM 3022 N N . ALA A 1 410 ? 26.678 13.511 -33.557 1.00 85.69 410 ALA A N 1
ATOM 3023 C CA . ALA A 1 410 ? 28.045 13.286 -34.026 1.00 85.69 410 ALA A CA 1
ATOM 3024 C C . ALA A 1 410 ? 28.175 13.226 -35.568 1.00 85.69 410 ALA A C 1
ATOM 3026 O O . ALA A 1 410 ? 29.202 12.806 -36.109 1.00 85.69 410 ALA A O 1
ATOM 3027 N N . ARG A 1 411 ? 27.145 13.675 -36.296 1.00 90.62 411 ARG A N 1
ATOM 3028 C CA . ARG A 1 411 ? 27.120 13.738 -37.754 1.00 90.62 411 ARG A CA 1
ATOM 3029 C C . ARG A 1 411 ? 27.960 14.915 -38.236 1.00 90.62 411 ARG A C 1
ATOM 3031 O O . ARG A 1 411 ? 27.714 16.066 -37.890 1.00 90.62 411 ARG A O 1
ATOM 3038 N N . LEU A 1 412 ? 28.979 14.608 -39.027 1.00 91.56 412 LEU A N 1
ATOM 3039 C CA . LEU A 1 412 ? 29.959 15.548 -39.562 1.00 91.56 412 LEU A CA 1
ATOM 3040 C C . LEU A 1 412 ? 29.600 16.083 -40.948 1.00 91.56 412 LEU A C 1
ATOM 3042 O O . LEU A 1 412 ? 30.050 17.173 -41.298 1.00 91.56 412 LEU A O 1
ATOM 3046 N N . LEU A 1 413 ? 28.896 15.287 -41.745 1.00 93.19 413 LEU A N 1
ATOM 3047 C CA . LEU A 1 413 ? 28.501 15.617 -43.108 1.00 93.19 413 LEU A CA 1
ATOM 3048 C C . LEU A 1 413 ? 27.234 14.841 -43.444 1.00 93.19 413 LEU A C 1
ATOM 3050 O O . LEU A 1 413 ? 27.157 13.645 -43.145 1.00 93.19 413 LEU A O 1
ATOM 3054 N N . GLU A 1 414 ? 26.287 15.498 -44.101 1.00 94.38 414 GLU A N 1
ATOM 3055 C CA . GLU A 1 414 ? 25.129 14.860 -44.715 1.00 94.38 414 GLU A CA 1
ATOM 3056 C C . GLU A 1 414 ? 24.852 15.466 -46.094 1.00 94.38 414 GLU A C 1
ATOM 3058 O O . GLU A 1 414 ? 24.434 16.614 -46.209 1.00 94.38 414 GLU A O 1
ATOM 3063 N N . LEU A 1 415 ? 25.042 14.671 -47.146 1.00 94.38 415 LEU A N 1
ATOM 3064 C CA . LEU A 1 415 ? 24.709 15.043 -48.519 1.00 94.38 415 LEU A CA 1
ATOM 3065 C C . LEU A 1 415 ? 23.525 14.194 -48.997 1.00 94.38 415 LEU A C 1
ATOM 3067 O O . LEU A 1 415 ? 23.709 13.060 -49.438 1.00 94.38 415 LEU A O 1
ATOM 3071 N N . LEU A 1 416 ? 22.317 14.759 -48.899 1.00 91.12 416 LEU A N 1
ATOM 3072 C CA . LEU A 1 416 ? 21.058 14.146 -49.371 1.00 91.12 416 LEU A CA 1
ATOM 3073 C C . LEU A 1 416 ? 20.762 14.422 -50.847 1.00 91.12 416 LEU A C 1
ATOM 3075 O O . LEU A 1 416 ? 19.788 13.924 -51.393 1.00 91.12 416 LEU A O 1
ATOM 3079 N N . PHE A 1 417 ? 21.562 15.288 -51.466 1.00 91.25 417 PHE A N 1
ATOM 3080 C CA . PHE A 1 417 ? 21.447 15.670 -52.866 1.00 91.25 417 PHE A CA 1
ATOM 3081 C C . PHE A 1 417 ? 20.066 16.158 -53.311 1.00 91.25 417 PHE A C 1
ATOM 3083 O O . PHE A 1 417 ? 19.685 15.917 -54.444 1.00 91.25 417 PHE A O 1
ATOM 3090 N N . THR A 1 418 ? 19.326 16.902 -52.482 1.00 87.44 418 THR A N 1
ATOM 3091 C CA . THR A 1 418 ? 17.984 17.426 -52.810 1.00 87.44 418 THR A CA 1
ATOM 3092 C C . THR A 1 418 ? 18.025 18.579 -53.831 1.00 87.44 418 THR A C 1
ATOM 3094 O O . THR A 1 418 ? 17.710 19.727 -53.511 1.00 87.44 418 THR A O 1
ATOM 3097 N N . GLY A 1 419 ? 18.477 18.301 -55.053 1.00 88.25 419 GLY A N 1
ATOM 3098 C CA . GLY A 1 419 ? 18.690 19.267 -56.134 1.00 88.25 419 GLY A CA 1
ATOM 3099 C C . GLY A 1 419 ? 19.964 20.110 -56.007 1.00 88.25 419 GLY A C 1
ATOM 3100 O O . GLY A 1 419 ? 20.196 20.990 -56.830 1.00 88.25 419 GLY A O 1
ATOM 3101 N N . ASN A 1 420 ? 20.789 19.877 -54.985 1.00 90.38 420 ASN A N 1
ATOM 3102 C CA . ASN A 1 420 ? 22.032 20.608 -54.728 1.00 90.38 420 ASN A CA 1
ATOM 3103 C C . ASN A 1 420 ? 23.067 19.705 -54.028 1.00 90.38 420 ASN A C 1
ATOM 3105 O O . ASN A 1 420 ? 22.829 18.520 -53.826 1.00 90.38 420 ASN A O 1
ATOM 3109 N N . THR A 1 421 ? 24.223 20.257 -53.665 1.00 92.81 421 THR A N 1
ATOM 3110 C CA . THR A 1 421 ? 25.303 19.562 -52.944 1.00 92.81 421 THR A CA 1
ATOM 3111 C C . THR A 1 421 ? 25.542 20.128 -51.540 1.00 92.81 421 THR A C 1
ATOM 3113 O O . THR A 1 421 ? 26.655 20.055 -51.016 1.00 92.81 421 THR A O 1
ATOM 3116 N N . ASN A 1 422 ? 24.517 20.727 -50.933 1.00 94.38 422 ASN A N 1
ATOM 3117 C CA . ASN A 1 422 ? 24.628 21.349 -49.620 1.00 94.38 422 ASN A CA 1
ATOM 3118 C C . ASN A 1 422 ? 24.654 20.305 -48.500 1.00 94.38 422 ASN A C 1
ATOM 3120 O O . ASN A 1 422 ? 24.007 19.259 -48.577 1.00 94.38 422 ASN A O 1
ATOM 3124 N N . ASP A 1 423 ? 25.384 20.632 -47.440 1.00 93.19 423 ASP A N 1
ATOM 3125 C CA . ASP A 1 423 ? 25.463 19.836 -46.224 1.00 93.19 423 ASP A CA 1
ATOM 3126 C C . ASP A 1 423 ? 24.243 20.078 -45.327 1.00 93.19 423 ASP A C 1
ATOM 3128 O O . ASP A 1 423 ? 24.039 21.176 -44.809 1.00 93.19 423 ASP A O 1
ATOM 3132 N N . SER A 1 424 ? 23.447 19.030 -45.125 1.00 91.88 424 SER A N 1
ATOM 3133 C CA . SER A 1 424 ? 22.246 19.036 -44.281 1.00 91.88 424 SER A CA 1
ATOM 3134 C C . SER A 1 424 ? 22.542 18.698 -42.815 1.00 91.88 424 SER A C 1
ATOM 3136 O O . SER A 1 424 ? 21.645 18.730 -41.974 1.00 91.88 424 SER A O 1
ATOM 3138 N N . SER A 1 425 ? 23.803 18.428 -42.452 1.00 88.69 425 SER A N 1
ATOM 3139 C CA . SER A 1 425 ? 24.159 18.110 -41.066 1.00 88.69 425 SER A CA 1
ATOM 3140 C C . SER A 1 425 ? 24.252 19.339 -40.156 1.00 88.69 425 SER A C 1
ATOM 3142 O O . SER A 1 425 ? 24.516 19.178 -38.969 1.00 88.69 425 SER A O 1
ATOM 3144 N N . GLY A 1 426 ? 24.121 20.553 -40.702 1.00 87.75 426 GLY A N 1
ATOM 3145 C CA . GLY A 1 426 ? 24.302 21.813 -39.972 1.00 87.75 426 GLY A CA 1
ATOM 3146 C C . GLY A 1 426 ? 25.761 22.257 -39.804 1.00 87.75 426 GLY A C 1
ATOM 3147 O O . GLY A 1 426 ? 26.008 23.292 -39.191 1.00 87.75 426 GLY A O 1
ATOM 3148 N N . ASN A 1 427 ? 26.735 21.527 -40.367 1.00 88.81 427 ASN A N 1
ATOM 3149 C CA . ASN A 1 427 ? 28.161 21.876 -40.274 1.00 88.81 427 ASN A CA 1
ATOM 3150 C C . ASN A 1 427 ? 28.649 22.763 -41.434 1.00 88.81 427 ASN A C 1
ATOM 3152 O O . ASN A 1 427 ? 29.828 23.122 -41.469 1.00 88.81 427 ASN A O 1
ATOM 3156 N N . ASN A 1 428 ? 27.761 23.133 -42.365 1.00 90.38 428 ASN A N 1
ATOM 3157 C CA . ASN A 1 428 ? 28.037 23.984 -43.528 1.00 90.38 428 ASN A CA 1
ATOM 3158 C C . ASN A 1 428 ? 29.174 23.467 -44.434 1.00 90.38 428 ASN A C 1
ATOM 3160 O O . ASN A 1 428 ? 29.886 24.254 -45.063 1.00 90.38 428 ASN A O 1
ATOM 3164 N N . ARG A 1 429 ? 29.360 22.144 -44.529 1.00 90.88 429 ARG A N 1
ATOM 3165 C CA . ARG A 1 429 ? 30.393 21.507 -45.365 1.00 90.88 429 ARG A CA 1
ATOM 3166 C C . ARG A 1 429 ? 29.870 21.154 -46.757 1.00 90.88 429 ARG A C 1
ATOM 3168 O O . ARG A 1 429 ? 29.875 19.994 -47.160 1.00 90.88 429 ARG A O 1
ATOM 3175 N N . ASN A 1 430 ? 29.403 22.161 -47.490 1.00 93.31 430 ASN A N 1
ATOM 3176 C CA . ASN A 1 430 ? 28.844 21.971 -48.832 1.00 93.31 430 ASN A CA 1
ATOM 3177 C C . ASN A 1 430 ? 29.884 21.360 -49.786 1.00 93.31 430 ASN A C 1
ATOM 3179 O O . ASN A 1 430 ? 31.056 21.749 -49.773 1.00 93.31 430 ASN A O 1
ATOM 3183 N N . ALA A 1 431 ? 29.457 20.425 -50.635 1.00 93.12 431 ALA A N 1
ATOM 3184 C CA . ALA A 1 431 ? 30.319 19.853 -51.661 1.00 93.12 431 ALA A CA 1
ATOM 3185 C C . ALA A 1 431 ? 30.363 20.754 -52.900 1.00 93.12 431 ALA A C 1
ATOM 3187 O O . ALA A 1 431 ? 29.342 21.276 -53.349 1.00 93.12 431 ALA A O 1
ATOM 3188 N N . THR A 1 432 ? 31.538 20.876 -53.507 1.00 93.38 432 THR A N 1
ATOM 3189 C CA . THR A 1 432 ? 31.736 21.566 -54.783 1.00 93.38 432 THR A CA 1
ATOM 3190 C C . THR A 1 432 ? 31.699 20.558 -55.924 1.00 93.38 432 THR A C 1
ATOM 3192 O O . THR A 1 432 ? 32.474 19.595 -55.933 1.00 93.38 432 THR A O 1
ATOM 3195 N N . VAL A 1 433 ? 30.833 20.798 -56.910 1.00 92.88 433 VAL A N 1
ATOM 3196 C CA . VAL A 1 433 ? 30.783 20.013 -58.151 1.00 92.88 433 VAL A CA 1
ATOM 3197 C C . VAL A 1 433 ? 31.941 20.421 -59.057 1.00 92.88 433 VAL A C 1
ATOM 3199 O O . VAL A 1 433 ? 32.065 21.588 -59.426 1.00 92.88 433 VAL A O 1
ATOM 3202 N N . ASN A 1 434 ? 32.776 19.461 -59.444 1.00 89.81 434 ASN A N 1
ATOM 3203 C CA . ASN A 1 434 ? 33.871 19.667 -60.385 1.00 89.81 434 ASN A CA 1
ATOM 3204 C C . ASN A 1 434 ? 33.597 18.889 -61.671 1.00 89.81 434 ASN A C 1
ATOM 3206 O O . ASN A 1 434 ? 33.205 17.723 -61.620 1.00 89.81 434 ASN A O 1
ATOM 3210 N N . SER A 1 435 ? 33.807 19.546 -62.816 1.00 87.50 435 SER A N 1
ATOM 3211 C CA . SER A 1 435 ? 33.459 19.031 -64.148 1.00 87.50 435 SER A CA 1
ATOM 3212 C C . SER A 1 435 ? 31.987 18.578 -64.231 1.00 87.50 435 SER A C 1
ATOM 3214 O O . SER A 1 435 ? 31.714 17.385 -64.378 1.00 87.50 435 SER A O 1
ATOM 3216 N N . PRO A 1 436 ? 31.017 19.516 -64.148 1.00 87.69 436 PRO A N 1
ATOM 3217 C CA . PRO A 1 436 ? 29.586 19.210 -64.011 1.00 87.69 436 PRO A CA 1
ATOM 3218 C C . PRO A 1 436 ? 29.005 18.399 -65.176 1.00 87.69 436 PRO A C 1
ATOM 3220 O O . PRO A 1 436 ? 28.024 17.695 -64.987 1.00 87.69 436 PRO A O 1
ATOM 3223 N N . ALA A 1 437 ? 29.635 18.413 -66.356 1.00 87.38 437 ALA A N 1
ATOM 3224 C CA . ALA A 1 437 ? 29.256 17.540 -67.471 1.00 87.38 437 ALA A CA 1
ATOM 3225 C C . ALA A 1 437 ? 29.411 16.035 -67.157 1.00 87.38 437 ALA A C 1
ATOM 3227 O O . ALA A 1 437 ? 28.760 15.211 -67.792 1.00 87.38 437 ALA A O 1
ATOM 3228 N N . CYS A 1 438 ? 30.250 15.680 -66.176 1.00 88.00 438 CYS A N 1
ATOM 3229 C CA . CYS A 1 438 ? 30.546 14.304 -65.770 1.00 88.00 438 CYS A CA 1
ATOM 3230 C C . CYS A 1 438 ? 30.155 13.989 -64.312 1.00 88.00 438 CYS A C 1
ATOM 3232 O O . CYS A 1 438 ? 30.446 12.894 -63.829 1.00 88.00 438 CYS A O 1
ATOM 3234 N N . ALA A 1 439 ? 29.511 14.935 -63.620 1.00 91.12 439 ALA A N 1
ATOM 3235 C CA . ALA A 1 439 ? 28.950 14.795 -62.277 1.00 91.12 439 ALA A CA 1
ATOM 3236 C C . ALA A 1 439 ? 27.560 15.453 -62.263 1.00 91.12 439 ALA A C 1
ATOM 3238 O O . ALA A 1 439 ? 27.423 16.642 -61.975 1.00 91.12 439 ALA A O 1
ATOM 3239 N N . LEU A 1 440 ? 26.546 14.676 -62.643 1.00 90.88 440 LEU A N 1
ATOM 3240 C CA . LEU A 1 440 ? 25.197 15.156 -62.940 1.00 90.88 440 LEU A CA 1
ATOM 3241 C C . LEU A 1 440 ? 24.215 14.761 -61.842 1.00 90.88 440 LEU A C 1
ATOM 3243 O O . LEU A 1 440 ? 24.315 13.674 -61.279 1.00 90.88 440 LEU A O 1
ATOM 3247 N N . LEU A 1 441 ? 23.220 15.609 -61.595 1.00 92.25 441 LEU A N 1
ATOM 3248 C CA . LEU A 1 441 ? 22.046 15.209 -60.827 1.00 92.25 441 LEU A CA 1
ATOM 3249 C C . LEU A 1 441 ? 21.293 14.087 -61.559 1.00 92.25 441 LEU A C 1
ATOM 3251 O O . LEU A 1 441 ? 21.291 14.000 -62.787 1.00 92.25 441 LEU A O 1
ATOM 3255 N N . SER A 1 442 ? 20.691 13.198 -60.783 1.00 91.69 442 SER A N 1
ATOM 3256 C CA . SER A 1 442 ? 20.038 11.980 -61.254 1.00 91.69 442 SER A CA 1
ATOM 3257 C C . SER A 1 442 ? 18.937 11.545 -60.295 1.00 91.69 442 SER A C 1
ATOM 3259 O O . SER A 1 442 ? 18.817 12.090 -59.194 1.00 91.69 442 SER A O 1
ATOM 3261 N N . ASP A 1 443 ? 18.144 10.567 -60.720 1.00 91.38 443 ASP A N 1
ATOM 3262 C CA . ASP A 1 443 ? 17.095 9.981 -59.893 1.00 91.38 443 ASP A CA 1
ATOM 3263 C C . ASP A 1 443 ? 17.698 9.198 -58.718 1.00 91.38 443 ASP A C 1
ATOM 3265 O O . ASP A 1 443 ? 18.691 8.478 -58.880 1.00 91.38 443 ASP A O 1
ATOM 3269 N N . ASP A 1 444 ? 17.093 9.332 -57.539 1.00 90.88 444 ASP A N 1
ATOM 3270 C CA . ASP A 1 444 ? 17.500 8.609 -56.333 1.00 90.88 444 ASP A CA 1
ATOM 3271 C C . ASP A 1 444 ? 16.968 7.166 -56.274 1.00 90.88 444 ASP A C 1
ATOM 3273 O O . ASP A 1 444 ? 16.446 6.604 -57.244 1.00 90.88 444 ASP A O 1
ATOM 3277 N N . ARG A 1 445 ? 17.125 6.523 -55.111 1.00 88.69 445 ARG A N 1
ATOM 3278 C CA . ARG A 1 445 ? 16.625 5.160 -54.861 1.00 88.69 445 ARG A CA 1
ATOM 3279 C C . ARG A 1 445 ? 15.106 5.017 -54.909 1.00 88.69 445 ARG A C 1
ATOM 3281 O O . ARG A 1 445 ? 14.623 3.917 -55.166 1.00 88.69 445 ARG A O 1
ATOM 3288 N N . SER A 1 446 ? 14.379 6.117 -54.747 1.00 89.19 446 SER A N 1
ATOM 3289 C CA . SER A 1 446 ? 12.921 6.192 -54.827 1.00 89.19 446 SER A CA 1
ATOM 3290 C C . SER A 1 446 ? 12.439 6.677 -56.199 1.00 89.19 446 SER A C 1
ATOM 3292 O O . SER A 1 446 ? 11.254 6.951 -56.372 1.00 89.19 446 SER A O 1
ATOM 3294 N N . SER A 1 447 ? 13.335 6.751 -57.194 1.00 89.62 447 SER A N 1
ATOM 3295 C CA . SER A 1 447 ? 13.063 7.288 -58.536 1.00 89.62 447 SER A CA 1
ATOM 3296 C C . SER A 1 447 ? 12.619 8.758 -58.532 1.00 89.62 447 SER A C 1
ATOM 3298 O O . SER A 1 447 ? 11.917 9.202 -59.440 1.00 89.62 447 SER A O 1
ATOM 3300 N N . VAL A 1 448 ? 13.015 9.527 -57.513 1.00 90.56 448 VAL A N 1
ATOM 3301 C CA . VAL A 1 448 ? 12.753 10.965 -57.451 1.00 90.56 448 VAL A CA 1
ATOM 3302 C C . VAL A 1 448 ? 13.880 11.701 -58.161 1.00 90.56 448 VAL A C 1
ATOM 3304 O O . VAL A 1 448 ? 15.053 11.544 -57.821 1.00 90.56 448 VAL A O 1
ATOM 3307 N N . ALA A 1 449 ? 13.517 12.521 -59.146 1.00 91.81 449 ALA A N 1
ATOM 3308 C CA . ALA A 1 449 ? 14.476 13.248 -59.964 1.00 91.81 449 ALA A CA 1
ATOM 3309 C C . ALA A 1 449 ? 15.332 14.227 -59.153 1.00 91.81 449 ALA A C 1
ATOM 3311 O O . ALA A 1 449 ? 14.856 14.885 -58.227 1.00 91.81 449 ALA A O 1
ATOM 3312 N N . ASN A 1 450 ? 16.591 14.373 -59.571 1.00 91.00 450 ASN A N 1
ATOM 3313 C CA . ASN A 1 450 ? 17.570 15.288 -58.981 1.00 91.00 450 ASN A CA 1
ATOM 3314 C C . ASN A 1 450 ? 17.800 15.079 -57.476 1.00 91.00 450 ASN A C 1
ATOM 3316 O O . ASN A 1 450 ? 18.032 16.053 -56.762 1.00 91.00 450 ASN A O 1
ATOM 3320 N N . ARG A 1 451 ? 17.725 13.831 -57.004 1.00 91.81 451 ARG A N 1
ATOM 3321 C CA . ARG A 1 451 ? 17.977 13.450 -55.605 1.00 91.81 451 ARG A CA 1
ATOM 3322 C C . ARG A 1 451 ? 19.200 12.552 -55.396 1.00 91.81 451 ARG A C 1
ATOM 3324 O O . ARG A 1 451 ? 19.470 12.119 -54.289 1.00 91.81 451 ARG A O 1
ATOM 3331 N N . ALA A 1 452 ? 19.975 12.301 -56.446 1.00 93.31 452 ALA A N 1
ATOM 3332 C CA . ALA A 1 452 ? 21.251 11.595 -56.388 1.00 93.31 452 ALA A CA 1
ATOM 3333 C C . ALA A 1 452 ? 22.253 12.200 -57.376 1.00 93.31 452 ALA A C 1
ATOM 3335 O O . ALA A 1 452 ? 21.864 12.930 -58.289 1.00 93.31 452 ALA A O 1
ATOM 3336 N N . PHE A 1 453 ? 23.534 11.844 -57.268 1.00 92.94 453 PHE A N 1
ATOM 3337 C CA . PHE A 1 453 ? 24.552 12.226 -58.254 1.00 92.94 453 PHE A CA 1
ATOM 3338 C C . PHE A 1 453 ? 25.052 11.032 -59.063 1.00 92.94 453 PHE A C 1
ATOM 3340 O O . PHE A 1 453 ? 25.446 10.016 -58.498 1.00 92.94 453 PHE A O 1
ATOM 3347 N N . LYS A 1 454 ? 25.097 11.186 -60.386 1.00 91.75 454 LYS A N 1
ATOM 3348 C CA . LYS A 1 454 ? 25.674 10.253 -61.355 1.00 91.75 454 LYS A CA 1
ATOM 3349 C C . LYS A 1 454 ? 27.057 10.737 -61.791 1.00 91.75 454 LYS A C 1
ATOM 3351 O O . LYS A 1 454 ? 27.201 11.857 -62.282 1.00 91.75 454 LYS A O 1
ATOM 3356 N N . PHE A 1 455 ? 28.059 9.873 -61.666 1.00 90.88 455 PHE A N 1
ATOM 3357 C CA . PHE A 1 455 ? 29.453 10.166 -62.005 1.00 90.88 455 PHE A CA 1
ATOM 3358 C C . PHE A 1 455 ? 29.931 9.336 -63.191 1.00 90.88 455 PHE A C 1
ATOM 3360 O O . PHE A 1 455 ? 29.635 8.145 -63.259 1.00 90.88 455 PHE A O 1
ATOM 3367 N N . ASN A 1 456 ? 30.696 9.970 -64.088 1.00 87.38 456 ASN A N 1
ATOM 3368 C CA . ASN A 1 456 ? 31.605 9.382 -65.092 1.00 87.38 456 ASN A CA 1
ATOM 3369 C C . ASN A 1 456 ? 31.071 8.223 -65.951 1.00 87.38 456 ASN A C 1
ATOM 3371 O O . ASN A 1 456 ? 31.841 7.470 -66.543 1.00 87.38 456 ASN A O 1
ATOM 3375 N N . ASP A 1 457 ? 29.762 8.066 -66.031 1.00 79.25 457 ASP A N 1
ATOM 3376 C CA . ASP A 1 457 ? 29.094 7.030 -66.798 1.00 79.25 457 ASP A CA 1
ATOM 3377 C C . ASP A 1 457 ? 28.604 7.684 -68.096 1.00 79.25 457 ASP A C 1
ATOM 3379 O O . ASP A 1 457 ? 27.593 8.387 -68.088 1.00 79.25 457 ASP A O 1
ATOM 3383 N N . ASP A 1 458 ? 29.430 7.585 -69.151 1.00 64.88 458 ASP A N 1
ATOM 3384 C CA . ASP A 1 458 ? 29.320 8.378 -70.385 1.00 64.88 458 ASP A CA 1
ATOM 3385 C C . ASP A 1 458 ? 27.944 8.216 -71.035 1.00 64.88 458 ASP A C 1
ATOM 3387 O O . ASP A 1 458 ? 27.599 7.162 -71.568 1.00 64.88 458 ASP A O 1
ATOM 3391 N N . SER A 1 459 ? 27.148 9.280 -70.976 1.00 54.88 459 SER A N 1
ATOM 3392 C CA . SER A 1 459 ? 25.802 9.315 -71.541 1.00 54.88 459 SER A CA 1
ATOM 3393 C C . SER A 1 459 ? 25.542 10.562 -72.388 1.00 54.88 459 SER A C 1
ATOM 3395 O O . SER A 1 459 ? 24.386 10.939 -72.552 1.00 54.88 459 SER A O 1
ATOM 3397 N N . GLY A 1 460 ? 26.578 11.235 -72.913 1.00 54.22 460 GLY A N 1
ATOM 3398 C CA . GLY A 1 460 ? 26.354 12.537 -73.563 1.00 54.22 460 GLY A CA 1
ATOM 3399 C C . GLY A 1 460 ? 27.456 13.127 -74.444 1.00 54.22 460 GLY A C 1
ATOM 3400 O O . GLY A 1 460 ? 27.336 14.290 -74.816 1.00 54.22 460 GLY A O 1
ATOM 3401 N N . GLY A 1 461 ? 28.519 12.393 -74.791 1.00 59.81 461 GLY A N 1
ATOM 3402 C CA . GLY A 1 461 ? 29.513 12.870 -75.770 1.00 59.81 461 GLY A CA 1
ATOM 3403 C C . GLY A 1 461 ? 30.559 13.857 -75.230 1.00 59.81 461 GLY A C 1
ATOM 3404 O O . GLY A 1 461 ? 31.352 14.383 -76.004 1.00 59.81 461 GLY A O 1
ATOM 3405 N N . ALA A 1 462 ? 30.607 14.078 -73.911 1.00 69.25 462 ALA A N 1
ATOM 3406 C CA . ALA A 1 462 ? 31.601 14.926 -73.240 1.00 69.25 462 ALA A CA 1
ATOM 3407 C C . ALA A 1 462 ? 32.928 14.202 -72.908 1.00 69.25 462 ALA A C 1
ATOM 3409 O O . ALA A 1 462 ? 33.806 14.783 -72.274 1.00 69.25 462 ALA A O 1
ATOM 3410 N N . GLY A 1 463 ? 33.080 12.928 -73.295 1.00 75.88 463 GLY A N 1
ATOM 3411 C CA . GLY A 1 463 ? 34.278 12.133 -72.990 1.00 75.88 463 GLY A CA 1
ATOM 3412 C C . GLY A 1 463 ? 34.423 11.792 -71.501 1.00 75.88 463 GLY A C 1
ATOM 3413 O O . GLY A 1 463 ? 35.537 11.715 -70.970 1.00 75.88 463 GLY A O 1
ATOM 3414 N N . CYS A 1 464 ? 33.298 11.618 -70.799 1.00 82.12 464 CYS A N 1
ATOM 3415 C CA . CYS A 1 464 ? 33.289 11.336 -69.368 1.00 82.12 464 CYS A CA 1
ATOM 3416 C C . CYS A 1 464 ? 33.892 9.960 -69.062 1.00 82.12 464 CYS A C 1
ATOM 3418 O O . CYS A 1 464 ? 33.426 8.911 -69.507 1.00 82.12 464 CYS A O 1
ATOM 3420 N N . GLY A 1 465 ? 34.960 9.971 -68.276 1.00 75.00 465 GLY A N 1
ATOM 3421 C CA . GLY A 1 465 ? 35.740 8.791 -67.947 1.00 75.00 465 GLY A CA 1
ATOM 3422 C C . GLY A 1 465 ? 36.777 8.378 -68.993 1.00 75.00 465 GLY A C 1
ATOM 3423 O O . GLY A 1 465 ? 37.392 7.329 -68.816 1.00 75.00 465 GLY A O 1
ATOM 3424 N N . SER A 1 466 ? 36.982 9.164 -70.055 1.00 75.56 466 SER A N 1
ATOM 3425 C CA . SER A 1 466 ? 38.052 8.959 -71.046 1.00 75.56 466 SER A CA 1
ATOM 3426 C C . SER A 1 466 ? 38.971 10.178 -71.181 1.00 75.56 466 SER A C 1
ATOM 3428 O O . SER A 1 466 ? 40.185 10.021 -71.120 1.00 75.56 466 SER A O 1
ATOM 3430 N N . SER A 1 467 ? 38.416 11.389 -71.296 1.00 76.75 467 SER A N 1
ATOM 3431 C CA . SER A 1 467 ? 39.167 12.656 -71.387 1.00 76.75 467 SER A CA 1
ATOM 3432 C C . SER A 1 467 ? 38.801 13.671 -70.304 1.00 76.75 467 SER A C 1
ATOM 3434 O O . SER A 1 467 ? 39.537 14.628 -70.078 1.00 76.75 467 SER A O 1
ATOM 3436 N N . THR A 1 468 ? 37.674 13.488 -69.616 1.00 82.50 468 THR A N 1
ATOM 3437 C CA . THR A 1 468 ? 37.226 14.352 -68.513 1.00 82.50 468 THR A CA 1
ATOM 3438 C C . THR A 1 468 ? 36.655 13.509 -67.376 1.00 82.50 468 THR A C 1
ATOM 3440 O O . THR A 1 468 ? 36.051 12.468 -67.623 1.00 82.50 468 THR A O 1
ATOM 3443 N N . ALA A 1 469 ? 36.849 13.935 -66.125 1.00 85.62 469 ALA A N 1
ATOM 3444 C CA . ALA A 1 469 ? 36.320 13.248 -64.947 1.00 85.62 469 ALA A CA 1
ATOM 3445 C C . ALA A 1 469 ? 35.599 14.222 -64.008 1.00 85.62 469 ALA A C 1
ATOM 3447 O O . ALA A 1 469 ? 36.155 15.243 -63.607 1.00 85.62 469 ALA A O 1
ATOM 3448 N N . GLY A 1 470 ? 34.363 13.881 -63.654 1.00 89.00 470 GLY A N 1
ATOM 3449 C CA . GLY A 1 470 ? 33.537 14.574 -62.678 1.00 89.00 470 GLY A CA 1
ATOM 3450 C C . GLY A 1 470 ? 33.707 13.996 -61.280 1.00 89.00 470 GLY A C 1
ATOM 3451 O O . GLY A 1 470 ? 33.861 12.782 -61.106 1.00 89.00 470 GLY A O 1
ATOM 3452 N N . PHE A 1 471 ? 33.680 14.875 -60.283 1.00 90.81 471 PHE A N 1
ATOM 3453 C CA . PHE A 1 471 ? 33.756 14.511 -58.870 1.00 90.81 471 PHE A CA 1
ATOM 3454 C C . PHE A 1 471 ? 33.142 15.598 -57.983 1.00 90.81 471 PHE A C 1
ATOM 3456 O O . PHE A 1 471 ? 33.023 16.759 -58.386 1.00 90.81 471 PHE A O 1
ATOM 3463 N N . LEU A 1 472 ? 32.785 15.230 -56.753 1.00 93.38 472 LEU A N 1
ATOM 3464 C CA . LEU A 1 472 ? 32.482 16.193 -55.695 1.00 93.38 472 LEU A CA 1
ATOM 3465 C C . LEU A 1 472 ? 33.684 16.327 -54.770 1.00 93.38 472 LEU A C 1
ATOM 3467 O O . LEU A 1 472 ? 34.257 15.321 -54.349 1.00 93.38 472 LEU A O 1
ATOM 3471 N N . GLY A 1 473 ? 34.048 17.564 -54.447 1.00 90.94 473 GLY A N 1
ATOM 3472 C CA . GLY A 1 473 ? 35.037 17.874 -53.420 1.00 90.94 473 GLY A CA 1
ATOM 3473 C C . GLY A 1 473 ? 34.357 18.505 -52.215 1.00 90.94 473 GLY A C 1
ATOM 3474 O O . GLY A 1 473 ? 33.723 19.546 -52.358 1.00 90.94 473 GLY A O 1
ATOM 3475 N N . VAL A 1 474 ? 34.499 17.908 -51.036 1.00 90.69 474 VAL A N 1
ATOM 3476 C CA . VAL A 1 474 ? 34.084 18.524 -49.770 1.00 90.69 474 VAL A CA 1
ATOM 3477 C C . VAL A 1 474 ? 35.340 18.993 -49.050 1.00 90.69 474 VAL A C 1
ATOM 3479 O O . VAL A 1 474 ? 36.291 18.222 -48.869 1.00 90.69 474 VAL A O 1
ATOM 3482 N N . ALA A 1 475 ? 35.358 20.268 -48.659 1.00 83.44 475 ALA A N 1
ATOM 3483 C CA . ALA A 1 475 ? 36.413 20.789 -47.800 1.00 83.44 475 ALA A CA 1
ATOM 3484 C C . ALA A 1 475 ? 36.452 19.986 -46.491 1.00 83.44 475 ALA A C 1
ATOM 3486 O O . ALA A 1 475 ? 35.420 19.515 -46.028 1.00 83.44 475 ALA A O 1
ATOM 3487 N N . ASN A 1 476 ? 37.651 19.805 -45.941 1.00 78.25 476 ASN A N 1
ATOM 3488 C CA . ASN A 1 476 ? 37.976 18.910 -44.829 1.00 78.25 476 ASN A CA 1
ATOM 3489 C C . ASN A 1 476 ? 36.799 18.383 -43.974 1.00 78.25 476 ASN A C 1
ATOM 3491 O O . ASN A 1 476 ? 36.131 19.133 -43.258 1.00 78.25 476 ASN A O 1
ATOM 3495 N N . VAL A 1 477 ? 36.653 17.057 -43.958 1.00 86.75 477 VAL A N 1
ATOM 3496 C CA . VAL A 1 477 ? 35.788 16.333 -43.023 1.00 86.75 477 VAL A CA 1
ATOM 3497 C C . VAL A 1 477 ? 36.694 15.633 -42.006 1.00 86.75 477 VAL A C 1
ATOM 3499 O O . VAL A 1 477 ? 37.366 14.670 -42.366 1.00 86.75 477 VAL A O 1
ATOM 3502 N N . PRO A 1 478 ? 36.765 16.086 -40.745 1.00 84.50 478 PRO A N 1
ATOM 3503 C CA . PRO A 1 478 ? 37.649 15.503 -39.743 1.00 84.50 478 PRO A CA 1
ATOM 3504 C C . PRO A 1 478 ? 37.040 14.213 -39.180 1.00 84.50 478 PRO A C 1
ATOM 3506 O O . PRO A 1 478 ? 36.470 14.225 -38.095 1.00 84.50 478 PRO A O 1
ATOM 3509 N N . PHE A 1 479 ? 37.137 13.109 -39.929 1.00 80.75 479 PHE A N 1
ATOM 3510 C CA . PHE A 1 479 ? 36.583 11.800 -39.545 1.00 80.75 479 PHE A CA 1
ATOM 3511 C C . PHE A 1 479 ? 36.938 11.396 -38.111 1.00 80.75 479 PHE A C 1
ATOM 3513 O O . PHE A 1 479 ? 36.064 10.971 -37.367 1.00 80.75 479 PHE A O 1
ATOM 3520 N N . SER A 1 480 ? 38.214 11.530 -37.738 1.00 83.38 480 SER A N 1
ATOM 3521 C CA . SER A 1 480 ? 38.741 11.091 -36.450 1.00 83.38 480 SER A CA 1
ATOM 3522 C C . SER A 1 480 ? 39.872 12.000 -35.957 1.00 83.38 480 SER A C 1
ATOM 3524 O O . SER A 1 480 ? 40.529 12.684 -36.742 1.00 83.38 480 SER A O 1
ATOM 3526 N N . SER A 1 481 ? 40.111 12.018 -34.648 1.00 82.69 481 SER A N 1
ATOM 3527 C CA . SER A 1 481 ? 41.202 12.748 -33.990 1.00 82.69 481 SER A CA 1
ATOM 3528 C C . SER A 1 481 ? 41.900 11.858 -32.956 1.00 82.69 481 SER A C 1
ATOM 3530 O O . SER A 1 481 ? 41.410 10.780 -32.627 1.00 82.69 481 SER A O 1
ATOM 3532 N N . SER A 1 482 ? 43.035 12.296 -32.403 1.00 79.81 482 SER A N 1
ATOM 3533 C CA . SER A 1 482 ? 43.713 11.555 -31.325 1.00 79.81 482 SER A CA 1
ATOM 3534 C C . SER A 1 482 ? 42.843 11.389 -30.071 1.00 79.81 482 SER A C 1
ATOM 3536 O O . SER A 1 482 ? 42.963 10.381 -29.383 1.00 79.81 482 SER A O 1
ATOM 3538 N N . GLY A 1 483 ? 41.953 12.350 -29.793 1.00 82.19 483 GLY A N 1
ATOM 3539 C CA . GLY A 1 483 ? 40.991 12.289 -28.688 1.00 82.19 483 GLY A CA 1
ATOM 3540 C C . GLY A 1 483 ? 39.686 11.561 -29.025 1.00 82.19 483 GLY A C 1
ATOM 3541 O O . GLY A 1 483 ? 38.955 11.184 -28.115 1.00 82.19 483 GLY A O 1
ATOM 3542 N N . ASN A 1 484 ? 39.384 11.352 -30.310 1.00 86.69 484 ASN A N 1
ATOM 3543 C CA . ASN A 1 484 ? 38.227 10.585 -30.766 1.00 86.69 484 ASN A CA 1
ATOM 3544 C C . ASN A 1 484 ? 38.540 9.868 -32.096 1.00 86.69 484 ASN A C 1
ATOM 3546 O O . ASN A 1 484 ? 38.264 10.402 -33.174 1.00 86.69 484 ASN A O 1
ATOM 3550 N N . PRO A 1 485 ? 39.142 8.670 -32.037 1.00 89.00 485 PRO A N 1
ATOM 3551 C CA . PRO A 1 485 ? 39.529 7.902 -33.221 1.00 89.00 485 PRO A CA 1
ATOM 3552 C C . PRO A 1 485 ? 38.350 7.216 -33.940 1.00 89.00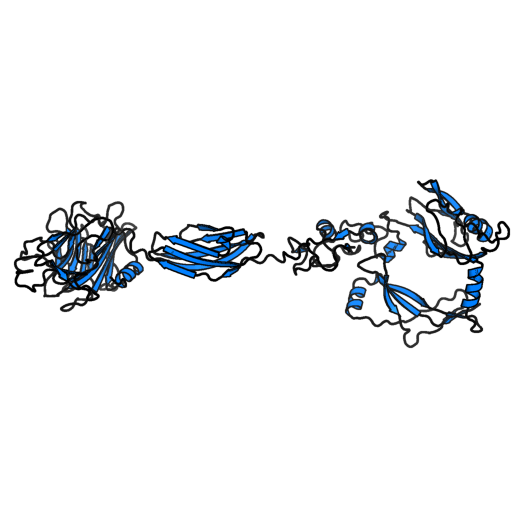 485 PRO A C 1
ATOM 3554 O O . PRO A 1 485 ? 38.545 6.620 -34.998 1.00 89.00 485 PRO A O 1
ATOM 3557 N N . ASN A 1 486 ? 37.143 7.259 -33.368 1.00 94.00 486 ASN A N 1
ATOM 3558 C CA . ASN A 1 486 ? 35.988 6.506 -33.847 1.00 94.00 486 ASN A CA 1
ATOM 3559 C C . ASN A 1 486 ? 35.260 7.260 -34.960 1.00 94.00 486 ASN A C 1
ATOM 3561 O O . ASN A 1 486 ? 35.056 8.466 -34.855 1.00 94.00 486 ASN A O 1
ATOM 3565 N N . PHE A 1 487 ? 34.797 6.555 -35.989 1.00 94.38 487 PHE A N 1
ATOM 3566 C CA . PHE A 1 487 ? 34.001 7.166 -37.052 1.00 94.38 487 PHE A CA 1
ATOM 3567 C C . PHE A 1 487 ? 33.148 6.146 -37.800 1.00 94.38 487 PHE A C 1
ATOM 3569 O O . PHE A 1 487 ? 33.377 4.937 -37.723 1.00 94.38 487 PHE A O 1
ATOM 3576 N N . SER A 1 488 ? 32.169 6.643 -38.550 1.00 96.06 488 SER A N 1
ATOM 3577 C CA . SER A 1 488 ? 31.365 5.829 -39.461 1.00 96.06 488 SER A CA 1
ATOM 3578 C C . SER A 1 488 ? 31.077 6.573 -40.748 1.00 96.06 488 SER A C 1
ATOM 3580 O O . SER A 1 488 ? 31.012 7.802 -40.771 1.00 96.06 488 SER A O 1
ATOM 3582 N N . ILE A 1 489 ? 30.878 5.818 -41.819 1.00 96.38 489 ILE A N 1
ATOM 3583 C CA . ILE A 1 489 ? 30.475 6.334 -43.125 1.00 96.38 489 ILE A CA 1
ATOM 3584 C C . ILE A 1 489 ? 29.304 5.485 -43.595 1.00 96.38 489 ILE A C 1
ATOM 3586 O O . ILE A 1 489 ? 29.374 4.264 -43.499 1.00 96.38 489 ILE A O 1
ATOM 3590 N N . SER A 1 490 ? 28.266 6.119 -44.120 1.00 96.81 490 SER A N 1
ATOM 3591 C CA . SER A 1 490 ? 27.105 5.480 -44.735 1.00 96.81 490 SER A CA 1
ATOM 3592 C C . SER A 1 490 ? 26.829 6.146 -46.075 1.00 96.81 490 SER A C 1
ATOM 3594 O O . SER A 1 490 ? 26.912 7.368 -46.178 1.00 96.81 490 SER A O 1
ATOM 3596 N N . LEU A 1 491 ? 26.508 5.364 -47.099 1.00 96.75 491 LEU A N 1
ATOM 3597 C CA . LEU A 1 491 ? 26.118 5.871 -48.410 1.00 96.75 491 LEU A CA 1
ATOM 3598 C C . LEU A 1 491 ? 25.321 4.829 -49.198 1.00 96.75 491 LEU A C 1
ATOM 3600 O O . LEU A 1 491 ? 25.417 3.625 -48.957 1.00 96.75 491 LEU A O 1
ATOM 3604 N N . TRP A 1 492 ? 24.586 5.303 -50.193 1.00 95.75 492 TRP A N 1
ATOM 3605 C CA . TRP A 1 492 ? 23.956 4.481 -51.215 1.00 95.75 492 TRP A CA 1
ATOM 3606 C C . TRP A 1 492 ? 24.734 4.572 -52.518 1.00 95.75 492 TRP A C 1
ATOM 3608 O O . TRP A 1 492 ? 25.155 5.654 -52.926 1.00 95.75 492 TRP A O 1
ATOM 3618 N N . ILE A 1 493 ? 24.906 3.437 -53.192 1.00 94.06 493 ILE A N 1
ATOM 3619 C CA . ILE A 1 493 ? 25.571 3.365 -54.492 1.00 94.06 493 ILE A CA 1
ATOM 3620 C C . ILE A 1 493 ? 24.737 2.575 -55.495 1.00 94.06 493 ILE A C 1
ATOM 3622 O O . ILE A 1 493 ? 24.087 1.590 -55.148 1.00 94.06 493 ILE A O 1
ATOM 3626 N N . LYS A 1 494 ? 24.806 2.986 -56.757 1.00 92.56 494 LYS A N 1
ATOM 3627 C CA . LYS A 1 494 ? 24.308 2.248 -57.919 1.00 92.56 494 LYS A CA 1
ATOM 3628 C C . LYS A 1 494 ? 25.388 2.244 -59.009 1.00 92.56 494 LYS A C 1
ATOM 3630 O O . LYS A 1 494 ? 25.293 3.008 -59.973 1.00 92.56 494 LYS A O 1
ATOM 3635 N N . PRO A 1 495 ? 26.472 1.469 -58.833 1.00 90.31 495 PRO A N 1
ATOM 3636 C CA . PRO A 1 495 ? 27.574 1.436 -59.786 1.00 90.31 495 PRO A CA 1
ATOM 3637 C C . PRO A 1 495 ? 27.199 0.815 -61.138 1.00 90.31 495 PRO A C 1
ATOM 3639 O O . PRO A 1 495 ? 26.417 -0.138 -61.225 1.00 90.31 495 PRO A O 1
ATOM 3642 N N . ASN A 1 496 ? 27.840 1.303 -62.196 1.00 87.50 496 ASN A N 1
ATOM 3643 C CA . ASN A 1 496 ? 27.911 0.652 -63.497 1.00 87.50 496 ASN A CA 1
ATOM 3644 C C . ASN A 1 496 ? 29.237 -0.119 -63.604 1.00 87.50 496 ASN A C 1
ATOM 3646 O O . ASN A 1 496 ? 30.289 0.458 -63.889 1.00 87.50 496 ASN A O 1
ATOM 3650 N N . ILE A 1 497 ? 29.191 -1.430 -63.346 1.00 78.44 497 ILE A N 1
ATOM 3651 C CA . ILE A 1 497 ? 30.377 -2.292 -63.302 1.00 78.44 497 ILE A CA 1
ATOM 3652 C C . ILE A 1 497 ? 30.861 -2.624 -64.723 1.00 78.44 497 ILE A C 1
ATOM 3654 O O . ILE A 1 497 ? 30.507 -3.652 -65.296 1.00 78.44 497 ILE A O 1
ATOM 3658 N N . GLN A 1 498 ? 31.704 -1.756 -65.285 1.00 69.62 498 GLN A N 1
ATOM 3659 C CA . GLN A 1 498 ? 32.436 -1.989 -66.535 1.00 69.62 498 GLN A CA 1
ATOM 3660 C C . GLN A 1 498 ? 33.913 -2.294 -66.243 1.00 69.62 498 GLN A C 1
ATOM 3662 O O . GLN A 1 498 ? 34.761 -1.424 -66.402 1.00 69.62 498 GLN A O 1
ATOM 3667 N N . GLY A 1 499 ? 34.214 -3.505 -65.759 1.00 62.50 499 GLY A N 1
ATOM 3668 C CA . GLY A 1 499 ? 35.560 -4.114 -65.751 1.00 62.50 499 GLY A CA 1
ATOM 3669 C C . GLY A 1 499 ? 36.730 -3.366 -65.081 1.00 62.50 499 GLY A C 1
ATOM 3670 O O . GLY A 1 499 ? 37.854 -3.842 -65.193 1.00 62.50 499 GLY A O 1
ATOM 3671 N N . ASN A 1 500 ? 36.495 -2.239 -64.404 1.00 67.44 500 ASN A N 1
ATOM 3672 C CA . ASN A 1 500 ? 37.523 -1.327 -63.894 1.00 67.44 500 ASN A CA 1
ATOM 3673 C C . ASN A 1 500 ? 37.437 -1.138 -62.372 1.00 67.44 500 ASN A C 1
ATOM 3675 O O . ASN A 1 500 ? 36.371 -1.291 -61.770 1.00 67.44 500 ASN A O 1
ATOM 3679 N N . ASP A 1 501 ? 38.556 -0.722 -61.780 1.00 83.62 501 ASP A N 1
ATOM 3680 C CA . ASP A 1 501 ? 38.675 -0.339 -60.372 1.00 83.62 501 ASP A CA 1
ATOM 3681 C C . ASP A 1 501 ? 38.148 1.087 -60.144 1.00 83.62 501 ASP A C 1
ATOM 3683 O O . ASP A 1 501 ? 38.437 1.994 -60.928 1.00 83.62 501 ASP A O 1
ATOM 3687 N N . MET A 1 502 ? 37.366 1.309 -59.082 1.00 86.50 502 MET A N 1
ATOM 3688 C CA . MET A 1 502 ? 36.598 2.552 -58.906 1.00 86.50 502 MET A CA 1
ATOM 3689 C C . MET A 1 502 ? 36.732 3.173 -57.517 1.00 86.50 502 MET A C 1
ATOM 3691 O O . MET A 1 502 ? 36.622 2.481 -56.505 1.00 86.50 502 MET A O 1
ATOM 3695 N N . TRP A 1 503 ? 36.854 4.503 -57.473 1.00 89.56 503 TRP A N 1
ATOM 3696 C CA . TRP A 1 503 ? 36.828 5.312 -56.254 1.00 89.56 503 TRP A CA 1
ATOM 3697 C C . TRP A 1 503 ? 35.426 5.828 -55.948 1.00 89.56 503 TRP A C 1
ATOM 3699 O O . TRP A 1 503 ? 34.967 6.790 -56.564 1.00 89.56 503 TRP A O 1
ATOM 3709 N N . ILE A 1 504 ? 34.759 5.252 -54.951 1.00 92.81 504 ILE A N 1
ATOM 3710 C CA . ILE A 1 504 ? 33.430 5.730 -54.561 1.00 92.81 504 ILE A CA 1
ATOM 3711 C C . ILE A 1 504 ? 33.564 7.040 -53.776 1.00 92.81 504 ILE A C 1
ATOM 3713 O O . ILE A 1 504 ? 33.092 8.090 -54.212 1.00 92.81 504 ILE A O 1
ATOM 3717 N N . LEU A 1 505 ? 34.223 6.972 -52.618 1.00 93.31 505 LEU A N 1
ATOM 3718 C CA . LEU A 1 505 ? 34.381 8.070 -51.668 1.00 93.31 505 LEU A CA 1
ATOM 3719 C C . LEU A 1 505 ? 35.658 7.863 -50.859 1.00 93.31 505 LEU A C 1
ATOM 3721 O O . LEU A 1 505 ? 35.935 6.748 -50.424 1.00 93.31 505 LEU A O 1
ATOM 3725 N N . GLY A 1 506 ? 36.407 8.922 -50.575 1.00 89.69 506 GLY A N 1
ATOM 3726 C CA . GLY A 1 506 ? 37.550 8.830 -49.671 1.00 89.69 506 GLY A CA 1
ATOM 3727 C C . GLY A 1 506 ? 38.235 10.162 -49.424 1.00 89.69 506 GLY A C 1
ATOM 3728 O O . GLY A 1 506 ? 38.051 11.117 -50.179 1.00 89.69 506 GLY A O 1
ATOM 3729 N N . GLN A 1 507 ? 39.025 10.225 -48.358 1.00 87.62 507 GLN A N 1
ATOM 3730 C CA . GLN A 1 507 ? 39.820 11.400 -48.014 1.00 87.62 507 GLN A CA 1
ATOM 3731 C C . GLN A 1 507 ? 41.277 11.200 -48.428 1.00 87.62 507 GLN A C 1
ATOM 3733 O O . GLN A 1 507 ? 41.846 10.124 -48.219 1.00 87.62 507 GLN A O 1
ATOM 3738 N N . SER A 1 508 ? 41.884 12.230 -49.015 1.00 79.69 508 SER A N 1
ATOM 3739 C CA . SER A 1 508 ? 43.286 12.196 -49.446 1.00 79.69 508 SER A CA 1
ATOM 3740 C C . SER A 1 508 ? 44.269 12.283 -48.271 1.00 79.69 508 SER A C 1
ATOM 3742 O O . SER A 1 508 ? 43.913 12.718 -47.174 1.00 79.69 508 SER A O 1
ATOM 3744 N N . ASN A 1 509 ? 45.526 11.878 -48.493 1.00 75.19 509 ASN A N 1
ATOM 3745 C CA . ASN A 1 509 ? 46.623 12.110 -47.551 1.00 75.19 509 ASN A CA 1
ATOM 3746 C C . ASN A 1 509 ? 47.595 13.196 -48.070 1.00 75.19 509 ASN A C 1
ATOM 3748 O O . ASN A 1 509 ? 48.279 13.018 -49.069 1.00 75.19 509 ASN A O 1
ATOM 3752 N N . ASN A 1 510 ? 47.663 14.349 -47.391 1.00 60.38 510 ASN A N 1
ATOM 3753 C CA . ASN A 1 510 ? 48.680 15.402 -47.581 1.00 60.38 510 ASN A CA 1
ATOM 3754 C C . ASN A 1 510 ? 49.056 15.709 -49.048 1.00 60.38 510 ASN A C 1
ATOM 3756 O O . ASN A 1 510 ? 50.227 15.672 -49.417 1.00 60.38 510 ASN A O 1
ATOM 3760 N N . GLY A 1 511 ? 48.068 15.998 -49.900 1.00 53.12 511 GLY A N 1
ATOM 3761 C CA . GLY A 1 511 ? 48.302 16.438 -51.285 1.00 53.12 511 GLY A CA 1
ATOM 3762 C C . GLY A 1 511 ? 48.991 15.424 -52.218 1.00 53.12 511 GLY A C 1
ATOM 3763 O O . GLY A 1 511 ? 49.322 15.791 -53.343 1.00 53.12 511 GLY A O 1
ATOM 3764 N N . GLY A 1 512 ? 49.210 14.175 -51.785 1.00 52.38 512 GLY A N 1
ATOM 3765 C CA . GLY A 1 512 ? 49.760 13.085 -52.596 1.00 52.38 512 GLY A CA 1
ATOM 3766 C C . GLY A 1 512 ? 48.685 12.165 -53.189 1.00 52.38 512 GLY A C 1
ATOM 3767 O O . GLY A 1 512 ? 47.502 12.271 -52.878 1.00 52.38 512 GLY A O 1
ATOM 3768 N N . SER A 1 513 ? 49.102 11.218 -54.036 1.00 52.22 513 SER A N 1
ATOM 3769 C CA . SER A 1 513 ? 48.240 10.234 -54.720 1.00 52.22 513 SER A CA 1
ATOM 3770 C C . SER A 1 513 ? 47.637 9.143 -53.812 1.00 52.22 513 SER A C 1
ATOM 3772 O O . SER A 1 513 ? 47.019 8.202 -54.315 1.00 52.22 513 SER A O 1
ATOM 3774 N N . GLY A 1 514 ? 47.832 9.226 -52.491 1.00 66.62 514 GLY A N 1
ATOM 3775 C CA . GLY A 1 514 ? 47.336 8.259 -51.514 1.00 66.62 514 GLY A CA 1
ATOM 3776 C C . GLY A 1 514 ? 46.017 8.679 -50.855 1.00 66.62 514 GLY A C 1
ATOM 3777 O O . GLY A 1 514 ? 45.638 9.850 -50.813 1.00 66.62 514 GLY A O 1
ATOM 3778 N N . ALA A 1 515 ? 45.306 7.692 -50.316 1.00 78.19 515 ALA A N 1
ATOM 3779 C CA . ALA A 1 515 ? 44.111 7.901 -49.506 1.00 78.19 515 ALA A CA 1
ATOM 3780 C C . ALA A 1 515 ? 44.437 7.645 -48.037 1.00 78.19 515 ALA A C 1
ATOM 3782 O O . ALA A 1 515 ? 45.207 6.740 -47.734 1.00 78.19 515 ALA A O 1
ATOM 3783 N N . TRP A 1 516 ? 43.831 8.393 -47.123 1.00 85.00 516 TRP A N 1
ATOM 3784 C CA . TRP A 1 516 ? 43.867 8.040 -45.705 1.00 85.00 516 TRP A CA 1
ATOM 3785 C C . TRP A 1 516 ? 42.775 7.022 -45.345 1.00 85.00 516 TRP A C 1
ATOM 3787 O O . TRP A 1 516 ? 43.041 6.042 -44.657 1.00 85.00 516 TRP A O 1
ATOM 3797 N N . ALA A 1 517 ? 41.563 7.218 -45.865 1.00 89.56 517 ALA A N 1
ATOM 3798 C CA . ALA A 1 517 ? 40.445 6.290 -45.731 1.00 89.56 517 ALA A CA 1
ATOM 3799 C C . ALA A 1 517 ? 39.575 6.358 -46.990 1.00 89.56 517 ALA A C 1
ATOM 3801 O O . ALA A 1 517 ? 39.283 7.459 -47.469 1.00 89.56 517 ALA A O 1
ATOM 3802 N N . ARG A 1 518 ? 39.169 5.210 -47.547 1.00 90.19 518 ARG A N 1
ATOM 3803 C CA . ARG A 1 518 ? 38.370 5.169 -48.784 1.00 90.19 518 ARG A CA 1
ATOM 3804 C C . ARG A 1 518 ? 37.477 3.941 -48.925 1.00 90.19 518 ARG A C 1
ATOM 3806 O O . ARG A 1 518 ? 37.847 2.842 -48.521 1.00 90.19 518 ARG A O 1
ATOM 3813 N N . PHE A 1 519 ? 36.349 4.149 -49.593 1.00 94.00 519 PHE A N 1
ATOM 3814 C CA . PHE A 1 519 ? 35.500 3.139 -50.209 1.00 94.00 519 PHE A CA 1
ATOM 3815 C C . PHE A 1 519 ? 35.829 2.991 -51.691 1.00 94.00 519 PHE A C 1
ATOM 3817 O O . PHE A 1 519 ? 35.869 3.973 -52.438 1.00 94.00 519 PHE A O 1
ATOM 3824 N N . VAL A 1 520 ? 36.016 1.749 -52.123 1.00 92.31 520 VAL A N 1
ATOM 3825 C CA . VAL A 1 520 ? 36.416 1.409 -53.489 1.00 92.31 520 VAL A CA 1
ATOM 3826 C C . VAL A 1 520 ? 35.694 0.171 -54.005 1.00 92.31 520 VAL A C 1
ATOM 3828 O O . VAL A 1 520 ? 35.195 -0.634 -53.218 1.00 92.31 520 VAL A O 1
ATOM 3831 N N . ILE A 1 521 ? 35.679 0.000 -55.326 1.00 90.50 521 ILE A N 1
ATOM 3832 C CA . ILE A 1 521 ? 35.247 -1.227 -56.005 1.00 90.50 521 ILE A CA 1
ATOM 3833 C C . ILE A 1 521 ? 36.435 -1.810 -56.762 1.00 90.50 521 ILE A C 1
AT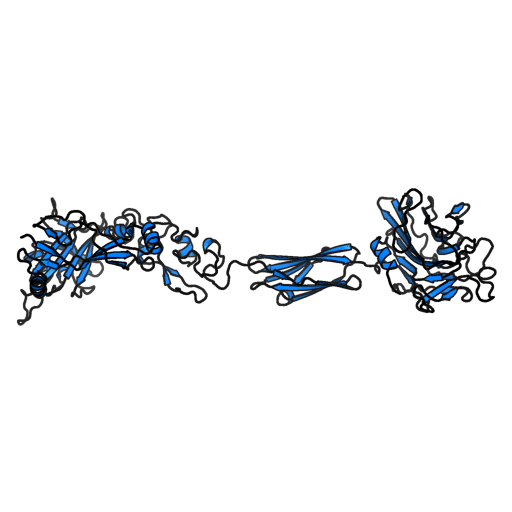OM 3835 O O . ILE A 1 521 ? 37.142 -1.073 -57.447 1.00 90.50 521 ILE A O 1
ATOM 3839 N N . GLY A 1 522 ? 36.614 -3.127 -56.687 1.00 87.88 522 GLY A N 1
ATOM 3840 C CA . GLY A 1 522 ? 37.617 -3.831 -57.482 1.00 87.88 522 GLY A CA 1
ATOM 3841 C C . GLY A 1 522 ? 38.968 -3.975 -56.783 1.00 87.88 522 GLY A C 1
ATOM 3842 O O . GLY A 1 522 ? 39.063 -4.035 -55.556 1.00 87.88 522 GLY A O 1
ATOM 3843 N N . GLN A 1 523 ? 40.009 -4.092 -57.596 1.00 85.88 523 GLN A N 1
ATOM 3844 C CA . GLN A 1 523 ? 41.411 -4.278 -57.246 1.00 85.88 523 GLN A CA 1
ATOM 3845 C C . GLN A 1 523 ? 42.189 -2.955 -57.360 1.00 85.88 523 GLN A C 1
ATOM 3847 O O . GLN A 1 523 ? 43.088 -2.793 -58.174 1.00 85.88 523 GLN A O 1
ATOM 3852 N N . THR A 1 524 ? 41.863 -1.998 -56.495 1.00 78.00 524 THR A N 1
ATOM 3853 C CA . THR A 1 524 ? 42.511 -0.674 -56.470 1.00 78.00 524 THR A CA 1
ATOM 3854 C C . THR A 1 524 ? 43.984 -0.711 -56.054 1.00 78.00 524 THR A C 1
ATOM 3856 O O . THR A 1 524 ? 44.409 -1.589 -55.299 1.00 78.00 524 THR A O 1
ATOM 3859 N N . GLN A 1 525 ? 44.768 0.277 -56.488 1.00 74.50 525 GLN A N 1
ATOM 3860 C CA . GLN A 1 525 ? 46.169 0.420 -56.080 1.00 74.50 525 GLN A CA 1
ATOM 3861 C C . GLN A 1 525 ? 46.289 1.209 -54.771 1.00 74.50 525 GLN A C 1
ATOM 3863 O O . GLN A 1 525 ? 45.751 2.315 -54.637 1.00 74.50 525 GLN A O 1
ATOM 3868 N N . ASP A 1 526 ? 47.033 0.657 -53.814 1.00 72.19 526 ASP A N 1
ATOM 3869 C CA . ASP A 1 526 ? 47.506 1.299 -52.586 1.00 72.19 526 ASP A CA 1
ATOM 3870 C C . ASP A 1 526 ? 49.040 1.238 -52.540 1.00 72.19 526 ASP A C 1
ATOM 3872 O O . ASP A 1 526 ? 49.633 0.169 -52.356 1.00 72.19 526 ASP A O 1
ATOM 3876 N N . ALA A 1 527 ? 49.689 2.382 -52.771 1.00 69.12 527 ALA A N 1
ATOM 3877 C CA . ALA A 1 527 ? 51.124 2.461 -53.046 1.00 69.12 527 ALA A CA 1
ATOM 3878 C C . ALA A 1 527 ? 51.551 1.456 -54.142 1.00 69.12 527 ALA A C 1
ATOM 3880 O O . ALA A 1 527 ? 51.056 1.533 -55.263 1.00 69.12 527 ALA A O 1
ATOM 3881 N N . SER A 1 528 ? 52.455 0.517 -53.841 1.00 65.75 528 SER A N 1
ATOM 3882 C CA . SER A 1 528 ? 52.913 -0.535 -54.763 1.00 65.75 528 SER A CA 1
ATOM 3883 C C . SER A 1 528 ? 52.126 -1.851 -54.656 1.00 65.75 528 SER A C 1
ATOM 3885 O O . SER A 1 528 ? 52.535 -2.854 -55.240 1.00 65.75 528 SER A O 1
ATOM 3887 N N . THR A 1 529 ? 51.016 -1.881 -53.907 1.00 72.94 529 THR A N 1
ATOM 3888 C CA . THR A 1 529 ? 50.234 -3.100 -53.648 1.00 72.94 529 THR A CA 1
ATOM 3889 C C . THR A 1 529 ? 48.786 -2.970 -54.105 1.00 72.94 529 THR A C 1
ATOM 3891 O O . THR A 1 529 ? 48.155 -1.927 -53.955 1.00 72.94 529 THR A O 1
ATOM 3894 N N . THR A 1 530 ? 48.230 -4.048 -54.648 1.00 80.56 530 THR A N 1
ATOM 3895 C CA . THR A 1 530 ? 46.816 -4.116 -55.031 1.00 80.56 530 THR A CA 1
ATOM 3896 C C . THR A 1 530 ? 45.955 -4.510 -53.830 1.00 80.56 530 THR A C 1
ATOM 3898 O O . THR A 1 530 ? 46.315 -5.398 -53.050 1.00 80.56 530 THR A O 1
ATOM 3901 N N . VAL A 1 531 ? 44.812 -3.848 -53.657 1.00 83.12 531 VAL A N 1
ATOM 3902 C CA . VAL A 1 531 ? 43.902 -4.034 -52.519 1.00 83.12 531 VAL A CA 1
ATOM 3903 C C . VAL A 1 531 ? 42.470 -4.237 -53.003 1.00 83.12 531 VAL A C 1
ATOM 3905 O O . VAL A 1 531 ? 42.075 -3.689 -54.027 1.00 83.12 531 VAL A O 1
ATOM 3908 N N . GLY A 1 532 ? 41.686 -5.006 -52.249 1.00 85.12 532 GLY A N 1
ATOM 3909 C CA . GLY A 1 532 ? 40.322 -5.365 -52.632 1.00 85.12 532 GLY A CA 1
ATOM 3910 C C . GLY A 1 532 ? 40.260 -6.595 -53.537 1.00 85.12 532 GLY A C 1
ATOM 3911 O O . GLY A 1 532 ? 41.153 -7.445 -53.553 1.00 85.12 532 GLY A O 1
ATOM 3912 N N . SER A 1 533 ? 39.148 -6.753 -54.241 1.00 87.50 533 SER A N 1
ATOM 3913 C CA . SER A 1 533 ? 38.857 -7.920 -55.074 1.00 87.50 533 SER A CA 1
ATOM 3914 C C . SER A 1 533 ? 37.903 -7.526 -56.192 1.00 87.50 533 SER A C 1
ATOM 3916 O O . SER A 1 533 ? 37.067 -6.641 -56.010 1.00 87.50 533 SER A O 1
ATOM 3918 N N . SER A 1 534 ? 38.026 -8.184 -57.347 1.00 87.06 534 SER A N 1
ATOM 3919 C CA . SER A 1 534 ? 37.260 -7.834 -58.547 1.00 87.06 534 SER A CA 1
ATOM 3920 C C . SER A 1 534 ? 35.758 -7.738 -58.253 1.00 87.06 534 SER A C 1
ATOM 3922 O O . SER A 1 534 ? 35.176 -8.621 -57.614 1.00 87.06 534 SER A O 1
ATOM 3924 N N . ASN A 1 535 ? 35.153 -6.630 -58.688 1.00 87.94 535 ASN A N 1
ATOM 3925 C CA . ASN A 1 535 ? 33.735 -6.297 -58.531 1.00 87.94 535 ASN A CA 1
ATOM 3926 C C . ASN A 1 535 ? 33.203 -6.294 -57.085 1.00 87.94 535 ASN A C 1
ATOM 3928 O O . ASN A 1 535 ? 31.994 -6.350 -56.889 1.00 87.94 535 ASN A O 1
ATOM 3932 N N . ARG A 1 536 ? 34.053 -6.244 -56.056 1.00 90.81 536 ARG A N 1
ATOM 3933 C CA . ARG A 1 536 ? 33.626 -6.189 -54.647 1.00 90.81 536 ARG A CA 1
ATOM 3934 C C . ARG A 1 536 ? 33.868 -4.809 -54.058 1.00 90.81 536 ARG A C 1
ATOM 3936 O O . ARG A 1 536 ? 34.865 -4.165 -54.384 1.00 90.81 536 ARG A O 1
ATOM 3943 N N . VAL A 1 537 ? 32.984 -4.389 -53.156 1.00 93.62 537 VAL A N 1
ATOM 3944 C CA . VAL A 1 537 ? 33.167 -3.161 -52.377 1.00 93.62 537 VAL A CA 1
ATOM 3945 C C . VAL A 1 537 ? 34.147 -3.430 -51.244 1.00 93.62 537 VAL A C 1
ATOM 3947 O O . VAL A 1 537 ? 34.012 -4.409 -50.510 1.00 93.62 537 VAL A O 1
ATOM 3950 N N . SER A 1 538 ? 35.139 -2.560 -51.105 1.00 94.38 538 SER A N 1
ATOM 3951 C CA . SER A 1 538 ? 36.106 -2.604 -50.013 1.00 94.38 538 SER A CA 1
ATOM 3952 C C . SER A 1 538 ? 36.208 -1.252 -49.327 1.00 94.38 538 SER A C 1
ATOM 3954 O O . SER A 1 538 ? 36.131 -0.211 -49.978 1.00 94.38 538 SER A O 1
ATOM 3956 N N . PHE A 1 539 ? 36.435 -1.279 -48.019 1.00 95.44 539 PHE A N 1
ATOM 3957 C CA . PHE A 1 539 ? 36.887 -0.124 -47.260 1.00 95.44 539 PHE A CA 1
ATOM 3958 C C . PHE A 1 539 ? 38.347 -0.322 -46.853 1.00 95.44 539 PHE A C 1
ATOM 3960 O O . PHE A 1 539 ? 38.731 -1.396 -46.379 1.00 95.44 539 PHE A O 1
ATOM 3967 N N . VAL A 1 540 ? 39.162 0.710 -47.070 1.00 91.94 540 VAL A N 1
ATOM 3968 C CA . VAL A 1 540 ? 40.615 0.654 -46.889 1.00 91.94 540 VAL A CA 1
ATOM 3969 C C . VAL A 1 540 ? 41.094 1.868 -46.110 1.00 91.94 540 VAL A C 1
ATOM 3971 O O . VAL A 1 540 ? 40.815 3.001 -46.506 1.00 91.94 540 VAL A O 1
ATOM 3974 N N . MET A 1 541 ? 41.876 1.625 -45.060 1.00 90.38 541 MET A N 1
ATOM 3975 C CA . MET A 1 541 ? 42.725 2.629 -44.420 1.00 90.38 541 MET A CA 1
ATOM 3976 C C . MET A 1 541 ? 44.192 2.204 -44.533 1.00 90.38 541 MET A C 1
ATOM 3978 O O . MET A 1 541 ? 44.599 1.224 -43.892 1.00 90.38 541 MET A O 1
ATOM 3982 N N . PRO A 1 542 ? 44.988 2.897 -45.364 1.00 83.75 542 PRO A N 1
ATOM 3983 C CA . PRO A 1 542 ? 46.425 2.673 -45.445 1.00 83.75 542 PRO A CA 1
ATOM 3984 C C . PRO A 1 542 ? 47.133 3.107 -44.153 1.00 83.75 542 PRO A C 1
ATOM 3986 O O . PRO A 1 542 ? 46.704 4.035 -43.467 1.00 83.75 542 PRO A O 1
ATOM 3989 N N . GLY A 1 543 ? 48.235 2.441 -43.814 1.00 78.31 543 GLY A N 1
ATOM 3990 C CA . GLY A 1 543 ? 48.985 2.688 -42.582 1.00 78.31 543 GLY A CA 1
ATOM 3991 C C . GLY A 1 543 ? 50.167 1.732 -42.424 1.00 78.31 543 GLY A C 1
ATOM 3992 O O . GLY A 1 543 ? 50.443 0.925 -43.310 1.00 78.31 543 GLY A O 1
ATOM 3993 N N . SER A 1 544 ? 50.867 1.809 -41.285 1.00 75.62 544 SER A N 1
ATOM 3994 C CA . SER A 1 544 ? 51.969 0.887 -40.941 1.00 75.62 544 SER A CA 1
ATOM 3995 C C . SER A 1 544 ? 51.516 -0.576 -40.895 1.00 75.62 544 SER A C 1
ATOM 3997 O O . SER A 1 544 ? 52.242 -1.480 -41.297 1.00 75.62 544 SER A O 1
ATOM 3999 N N . THR A 1 545 ? 50.282 -0.790 -40.454 1.00 85.94 545 THR A N 1
ATOM 4000 C CA . THR A 1 545 ? 49.481 -1.961 -40.801 1.00 85.94 545 THR A CA 1
ATOM 4001 C C . THR A 1 545 ? 48.309 -1.456 -41.627 1.00 85.94 545 THR A C 1
ATOM 4003 O O . THR A 1 545 ? 47.896 -0.315 -41.453 1.00 85.94 545 THR A O 1
ATOM 4006 N N . ARG A 1 546 ? 47.814 -2.259 -42.565 1.00 88.56 546 ARG A N 1
ATOM 4007 C CA . ARG A 1 546 ? 46.690 -1.886 -43.429 1.00 88.56 546 ARG A CA 1
ATOM 4008 C C . ARG A 1 546 ? 45.404 -2.461 -42.855 1.00 88.56 546 ARG A C 1
ATOM 4010 O O . ARG A 1 546 ? 45.332 -3.672 -42.647 1.00 88.56 546 ARG A O 1
ATOM 4017 N N . LEU A 1 547 ? 44.380 -1.627 -42.690 1.00 92.25 547 LEU A N 1
ATOM 4018 C CA . LEU A 1 547 ? 43.027 -2.091 -42.398 1.00 92.25 547 LEU A CA 1
ATOM 4019 C C . LEU A 1 547 ? 42.247 -2.193 -43.711 1.00 92.25 547 LEU A C 1
ATOM 4021 O O . LEU A 1 547 ? 41.928 -1.181 -44.331 1.00 92.25 547 LEU A O 1
ATOM 4025 N N . LEU A 1 548 ? 41.968 -3.421 -44.145 1.00 93.31 548 LEU A N 1
ATOM 4026 C CA . LEU A 1 548 ? 41.210 -3.726 -45.358 1.00 93.31 548 LEU A CA 1
ATOM 4027 C C . LEU A 1 548 ? 40.039 -4.633 -44.990 1.00 93.31 548 LEU A C 1
ATOM 4029 O O . LEU A 1 548 ? 40.256 -5.730 -44.480 1.00 93.31 548 LEU A O 1
ATOM 4033 N N . ILE A 1 549 ? 38.818 -4.197 -45.287 1.00 95.38 549 ILE A N 1
ATOM 4034 C CA . ILE A 1 549 ? 37.609 -5.015 -45.172 1.00 95.38 549 ILE A CA 1
ATOM 4035 C C . ILE A 1 549 ? 36.881 -5.020 -46.517 1.00 95.38 549 ILE A C 1
ATOM 4037 O O . ILE A 1 549 ? 36.600 -3.967 -47.084 1.00 95.38 549 ILE A O 1
ATOM 4041 N N . THR A 1 550 ? 36.610 -6.211 -47.046 1.00 95.00 550 THR A N 1
ATOM 4042 C CA . THR A 1 550 ? 36.017 -6.415 -48.374 1.00 95.00 550 THR A CA 1
ATOM 4043 C C . THR A 1 550 ? 34.744 -7.236 -48.242 1.00 95.00 550 THR A C 1
ATOM 4045 O O . THR A 1 550 ? 34.762 -8.301 -47.626 1.00 95.00 550 THR A O 1
ATOM 4048 N N . ASP A 1 551 ? 33.657 -6.767 -48.852 1.00 94.56 551 ASP A N 1
ATOM 4049 C CA . ASP A 1 551 ? 32.432 -7.550 -48.997 1.00 94.56 551 ASP A CA 1
ATOM 4050 C C . ASP A 1 551 ? 32.724 -8.788 -49.863 1.00 94.56 551 ASP A C 1
ATOM 4052 O O . ASP A 1 551 ? 33.155 -8.642 -51.012 1.00 94.56 551 ASP A O 1
ATOM 4056 N N . PRO A 1 552 ? 32.524 -10.022 -49.361 1.00 93.50 552 PRO A N 1
ATOM 4057 C CA . PRO A 1 552 ? 32.746 -11.220 -50.156 1.00 93.50 552 PRO A CA 1
ATOM 4058 C C . PRO A 1 552 ? 31.672 -11.434 -51.226 1.00 93.50 552 PRO A C 1
ATOM 4060 O O . PRO A 1 552 ? 31.778 -12.393 -51.985 1.00 93.50 552 PRO A O 1
ATOM 4063 N N . THR A 1 553 ? 30.658 -10.580 -51.330 1.00 91.44 553 THR A N 1
ATOM 4064 C CA . THR A 1 553 ? 29.629 -10.653 -52.368 1.00 91.44 553 THR A CA 1
ATOM 4065 C C . THR A 1 553 ? 29.955 -9.679 -53.500 1.00 91.44 553 THR A C 1
ATOM 4067 O O . THR A 1 553 ? 30.023 -8.468 -53.296 1.00 91.44 553 THR A O 1
ATOM 4070 N N . ALA A 1 554 ? 30.150 -10.192 -54.721 1.00 88.94 554 ALA A N 1
ATOM 4071 C CA . ALA A 1 554 ? 30.386 -9.350 -55.899 1.00 88.94 554 ALA A CA 1
ATOM 4072 C C . ALA A 1 554 ? 29.155 -8.496 -56.222 1.00 88.94 554 ALA A C 1
ATOM 4074 O O . ALA A 1 554 ? 28.014 -8.926 -56.054 1.00 88.94 554 ALA A O 1
ATOM 4075 N N . LEU A 1 555 ? 29.403 -7.314 -56.765 1.00 87.31 555 LEU A N 1
ATOM 4076 C CA . LEU A 1 555 ? 28.438 -6.550 -57.536 1.00 87.31 555 LEU A CA 1
ATOM 4077 C C . LEU A 1 555 ? 28.350 -7.140 -58.955 1.00 87.31 555 LEU A C 1
ATOM 4079 O O . LEU A 1 555 ? 29.349 -7.603 -59.507 1.00 87.31 555 LEU A O 1
ATOM 4083 N N . SER A 1 556 ? 27.164 -7.117 -59.561 1.00 74.62 556 SER A N 1
ATOM 4084 C CA . SER A 1 556 ? 26.914 -7.651 -60.907 1.00 74.62 556 SER A CA 1
ATOM 4085 C C . SER A 1 556 ? 26.212 -6.617 -61.795 1.00 74.62 556 SER A C 1
ATOM 4087 O O . SER A 1 556 ? 25.182 -6.085 -61.387 1.00 74.62 556 SER A O 1
ATOM 4089 N N . GLY A 1 557 ? 26.719 -6.389 -63.016 1.00 66.88 557 GLY A N 1
ATOM 4090 C CA . GLY A 1 557 ? 26.056 -5.594 -64.067 1.00 66.88 557 GLY A CA 1
ATOM 4091 C C . GLY A 1 557 ? 25.778 -4.119 -63.725 1.00 66.88 557 GLY A C 1
ATOM 4092 O O . GLY A 1 557 ? 26.412 -3.546 -62.837 1.00 66.88 557 GLY A O 1
ATOM 4093 N N . SER A 1 558 ? 24.830 -3.500 -64.451 1.00 61.38 558 SER A N 1
ATOM 4094 C CA . SER A 1 558 ? 24.225 -2.216 -64.056 1.00 61.38 558 SER A CA 1
ATOM 4095 C C . SER A 1 558 ? 23.421 -2.468 -62.783 1.00 61.38 558 SER A C 1
ATOM 4097 O O . SER A 1 558 ? 22.368 -3.103 -62.813 1.00 61.38 558 SER A O 1
ATOM 4099 N N . SER A 1 559 ? 24.007 -2.098 -61.649 1.00 67.00 559 SER A N 1
ATOM 4100 C CA . SER A 1 559 ? 23.573 -2.583 -60.342 1.00 67.00 559 SER A CA 1
ATOM 4101 C C . SER A 1 559 ? 22.293 -1.902 -59.846 1.00 67.00 559 SER A C 1
ATOM 4103 O O . SER A 1 559 ? 21.896 -0.833 -60.311 1.00 67.00 559 SER A O 1
ATOM 4105 N N . THR A 1 560 ? 21.625 -2.543 -58.890 1.00 86.12 560 THR A N 1
ATOM 4106 C CA . THR A 1 560 ? 20.569 -1.945 -58.068 1.00 86.12 560 THR A CA 1
ATOM 4107 C C . THR A 1 560 ? 21.182 -1.050 -56.995 1.00 86.12 560 THR A C 1
ATOM 4109 O O . THR A 1 560 ? 22.322 -1.266 -56.576 1.00 86.12 560 THR A O 1
ATOM 4112 N N . TRP A 1 561 ? 20.408 -0.082 -56.501 1.00 92.50 561 TRP A N 1
ATOM 4113 C CA . TRP A 1 561 ? 20.795 0.686 -55.321 1.00 92.50 561 TRP A CA 1
ATOM 4114 C C . TRP A 1 561 ? 21.153 -0.257 -54.170 1.00 92.50 561 TRP A C 1
ATOM 4116 O O . TRP A 1 561 ? 20.379 -1.144 -53.816 1.00 92.50 561 TRP A O 1
ATOM 4126 N N . THR A 1 562 ? 22.357 -0.091 -53.635 1.00 93.94 562 THR A N 1
ATOM 4127 C CA . THR A 1 562 ? 22.885 -0.878 -52.523 1.00 93.94 562 THR A CA 1
ATOM 4128 C C . THR A 1 562 ? 23.409 0.081 -51.469 1.00 93.94 562 THR A C 1
ATOM 4130 O O . THR A 1 562 ? 24.190 0.985 -51.777 1.00 93.94 562 THR A O 1
ATOM 4133 N N . HIS A 1 563 ? 22.978 -0.111 -50.229 1.00 95.62 563 HIS A N 1
ATOM 4134 C CA . HIS A 1 563 ? 23.472 0.652 -49.091 1.00 95.62 563 HIS A CA 1
ATOM 4135 C C . HIS A 1 563 ? 24.744 0.007 -48.566 1.00 95.62 563 HIS A C 1
ATOM 4137 O O . HIS A 1 563 ? 24.782 -1.207 -48.356 1.00 95.62 563 HIS A O 1
ATOM 4143 N N . TYR A 1 564 ? 25.769 0.819 -48.344 1.00 97.56 564 TYR A N 1
ATOM 4144 C CA . TYR A 1 564 ? 26.980 0.408 -47.658 1.00 97.56 564 TYR A CA 1
ATOM 4145 C C . TYR A 1 564 ? 27.258 1.345 -46.495 1.00 97.56 564 TYR A C 1
ATOM 4147 O O . TYR A 1 564 ? 27.203 2.569 -46.629 1.00 97.56 564 TYR A O 1
ATOM 4155 N N . ALA A 1 565 ? 27.636 0.755 -45.367 1.00 98.06 565 ALA A N 1
ATOM 4156 C CA . ALA A 1 565 ? 28.173 1.498 -44.244 1.00 98.06 565 ALA A CA 1
ATOM 4157 C C . ALA A 1 565 ? 29.414 0.812 -43.678 1.00 98.06 565 ALA A C 1
ATOM 4159 O O . ALA A 1 565 ? 29.528 -0.412 -43.699 1.00 98.06 565 ALA A O 1
ATOM 4160 N N . VAL A 1 566 ? 30.347 1.598 -43.154 1.00 98.12 566 VAL A N 1
ATOM 4161 C CA . VAL A 1 566 ? 31.467 1.099 -42.354 1.00 98.12 566 VAL A CA 1
ATOM 4162 C C . VAL A 1 566 ? 31.451 1.788 -41.002 1.00 98.12 566 VAL A C 1
ATOM 4164 O O . VAL A 1 566 ? 31.234 2.998 -40.925 1.00 98.12 566 VAL A O 1
ATOM 4167 N N . THR A 1 567 ? 31.701 1.022 -39.946 1.00 97.31 567 THR A N 1
ATOM 4168 C CA . THR A 1 567 ? 31.906 1.554 -38.598 1.00 97.31 567 THR A CA 1
ATOM 4169 C C . THR A 1 567 ? 33.306 1.185 -38.133 1.00 97.31 567 THR A C 1
ATOM 4171 O O . THR A 1 567 ? 33.732 0.032 -38.248 1.00 97.31 567 THR A O 1
ATOM 4174 N N . VAL A 1 568 ? 34.050 2.182 -37.660 1.00 96.62 568 VAL A N 1
ATOM 4175 C CA . VAL A 1 568 ? 35.426 2.044 -37.182 1.00 96.62 568 VAL A CA 1
ATOM 4176 C C . VAL A 1 568 ? 35.478 2.491 -35.729 1.00 96.62 568 VAL A C 1
ATOM 4178 O O . VAL A 1 568 ? 35.167 3.637 -35.406 1.00 96.62 568 VAL A O 1
ATOM 4181 N N . SER A 1 569 ? 35.878 1.575 -34.851 1.00 95.56 569 SER A N 1
ATOM 4182 C CA . SER A 1 569 ? 36.008 1.814 -33.412 1.00 95.56 569 SER A CA 1
ATOM 4183 C C . SER A 1 569 ? 37.420 1.497 -32.933 1.00 95.56 569 SER A C 1
ATOM 4185 O O . SER A 1 569 ? 37.961 0.457 -33.308 1.00 95.56 569 SER A O 1
ATOM 4187 N N . TYR A 1 570 ? 37.975 2.315 -32.047 1.00 93.81 570 TYR A N 1
ATOM 4188 C CA . TYR A 1 570 ? 39.206 2.041 -31.317 1.00 93.81 570 TYR A CA 1
ATOM 4189 C C . TYR A 1 570 ? 38.900 1.902 -29.826 1.00 93.81 570 TYR A C 1
ATOM 4191 O O . TYR A 1 570 ? 38.445 2.843 -29.176 1.00 93.81 570 TYR A O 1
ATOM 4199 N N . SER A 1 571 ? 39.145 0.714 -29.285 1.00 92.62 571 SER A N 1
ATOM 4200 C CA . SER A 1 571 ? 38.958 0.405 -27.866 1.00 92.62 571 SER A CA 1
ATOM 4201 C C . SER A 1 571 ? 40.033 -0.578 -27.416 1.00 92.62 571 SER A C 1
ATOM 4203 O O . SER A 1 571 ? 40.441 -1.445 -28.189 1.00 92.62 571 SER A O 1
ATOM 4205 N N . GLY A 1 572 ? 40.540 -0.415 -26.190 1.00 89.38 572 GLY A N 1
ATOM 4206 C CA . GLY A 1 572 ? 41.542 -1.322 -25.615 1.00 89.38 572 GLY A CA 1
ATOM 4207 C C . GLY A 1 572 ? 42.814 -1.485 -26.460 1.00 89.38 572 GLY A C 1
ATOM 4208 O O . GLY A 1 572 ? 43.368 -2.577 -26.520 1.00 89.38 572 GLY A O 1
ATOM 4209 N N . GLY A 1 573 ? 43.251 -0.435 -27.168 1.00 90.19 573 GLY A N 1
ATOM 4210 C CA . GLY A 1 573 ? 44.439 -0.491 -28.032 1.00 90.19 573 GLY A CA 1
ATOM 4211 C C . GLY A 1 573 ? 44.218 -1.121 -29.412 1.00 90.19 573 GLY A C 1
ATOM 4212 O O . GLY A 1 573 ? 45.184 -1.352 -30.134 1.00 90.19 573 GLY A O 1
ATOM 4213 N N . THR A 1 574 ? 42.971 -1.418 -29.790 1.00 93.94 574 THR A N 1
ATOM 4214 C CA . THR A 1 574 ? 42.643 -2.118 -31.040 1.00 93.94 574 THR A CA 1
ATOM 4215 C C . THR A 1 574 ? 41.663 -1.312 -31.885 1.00 93.94 574 THR A C 1
ATOM 4217 O O . THR A 1 574 ? 40.556 -1.013 -31.437 1.00 93.94 574 THR A O 1
ATOM 4220 N N . THR A 1 575 ? 42.031 -1.020 -33.136 1.00 94.94 575 THR A N 1
ATOM 4221 C CA . THR A 1 575 ? 41.105 -0.506 -34.157 1.00 94.94 575 THR A CA 1
ATOM 4222 C C . THR A 1 575 ? 40.364 -1.675 -34.789 1.00 94.94 575 THR A C 1
ATOM 4224 O O . THR A 1 575 ? 40.996 -2.627 -35.236 1.00 94.94 575 THR A O 1
ATOM 4227 N N . THR A 1 576 ? 39.038 -1.596 -34.864 1.00 96.62 576 THR A N 1
ATOM 4228 C CA . THR A 1 576 ? 38.162 -2.603 -35.476 1.00 96.62 576 THR A CA 1
ATOM 4229 C C . THR A 1 576 ? 37.246 -1.943 -36.500 1.00 96.62 576 THR A C 1
ATOM 4231 O O . THR A 1 576 ? 36.549 -0.990 -36.159 1.00 96.62 576 THR A O 1
ATOM 4234 N N . ALA A 1 577 ? 37.219 -2.470 -37.726 1.00 97.38 577 ALA A N 1
ATOM 4235 C CA . ALA A 1 577 ? 36.275 -2.083 -38.772 1.00 97.38 577 ALA A CA 1
ATOM 4236 C C . ALA A 1 577 ? 35.210 -3.163 -38.993 1.00 97.38 577 ALA A C 1
ATOM 4238 O O . ALA A 1 577 ? 35.523 -4.355 -39.071 1.00 97.38 577 ALA A O 1
ATOM 4239 N N . ARG A 1 578 ? 33.957 -2.729 -39.144 1.00 98.12 578 ARG A N 1
ATOM 4240 C CA . ARG A 1 578 ? 32.801 -3.547 -39.534 1.00 98.12 578 ARG A CA 1
ATOM 4241 C C . ARG A 1 578 ? 32.171 -2.967 -40.790 1.00 98.12 578 ARG A C 1
ATOM 4243 O O . ARG A 1 578 ? 31.977 -1.758 -40.859 1.00 98.12 578 ARG A O 1
ATOM 4250 N N . LEU A 1 579 ? 31.858 -3.822 -41.758 1.00 98.19 579 LEU A N 1
ATOM 4251 C CA . LEU A 1 579 ? 31.225 -3.450 -43.022 1.00 98.19 579 LEU A CA 1
ATOM 4252 C C . LEU A 1 579 ? 29.779 -3.941 -43.017 1.00 98.19 579 LEU A C 1
ATOM 4254 O O . LEU A 1 579 ? 29.516 -5.069 -42.608 1.00 98.19 579 LEU A O 1
ATOM 4258 N N . TYR A 1 580 ? 28.863 -3.110 -43.489 1.00 98.25 580 TYR A N 1
ATOM 4259 C CA . TYR A 1 580 ? 27.440 -3.401 -43.579 1.00 98.25 580 TYR A CA 1
ATOM 4260 C C . TYR A 1 580 ? 26.976 -3.236 -45.020 1.00 98.25 580 TYR A C 1
ATOM 4262 O O . TYR A 1 580 ? 27.445 -2.337 -45.724 1.00 98.25 580 TYR A O 1
ATOM 4270 N N . ARG A 1 581 ? 26.046 -4.093 -45.439 1.00 96.12 581 ARG A N 1
ATOM 4271 C CA . ARG A 1 581 ? 25.380 -4.047 -46.739 1.00 96.12 581 ARG A CA 1
ATOM 4272 C C . ARG A 1 581 ? 23.877 -4.134 -46.523 1.00 96.12 581 ARG A C 1
ATOM 4274 O O . ARG A 1 581 ? 23.414 -5.099 -45.923 1.00 96.12 581 ARG A O 1
ATOM 4281 N N . ASN A 1 582 ? 23.127 -3.165 -47.046 1.00 95.12 582 ASN A N 1
ATOM 4282 C CA . ASN A 1 582 ? 21.668 -3.097 -46.904 1.00 95.12 582 ASN A CA 1
ATOM 4283 C C . ASN A 1 582 ? 21.220 -3.229 -45.437 1.00 95.12 582 ASN A C 1
ATOM 4285 O O . ASN A 1 582 ? 20.403 -4.080 -45.105 1.00 95.12 582 ASN A O 1
ATOM 4289 N N . GLY A 1 583 ? 21.852 -2.457 -44.546 1.00 93.00 583 GLY A N 1
ATOM 4290 C CA . GLY A 1 583 ? 21.598 -2.495 -43.100 1.00 93.00 583 GLY A CA 1
ATOM 4291 C C . GLY A 1 583 ? 22.204 -3.691 -42.348 1.00 93.00 583 GLY A C 1
ATOM 4292 O O . GLY A 1 583 ? 22.457 -3.587 -41.152 1.00 93.00 583 GLY A O 1
ATOM 4293 N N . ALA A 1 584 ? 22.513 -4.805 -43.019 1.00 96.00 584 ALA A N 1
ATOM 4294 C CA . ALA A 1 584 ? 23.008 -6.024 -42.379 1.00 96.00 584 ALA A CA 1
ATOM 4295 C C . ALA A 1 584 ? 24.542 -6.068 -42.267 1.00 96.00 584 ALA A C 1
ATOM 4297 O O . ALA A 1 584 ? 25.260 -5.658 -43.181 1.00 96.00 584 ALA A O 1
ATOM 4298 N N . LEU A 1 585 ? 25.058 -6.615 -41.160 1.00 97.31 585 LEU A N 1
ATOM 4299 C CA . LEU A 1 585 ? 26.495 -6.827 -40.953 1.00 97.31 585 LEU A CA 1
ATOM 4300 C C . LEU A 1 585 ? 27.036 -7.876 -41.937 1.00 97.31 585 LEU A C 1
ATOM 4302 O O . LEU A 1 585 ? 26.527 -8.994 -42.021 1.00 97.31 585 LEU A O 1
ATOM 4306 N N . VAL A 1 586 ? 28.099 -7.534 -42.663 1.00 96.94 586 VAL A N 1
ATOM 4307 C CA . VAL A 1 586 ? 28.724 -8.426 -43.643 1.00 96.94 586 VAL A CA 1
ATOM 4308 C C . VAL A 1 586 ? 29.544 -9.503 -42.933 1.00 96.94 586 VAL A C 1
ATOM 4310 O O . VAL A 1 586 ? 30.446 -9.210 -42.148 1.00 96.94 586 VAL A O 1
ATOM 4313 N N . THR A 1 587 ? 29.272 -10.765 -43.267 1.00 95.81 587 THR A N 1
ATOM 4314 C CA . THR A 1 587 ? 30.129 -11.900 -42.897 1.00 95.81 587 THR A CA 1
ATOM 4315 C C . THR A 1 587 ? 31.218 -12.062 -43.951 1.00 95.81 587 THR A C 1
ATOM 4317 O O . THR A 1 587 ? 30.912 -12.235 -45.125 1.00 95.81 587 THR A O 1
ATOM 4320 N N . LEU A 1 588 ? 32.481 -11.982 -43.541 1.00 93.31 588 LEU A N 1
ATOM 4321 C CA . LEU A 1 588 ? 33.676 -12.037 -44.381 1.00 93.31 588 LEU A CA 1
ATOM 4322 C C . LEU A 1 588 ? 34.042 -13.479 -44.762 1.00 93.31 588 LEU A C 1
ATOM 4324 O O . LEU A 1 588 ? 33.549 -14.454 -44.188 1.00 93.31 588 LEU A O 1
ATOM 4328 N N . ALA A 1 589 ? 34.972 -13.623 -45.711 1.00 81.44 589 ALA A N 1
ATOM 4329 C CA . ALA A 1 589 ? 35.560 -14.921 -46.033 1.00 81.44 589 ALA A CA 1
ATOM 4330 C C . ALA A 1 589 ? 36.184 -15.553 -44.771 1.00 81.44 589 ALA A C 1
ATOM 4332 O O . ALA A 1 589 ? 36.992 -14.924 -44.092 1.00 81.44 589 ALA A O 1
ATOM 4333 N N . GLY A 1 590 ? 35.785 -16.787 -44.448 1.00 84.12 590 GLY A N 1
ATOM 4334 C CA . GLY A 1 590 ? 36.195 -17.471 -43.214 1.00 84.12 590 GLY A CA 1
ATOM 4335 C C . GLY A 1 590 ? 35.300 -17.215 -41.993 1.00 84.12 590 GLY A C 1
ATOM 4336 O O . GLY A 1 590 ? 35.630 -17.684 -40.911 1.00 84.12 590 GLY A O 1
ATOM 4337 N N . GLY A 1 591 ? 34.172 -16.507 -42.143 1.00 90.31 591 GLY A N 1
ATOM 4338 C CA . GLY A 1 591 ? 33.143 -16.368 -41.101 1.00 90.31 591 GLY A CA 1
ATOM 4339 C C . GLY A 1 591 ? 33.350 -15.213 -40.114 1.00 90.31 591 GLY A C 1
ATOM 4340 O O . GLY A 1 591 ? 32.521 -15.014 -39.231 1.00 90.31 591 GLY A O 1
ATOM 4341 N N . ALA A 1 592 ? 34.424 -14.433 -40.253 1.00 94.44 592 ALA A N 1
ATOM 4342 C CA . ALA A 1 592 ? 34.648 -13.244 -39.430 1.00 94.44 592 ALA A CA 1
ATOM 4343 C C . ALA A 1 592 ? 33.638 -12.131 -39.761 1.00 94.44 592 ALA A C 1
ATOM 4345 O O . ALA A 1 592 ? 33.206 -12.004 -40.899 1.00 94.44 592 ALA A O 1
ATOM 4346 N N . THR A 1 593 ? 33.299 -11.274 -38.798 1.00 95.25 593 THR A N 1
ATOM 4347 C CA . THR A 1 593 ? 32.357 -10.147 -38.992 1.00 95.25 593 THR A CA 1
ATOM 4348 C C . THR A 1 593 ? 33.025 -8.773 -38.873 1.00 95.25 593 THR A C 1
ATOM 4350 O O . THR A 1 593 ? 32.361 -7.738 -38.862 1.00 95.25 593 THR A O 1
ATOM 4353 N N . SER A 1 594 ? 34.349 -8.745 -38.719 1.00 96.38 594 SER A N 1
ATOM 4354 C CA . SER A 1 594 ? 35.153 -7.531 -38.592 1.00 96.38 594 SER A CA 1
ATOM 4355 C C . SER A 1 594 ? 36.615 -7.807 -38.928 1.00 96.38 594 SER A C 1
ATOM 4357 O O . SER A 1 594 ? 37.061 -8.953 -38.884 1.00 96.38 594 SER A O 1
ATOM 4359 N N . VAL A 1 595 ? 37.377 -6.747 -39.193 1.00 96.12 595 VAL A N 1
ATOM 4360 C CA . VAL A 1 595 ? 38.844 -6.786 -39.287 1.00 96.12 595 VAL A CA 1
ATOM 4361 C C . VAL A 1 595 ? 39.418 -5.856 -38.225 1.00 96.12 595 VAL A C 1
ATOM 4363 O O . VAL A 1 595 ? 38.893 -4.758 -38.031 1.00 96.12 595 VAL A O 1
ATOM 4366 N N . SER A 1 596 ? 40.484 -6.283 -37.548 1.00 95.00 596 SER A N 1
ATOM 4367 C CA . SER A 1 596 ? 41.088 -5.530 -36.447 1.00 95.00 596 SER A CA 1
ATOM 4368 C C . SER A 1 596 ? 42.609 -5.437 -36.567 1.00 95.00 596 SER A C 1
ATOM 4370 O O . SER A 1 596 ? 43.257 -6.352 -37.071 1.00 95.00 596 SER A O 1
ATOM 4372 N N . THR A 1 597 ? 43.183 -4.336 -36.081 1.00 94.44 597 THR A N 1
ATOM 4373 C CA . THR A 1 597 ? 44.637 -4.099 -36.010 1.00 94.44 597 THR A CA 1
ATOM 4374 C C . THR A 1 597 ? 44.983 -3.320 -34.744 1.00 94.44 597 THR A C 1
ATOM 4376 O O . THR A 1 597 ? 44.168 -2.527 -34.276 1.00 94.44 597 THR A O 1
ATOM 4379 N N . SER A 1 598 ? 46.213 -3.441 -34.248 1.00 92.00 598 SER A N 1
ATOM 4380 C CA . SER A 1 598 ? 46.721 -2.626 -33.131 1.00 92.00 598 SER A CA 1
ATOM 4381 C C . SER A 1 598 ? 47.114 -1.192 -33.523 1.00 92.00 598 SER A C 1
ATOM 4383 O O . SER A 1 598 ? 47.456 -0.391 -32.657 1.00 92.00 598 SER A O 1
ATOM 4385 N N . ALA A 1 599 ? 47.084 -0.841 -34.814 1.00 89.25 599 ALA A N 1
ATOM 4386 C CA . ALA A 1 599 ? 47.375 0.518 -35.261 1.00 89.25 599 ALA A CA 1
ATOM 4387 C C . ALA A 1 599 ? 46.231 1.484 -34.925 1.00 89.25 599 ALA A C 1
ATOM 4389 O O . ALA A 1 599 ? 45.054 1.155 -35.092 1.00 89.25 599 ALA A O 1
ATOM 4390 N N . LEU A 1 600 ? 46.594 2.695 -34.502 1.00 89.19 600 LEU A N 1
ATOM 4391 C CA . LEU A 1 600 ? 45.683 3.820 -34.315 1.00 89.19 600 LEU A CA 1
ATOM 4392 C C . LEU A 1 600 ? 45.602 4.637 -35.614 1.00 89.19 600 LEU A C 1
ATOM 4394 O O . LEU A 1 600 ? 46.624 5.113 -36.107 1.00 89.19 600 LEU A O 1
ATOM 4398 N N . TYR A 1 601 ? 44.392 4.837 -36.139 1.00 88.19 601 TYR A N 1
ATOM 4399 C CA . TYR A 1 601 ? 44.158 5.621 -37.356 1.00 88.19 601 TYR A CA 1
ATOM 4400 C C . TYR A 1 601 ? 43.563 6.984 -37.006 1.00 88.19 601 TYR A C 1
ATOM 4402 O O . TYR A 1 601 ? 42.365 7.122 -36.757 1.00 88.19 601 TYR A O 1
ATOM 4410 N N . VAL A 1 602 ? 44.418 8.003 -37.006 1.00 85.69 602 VAL A N 1
ATOM 4411 C CA . VAL A 1 602 ? 44.019 9.403 -36.827 1.00 85.69 602 VAL A CA 1
ATOM 4412 C C . VAL A 1 602 ? 44.054 10.108 -38.172 1.00 85.69 602 VAL A C 1
ATOM 4414 O O . VAL A 1 602 ? 44.963 9.870 -38.971 1.00 85.69 602 VAL A O 1
ATOM 4417 N N . ASN A 1 603 ? 43.075 10.978 -38.414 1.00 83.88 603 ASN A N 1
ATOM 4418 C CA . ASN A 1 603 ? 43.034 11.793 -39.617 1.00 83.88 603 ASN A CA 1
ATOM 4419 C C . ASN A 1 603 ? 44.314 12.648 -39.747 1.00 83.88 603 ASN A C 1
ATOM 4421 O O . ASN A 1 603 ? 44.641 13.389 -38.817 1.00 83.88 603 ASN A O 1
ATOM 4425 N N . PRO A 1 604 ? 45.058 12.556 -40.866 1.00 67.94 604 PRO A N 1
ATOM 4426 C CA . PRO A 1 604 ? 46.410 13.095 -40.964 1.00 67.94 604 PRO A CA 1
ATOM 4427 C C . PRO A 1 604 ? 46.473 14.623 -41.072 1.00 67.94 604 PRO A C 1
ATOM 4429 O O . PRO A 1 604 ? 47.530 15.184 -40.789 1.00 67.94 604 PRO A O 1
ATOM 4432 N N . SER A 1 605 ? 45.396 15.310 -41.484 1.00 73.50 605 SER A N 1
ATOM 4433 C CA . SER A 1 605 ? 45.353 16.781 -41.510 1.00 73.50 605 SER A CA 1
ATOM 4434 C C . SER A 1 605 ? 43.936 17.339 -41.656 1.00 73.50 605 SER A C 1
ATOM 4436 O O . SER A 1 605 ? 43.141 16.844 -42.453 1.00 73.50 605 SER A O 1
ATOM 4438 N N . ALA A 1 606 ? 43.681 18.473 -40.996 1.00 65.44 606 ALA A N 1
ATOM 4439 C CA . ALA A 1 606 ? 42.461 19.267 -41.138 1.00 65.44 606 ALA A CA 1
ATOM 4440 C C . ALA A 1 606 ? 42.347 20.040 -42.474 1.00 65.44 606 ALA A C 1
ATOM 4442 O O . ALA A 1 606 ? 41.428 20.838 -42.648 1.00 65.44 606 ALA A O 1
ATOM 4443 N N . SER A 1 607 ? 43.270 19.846 -43.418 1.00 74.50 607 SER A N 1
ATOM 4444 C CA . SER A 1 607 ? 43.235 20.465 -44.751 1.00 74.50 607 SER A CA 1
ATOM 4445 C C . SER A 1 607 ? 42.927 19.483 -45.885 1.00 74.50 607 SER A C 1
ATOM 4447 O O . SER A 1 607 ? 42.768 19.915 -47.026 1.00 74.50 607 SER A O 1
ATOM 4449 N N . ASN A 1 608 ? 42.830 18.178 -45.605 1.00 80.69 608 ASN A N 1
ATOM 4450 C CA . ASN A 1 608 ? 42.688 17.170 -46.655 1.00 80.69 608 ASN A CA 1
ATOM 4451 C C . ASN A 1 608 ? 41.230 17.068 -47.142 1.00 80.69 608 ASN A C 1
ATOM 4453 O O . ASN A 1 608 ? 40.339 16.775 -46.338 1.00 80.69 608 ASN A O 1
ATOM 4457 N N . PRO A 1 609 ? 40.959 17.288 -48.442 1.00 85.00 609 PRO A N 1
ATOM 4458 C CA . PRO A 1 609 ? 39.609 17.207 -48.985 1.00 85.00 609 PRO A CA 1
ATOM 4459 C C . PRO A 1 609 ? 39.083 15.768 -49.027 1.00 85.00 609 PRO A C 1
ATOM 4461 O O . PRO A 1 609 ? 39.831 14.802 -49.208 1.00 85.00 609 PRO A O 1
ATOM 4464 N N . LEU A 1 610 ? 37.764 15.651 -48.903 1.00 89.69 610 LEU A N 1
ATOM 4465 C CA . LEU A 1 610 ? 37.018 14.439 -49.211 1.00 89.69 610 LEU A CA 1
ATOM 4466 C C . LEU A 1 610 ? 36.598 14.478 -50.682 1.00 89.69 610 LEU A C 1
ATOM 4468 O O . LEU A 1 610 ? 36.021 15.469 -51.130 1.00 89.69 610 LEU A O 1
ATOM 4472 N N . PHE A 1 611 ? 36.829 13.389 -51.408 1.00 90.62 611 PHE A N 1
ATOM 4473 C CA . PHE A 1 611 ? 36.421 13.255 -52.800 1.00 90.62 611 PHE A CA 1
ATOM 4474 C C . PHE A 1 611 ? 35.400 12.141 -52.990 1.00 90.62 611 PHE A C 1
ATOM 4476 O O . PHE A 1 611 ? 35.589 11.031 -52.485 1.00 90.62 611 PHE A O 1
ATOM 4483 N N . VAL A 1 612 ? 34.367 12.423 -53.783 1.00 93.38 612 VAL A N 1
ATOM 4484 C CA . VAL A 1 612 ? 33.351 11.461 -54.233 1.00 93.38 612 VAL A CA 1
ATOM 4485 C C . VAL A 1 612 ? 33.409 11.364 -55.755 1.00 93.38 612 VAL A C 1
ATOM 4487 O O . VAL A 1 612 ? 33.404 12.389 -56.434 1.00 93.38 612 VAL A O 1
ATOM 4490 N N . GLY A 1 613 ? 33.470 10.149 -56.296 1.00 90.00 613 GLY A N 1
ATOM 4491 C CA . GLY A 1 613 ? 33.452 9.893 -57.741 1.00 90.00 613 GLY A CA 1
ATOM 4492 C C . GLY A 1 613 ? 34.827 9.686 -58.396 1.00 90.00 613 GLY A C 1
ATOM 4493 O O . GLY A 1 613 ? 34.927 8.950 -59.376 1.00 90.00 613 GLY A O 1
ATOM 4494 N N . ASN A 1 614 ? 35.892 10.314 -57.886 1.00 85.56 614 ASN A N 1
ATOM 4495 C CA . ASN A 1 614 ? 37.270 10.160 -58.383 1.00 85.56 614 ASN A CA 1
ATOM 4496 C C . ASN A 1 614 ? 38.285 10.786 -57.405 1.00 85.56 614 ASN A C 1
ATOM 4498 O O . ASN A 1 614 ? 37.977 11.787 -56.767 1.00 85.56 614 ASN A O 1
ATOM 4502 N N . ARG A 1 615 ? 39.521 10.262 -57.359 1.00 78.69 615 ARG A N 1
ATOM 4503 C CA . ARG A 1 615 ? 40.661 10.843 -56.616 1.00 78.69 615 ARG A CA 1
ATOM 4504 C C . ARG A 1 615 ? 41.560 11.800 -57.414 1.00 78.69 615 ARG A C 1
ATOM 4506 O O . ARG A 1 615 ? 42.271 12.598 -56.822 1.00 78.69 615 ARG A O 1
ATOM 4513 N N . CYS A 1 616 ? 41.590 11.695 -58.742 1.00 73.19 616 CYS A N 1
ATOM 4514 C CA . CYS A 1 616 ? 42.597 12.332 -59.602 1.00 73.19 616 CYS A CA 1
ATOM 4515 C C . CYS A 1 616 ? 42.264 13.761 -60.067 1.00 73.19 616 CYS A C 1
ATOM 4517 O O . CYS A 1 616 ? 42.973 14.319 -60.905 1.00 73.19 616 CYS A O 1
ATOM 4519 N N . GLY A 1 617 ? 41.173 14.357 -59.586 1.00 72.62 617 GLY A N 1
ATOM 4520 C CA . GLY A 1 617 ? 40.727 15.664 -60.065 1.00 72.62 617 GLY A CA 1
ATOM 4521 C C . GLY A 1 617 ? 40.243 15.639 -61.525 1.00 72.62 617 GLY A C 1
ATOM 4522 O O . GLY A 1 617 ? 39.639 14.664 -61.968 1.00 72.62 617 GLY A O 1
ATOM 4523 N N . ASN A 1 618 ? 40.502 16.716 -62.276 1.00 67.69 618 ASN A N 1
ATOM 4524 C CA . ASN A 1 618 ? 39.949 16.919 -63.627 1.00 67.69 618 ASN A CA 1
ATOM 4525 C C . ASN A 1 618 ? 40.695 16.179 -64.760 1.00 67.69 618 ASN A C 1
ATOM 4527 O O . ASN A 1 618 ? 40.206 16.185 -65.888 1.00 67.69 618 ASN A O 1
ATOM 4531 N N . SER A 1 619 ? 41.841 15.541 -64.490 1.00 66.94 619 SER A N 1
ATOM 4532 C CA . SER A 1 619 ? 42.674 14.882 -65.512 1.00 66.94 619 SER A CA 1
ATOM 4533 C C . SER A 1 619 ? 42.637 13.352 -65.367 1.00 66.94 619 SER A C 1
ATOM 4535 O O . SER A 1 619 ? 43.361 12.807 -64.527 1.00 66.94 619 SER A O 1
ATOM 4537 N N . PRO A 1 620 ? 41.807 12.627 -66.146 1.00 68.94 620 PRO A N 1
ATOM 4538 C CA . PRO A 1 620 ? 41.744 11.169 -66.083 1.00 68.94 620 PRO A CA 1
ATOM 4539 C C . PRO A 1 620 ? 42.953 10.538 -66.791 1.00 68.94 620 PRO A C 1
ATOM 4541 O O . PRO A 1 620 ? 42.931 10.296 -67.993 1.00 68.94 620 PRO A O 1
ATOM 4544 N N . ASN A 1 621 ? 44.025 10.263 -66.048 1.00 66.75 621 ASN A N 1
ATOM 4545 C CA . ASN A 1 621 ? 45.175 9.513 -66.563 1.00 66.75 621 ASN A CA 1
ATOM 4546 C C . ASN A 1 621 ? 44.959 7.994 -66.423 1.00 66.75 621 ASN A C 1
ATOM 4548 O O . ASN A 1 621 ? 44.170 7.539 -65.589 1.00 66.75 621 ASN A O 1
ATOM 4552 N N . ALA A 1 622 ? 45.712 7.196 -67.190 1.00 56.72 622 ALA A N 1
ATOM 4553 C CA . ALA A 1 622 ? 45.776 5.744 -67.019 1.00 56.72 622 ALA A CA 1
ATOM 4554 C C . ALA A 1 622 ? 46.249 5.407 -65.587 1.00 56.72 622 ALA A C 1
ATOM 4556 O O . ALA A 1 622 ? 47.397 5.667 -65.236 1.00 56.72 622 ALA A O 1
ATOM 4557 N N . GLY A 1 623 ? 45.344 4.895 -64.746 1.00 64.44 623 GLY A N 1
ATOM 4558 C CA . GLY A 1 623 ? 45.583 4.635 -63.314 1.00 64.44 623 GLY A CA 1
ATOM 4559 C C . GLY A 1 623 ? 44.656 5.393 -62.352 1.00 64.44 623 GLY A C 1
ATOM 4560 O O . GLY A 1 623 ? 44.742 5.215 -61.131 1.00 64.44 623 GLY A O 1
ATOM 4561 N N . CYS A 1 624 ? 43.758 6.233 -62.871 1.00 74.88 624 CYS A N 1
ATOM 4562 C CA . CYS A 1 624 ? 42.708 6.864 -62.077 1.00 74.88 624 CYS A CA 1
ATOM 4563 C C . CYS A 1 624 ? 41.503 5.935 -61.904 1.00 74.88 624 CYS A C 1
ATOM 4565 O O . CYS A 1 624 ? 40.874 5.515 -62.871 1.00 74.88 624 CYS A O 1
ATOM 4567 N N . GLU A 1 625 ? 41.183 5.640 -60.646 1.00 81.62 625 GLU A N 1
ATOM 4568 C CA . GLU A 1 625 ? 40.058 4.800 -60.231 1.00 81.62 625 GLU A CA 1
ATOM 4569 C C . GLU A 1 625 ? 38.760 5.619 -60.328 1.00 81.62 625 GLU A C 1
ATOM 4571 O O . GLU A 1 625 ? 38.304 6.197 -59.345 1.00 81.62 625 GLU A O 1
ATOM 4576 N N . LEU A 1 626 ? 38.183 5.757 -61.522 1.00 86.50 626 LEU A N 1
ATOM 4577 C CA . LEU A 1 626 ? 36.966 6.553 -61.727 1.00 86.50 626 LEU A CA 1
ATOM 4578 C C . LEU A 1 626 ? 35.724 5.758 -61.338 1.00 86.50 626 LEU A C 1
ATOM 4580 O O . LEU A 1 626 ? 35.491 4.675 -61.871 1.00 86.50 626 LEU A O 1
ATOM 4584 N N . TYR A 1 627 ? 34.883 6.315 -60.472 1.00 89.62 627 TYR A N 1
ATOM 4585 C CA . TYR A 1 627 ? 33.580 5.727 -60.201 1.00 89.62 627 TYR A CA 1
ATOM 4586 C C . TYR A 1 627 ? 32.569 6.096 -61.268 1.00 89.62 627 TYR A C 1
ATOM 4588 O O . TYR A 1 627 ? 32.392 7.268 -61.606 1.00 89.62 627 TYR A O 1
ATOM 4596 N N . ARG A 1 628 ? 31.918 5.049 -61.779 1.00 88.69 628 ARG A N 1
ATOM 4597 C CA . ARG A 1 628 ? 30.878 5.104 -62.797 1.00 88.69 628 ARG A CA 1
ATOM 4598 C C . ARG A 1 628 ? 29.570 4.640 -62.176 1.00 88.69 628 ARG A C 1
ATOM 4600 O O . ARG A 1 628 ? 29.490 3.508 -61.703 1.00 88.69 628 ARG A O 1
ATOM 4607 N N . GLY A 1 629 ? 28.554 5.494 -62.183 1.00 90.31 629 GLY A N 1
ATOM 4608 C CA . GLY A 1 629 ? 27.229 5.192 -61.633 1.00 90.31 629 GLY A CA 1
ATOM 4609 C C . GLY A 1 629 ? 26.743 6.245 -60.643 1.00 90.31 629 GLY A C 1
ATOM 4610 O O . GLY A 1 629 ? 27.301 7.341 -60.573 1.00 90.31 629 GLY A O 1
ATOM 4611 N N . ASN A 1 630 ? 25.695 5.923 -59.887 1.00 92.56 630 ASN A N 1
ATOM 4612 C CA . ASN A 1 630 ? 25.026 6.881 -59.004 1.00 92.56 630 ASN A CA 1
ATOM 4613 C C . ASN A 1 630 ? 25.463 6.720 -57.539 1.00 92.56 630 ASN A C 1
ATOM 4615 O O . ASN A 1 630 ? 25.818 5.618 -57.113 1.00 92.56 630 ASN A O 1
ATOM 4619 N N . VAL A 1 631 ? 25.432 7.812 -56.776 1.00 94.56 631 VAL A N 1
ATOM 4620 C CA . VAL A 1 631 ? 25.642 7.865 -55.321 1.00 94.56 631 VAL A CA 1
ATOM 4621 C C . VAL A 1 631 ? 24.548 8.722 -54.688 1.00 94.56 631 VAL A C 1
ATOM 4623 O O . VAL A 1 631 ? 24.160 9.745 -55.254 1.00 94.56 631 VAL A O 1
ATOM 4626 N N . ASP A 1 632 ? 24.075 8.312 -53.515 1.00 94.12 632 ASP A N 1
ATOM 4627 C CA . ASP A 1 632 ? 23.033 8.997 -52.750 1.00 94.12 632 ASP A CA 1
ATOM 4628 C C . ASP A 1 632 ? 23.298 8.910 -51.228 1.00 94.12 632 ASP A C 1
ATOM 4630 O O . ASP A 1 632 ? 24.026 8.033 -50.757 1.00 94.12 632 ASP A O 1
ATOM 4634 N N . SER A 1 633 ? 22.734 9.859 -50.478 1.00 93.12 633 SER A N 1
ATOM 4635 C CA . SER A 1 633 ? 22.645 9.939 -49.012 1.00 93.12 633 SER A CA 1
ATOM 4636 C C . SER A 1 633 ? 23.957 9.634 -48.292 1.00 93.12 633 SER A C 1
ATOM 4638 O O . SER A 1 633 ? 24.063 8.707 -47.485 1.00 93.12 633 SER A O 1
ATOM 4640 N N . ILE A 1 634 ? 24.982 10.427 -48.600 1.00 95.62 634 ILE A N 1
ATOM 4641 C CA . ILE A 1 634 ? 26.301 10.287 -47.982 1.00 95.62 634 ILE A CA 1
ATOM 4642 C C . ILE A 1 634 ? 26.253 10.887 -46.583 1.00 95.62 634 ILE A C 1
ATOM 4644 O O . ILE A 1 634 ? 25.973 12.074 -46.419 1.00 95.62 634 ILE A O 1
ATOM 4648 N N . ARG A 1 635 ? 26.592 10.082 -45.578 1.00 94.94 635 ARG A N 1
ATOM 4649 C CA . ARG A 1 635 ? 26.668 10.497 -44.177 1.00 94.94 635 ARG A CA 1
ATOM 4650 C C . ARG A 1 635 ? 27.977 10.071 -43.550 1.00 94.94 635 ARG A C 1
ATOM 4652 O O . ARG A 1 635 ? 28.417 8.935 -43.721 1.00 94.94 635 ARG A O 1
ATOM 4659 N N . ILE A 1 636 ? 28.587 10.983 -42.803 1.00 94.44 636 ILE A N 1
ATOM 4660 C CA . ILE A 1 636 ? 29.832 10.736 -42.071 1.00 94.44 636 ILE A CA 1
ATOM 4661 C C . ILE A 1 636 ? 29.626 11.134 -40.616 1.00 94.44 636 ILE A C 1
ATOM 4663 O O . ILE A 1 636 ? 29.087 12.203 -40.339 1.00 94.44 636 ILE A O 1
ATOM 4667 N N . TYR A 1 637 ? 30.088 10.292 -39.697 1.00 93.81 637 TYR A N 1
ATOM 4668 C CA . TYR A 1 637 ? 29.960 10.459 -38.251 1.00 93.81 637 TYR A CA 1
ATOM 4669 C C . TYR A 1 637 ? 31.335 10.402 -37.588 1.00 93.81 637 TYR A C 1
ATOM 4671 O O . TYR A 1 637 ? 32.147 9.569 -37.981 1.00 93.81 637 TYR A O 1
ATOM 4679 N N . ASN A 1 638 ? 31.578 11.197 -36.541 1.00 92.00 638 ASN A N 1
ATOM 4680 C CA . ASN A 1 638 ? 32.767 11.074 -35.677 1.00 92.00 638 ASN A CA 1
ATOM 4681 C C . ASN A 1 638 ? 32.542 10.095 -34.511 1.00 92.00 638 ASN A C 1
ATOM 4683 O O . ASN A 1 638 ? 33.035 10.292 -33.402 1.00 92.00 638 ASN A O 1
ATOM 4687 N N . ARG A 1 639 ? 31.750 9.048 -34.741 1.00 92.31 639 ARG A N 1
ATOM 4688 C CA . ARG A 1 639 ? 31.564 7.931 -33.814 1.00 92.31 639 ARG A CA 1
ATOM 4689 C C . ARG A 1 639 ? 31.322 6.640 -34.579 1.00 92.31 639 ARG A C 1
ATOM 4691 O O . ARG A 1 639 ? 30.907 6.667 -35.739 1.00 92.31 639 ARG A O 1
ATOM 4698 N N . ALA A 1 640 ? 31.559 5.511 -33.923 1.00 93.06 640 ALA A N 1
ATOM 4699 C CA . ALA A 1 640 ? 31.150 4.211 -34.436 1.00 93.06 640 ALA A CA 1
ATOM 4700 C C . ALA A 1 640 ? 29.634 4.048 -34.225 1.00 93.06 640 ALA A C 1
ATOM 4702 O O . ALA A 1 640 ? 29.178 4.083 -33.084 1.00 93.06 640 ALA A O 1
ATOM 4703 N N . LEU A 1 641 ? 28.867 3.904 -35.307 1.00 92.56 641 LEU A N 1
ATOM 4704 C CA . LEU A 1 641 ? 27.439 3.602 -35.241 1.00 92.56 641 LEU A CA 1
ATOM 4705 C C . LEU A 1 641 ? 27.230 2.162 -34.753 1.00 92.56 641 LEU A C 1
ATOM 4707 O O . LEU A 1 641 ? 28.010 1.256 -35.076 1.00 92.56 641 LEU A O 1
ATOM 4711 N N . ALA A 1 642 ? 26.162 1.950 -33.996 1.00 90.12 642 ALA A N 1
ATOM 4712 C CA . ALA A 1 642 ? 25.655 0.634 -33.647 1.00 90.12 642 ALA A CA 1
ATOM 4713 C C . ALA A 1 642 ? 24.921 -0.006 -34.842 1.00 90.12 642 ALA A C 1
ATOM 4715 O O . ALA A 1 642 ? 24.497 0.671 -35.777 1.00 90.12 642 ALA A O 1
ATOM 4716 N N . ALA A 1 643 ? 24.772 -1.333 -34.823 1.00 89.62 643 ALA A N 1
ATOM 4717 C CA . ALA A 1 643 ? 24.175 -2.074 -35.939 1.00 89.62 643 ALA A CA 1
ATOM 4718 C C . ALA A 1 643 ? 22.722 -1.648 -36.233 1.00 89.62 643 ALA A C 1
ATOM 4720 O O . ALA A 1 643 ? 22.354 -1.496 -37.393 1.00 89.62 643 ALA A O 1
ATOM 4721 N N . ASN A 1 644 ? 21.930 -1.382 -35.192 1.00 84.44 644 ASN A N 1
ATOM 4722 C CA . ASN A 1 644 ? 20.556 -0.884 -35.306 1.00 84.44 644 ASN A CA 1
ATOM 4723 C C . ASN A 1 644 ? 20.478 0.532 -35.906 1.00 84.44 644 ASN A C 1
ATOM 4725 O O . ASN A 1 644 ? 19.549 0.835 -36.644 1.00 84.44 644 ASN A O 1
ATOM 4729 N N . GLU A 1 645 ? 21.457 1.399 -35.639 1.00 88.81 645 GLU A N 1
ATOM 4730 C CA . GLU A 1 645 ? 21.532 2.725 -36.269 1.00 88.81 645 GLU A CA 1
ATOM 4731 C C . GLU A 1 645 ? 21.851 2.613 -37.766 1.00 88.81 645 GLU A C 1
ATOM 4733 O O . GLU A 1 645 ? 21.292 3.343 -38.579 1.00 88.81 645 GLU A O 1
ATOM 4738 N N . VAL A 1 646 ? 22.723 1.673 -38.149 1.00 92.62 646 VAL A N 1
ATOM 4739 C CA . VAL A 1 646 ? 23.025 1.390 -39.561 1.00 92.62 646 VAL A CA 1
ATOM 4740 C C . VAL A 1 646 ? 21.803 0.822 -40.287 1.00 92.62 646 VAL A C 1
ATOM 4742 O O . VAL A 1 646 ? 21.529 1.215 -41.421 1.00 92.62 646 VAL A O 1
ATOM 4745 N N . GLU A 1 647 ? 21.052 -0.063 -39.637 1.00 90.12 647 GLU A N 1
ATOM 4746 C CA . GLU A 1 647 ? 19.780 -0.576 -40.148 1.00 90.12 647 GLU A CA 1
ATOM 4747 C C . GLU A 1 647 ? 18.733 0.540 -40.301 1.00 90.12 647 GLU A C 1
ATOM 4749 O O . GLU A 1 647 ? 18.049 0.609 -41.322 1.00 90.12 647 GLU A O 1
ATOM 4754 N N . ALA A 1 648 ? 18.654 1.473 -39.348 1.00 87.19 648 ALA A N 1
ATOM 4755 C CA . ALA A 1 648 ? 17.776 2.637 -39.447 1.00 87.19 648 ALA A CA 1
ATOM 4756 C C . ALA A 1 648 ? 18.126 3.527 -40.652 1.00 87.19 648 ALA A C 1
ATOM 4758 O O . ALA A 1 648 ? 17.235 3.927 -41.395 1.00 87.19 648 ALA A O 1
ATOM 4759 N N . LEU A 1 649 ? 19.420 3.773 -40.898 1.00 90.62 649 LEU A N 1
ATOM 4760 C CA . LEU A 1 649 ? 19.894 4.514 -42.076 1.00 90.62 649 LEU A CA 1
ATOM 4761 C C . LEU A 1 649 ? 19.571 3.813 -43.403 1.00 90.62 649 LEU A C 1
ATOM 4763 O O . LEU A 1 649 ? 19.410 4.476 -44.426 1.00 90.62 649 LEU A O 1
ATOM 4767 N N . PHE A 1 650 ? 19.496 2.482 -43.406 1.00 91.75 650 PHE A N 1
ATOM 4768 C CA . PHE A 1 650 ? 19.067 1.714 -44.572 1.00 91.75 650 PHE A CA 1
ATOM 4769 C C . PHE A 1 650 ? 17.555 1.832 -44.814 1.00 91.75 650 PHE A C 1
ATOM 4771 O O . PHE A 1 650 ? 17.128 1.991 -45.955 1.00 91.75 650 PHE A O 1
ATOM 4778 N N . ASN A 1 651 ? 16.751 1.787 -43.752 1.00 87.44 651 ASN A N 1
ATOM 4779 C CA . ASN A 1 651 ? 15.289 1.837 -43.841 1.00 87.44 651 ASN A CA 1
ATOM 4780 C C . ASN A 1 651 ? 14.723 3.256 -44.026 1.00 87.44 651 ASN A C 1
ATOM 4782 O O . ASN A 1 651 ? 13.522 3.419 -44.238 1.00 87.44 651 ASN A O 1
ATOM 4786 N N . GLU A 1 652 ? 15.562 4.285 -43.944 1.00 81.00 652 GLU A N 1
ATOM 4787 C CA . GLU A 1 652 ? 15.154 5.675 -44.113 1.00 81.00 652 GLU A CA 1
ATOM 4788 C C . GLU A 1 652 ? 14.658 5.958 -45.543 1.00 81.00 652 GLU A C 1
ATOM 4790 O O . GLU A 1 652 ? 15.359 5.748 -46.543 1.00 81.00 652 GLU A O 1
ATOM 4795 N N . THR A 1 653 ? 13.446 6.496 -45.651 1.00 62.25 653 THR A N 1
ATOM 4796 C CA . THR A 1 653 ? 12.907 7.055 -46.895 1.00 62.25 653 THR A CA 1
ATOM 4797 C C . THR A 1 653 ? 13.376 8.505 -47.050 1.00 62.25 653 THR A C 1
ATOM 4799 O O . THR A 1 653 ? 13.129 9.307 -46.152 1.00 62.25 653 THR A O 1
ATOM 4802 N N . ASN A 1 654 ? 14.056 8.823 -48.162 1.00 53.69 654 ASN A N 1
ATOM 4803 C CA . ASN A 1 654 ? 14.507 10.184 -48.520 1.00 53.69 654 ASN A CA 1
ATOM 4804 C C . ASN A 1 654 ? 13.381 11.223 -48.570 1.00 53.69 654 ASN A C 1
ATOM 4806 O O . ASN A 1 654 ? 12.285 10.867 -49.056 1.00 53.69 654 ASN A O 1
#

Mean predicted aligned error: 17.2 Å

Secondary structure (DSSP, 8-state):
--EEEEEEEEEEEEEETTEEEEEEEEEE-EE-TTS-SEEEE-TTPPP-PPPEE----HHHHHHHHH-GGGEEEEEEEEEEE-TTS-BTHHHHHHHHTTEEEEEEE-SSS-EEEEEEESSS-EETTEE--EEHHHIIIIIS---EEEEE-TTS-EEEEEEE-TTS-SS-EEE--TTTTEEEEEEEEES----TT--GGG-EE-TT-EEEEEEEE-SSSSS--HHHHHHHT-BTTBSSSS-SS--HHIIIII-EEE--SS--TT-SEEE---TT-SSSSSSS--HHHHHHHT--TT-SSSS-SSS-GGG-S-TT-TTS-SPPPPEEEEEEEEEETTEEEEEEEEE-SSEEEEEEE-SSS-EEEE-THHHHEEEEEEE-SS-SEEEEEEEEEETT--EEEEEEEEE---SSTTEEEEE--SSS---TTSS--PEEEESGGGEEEE--TT--TTSEEEES---SSS-BTTTB--EEEES------SS---EEEEEEEEEB--SS-EEEEEEESTTSS-EEEEEEEEEEEETTEEEEEEEEEEEEE-SSS-EEEE-SSPP-SBPPPEEEEEEEEEETTEEEEEEEETTEEPPPTTS-S-EEES-----S-TTPPEEES-SSTT---TT--B--EEEEEEEEESSPPPHHHHHHHHH---

Foldseek 3Di:
DKKKKAPWKKWKWFADQFANVDIDTQGIKDFDDPFDRMDIDDVPRDDDDTDIDDDGDPVVVVVCVVPVLRIDMDTPDIFIADPVRHTCVVVVVVLLQFWEWEWEAAVPPDIDIDTGGQQPDDDPNDRFADFPLCCCCPPVVKDFDWDQDPVRATDTAWIADPVPDDPRIRGADVQQQKDKDFPDKDPFDDDPRHHNRGGGTHRNMYTYIYTFGQRCPLPQTPVRCSSLVADSNAQQRQPLPDGPCCQNPPADFAAAPDDAPPPRGGAHARSNDQQRCPLPQGPVNCVVLSAHSNDQQRRPLPDGPVGDPRSRYNVCPDQDAKAKDPWDWDDDQQKIWTWIAIDGPFWAWKKKDFQPRDIDIGGDPCRGTPTDMDHDPDFDWGKIKMWTAGPVGHIYIDIDIDGGFNLLPQWQFKQQQPLAQFTPSPNRQGKDKAPDVFWDQQQDLVRRGRRWIFGQADDDPPCRLHFWGIKIKTWFRFQAAPVQLWKKKKKKFQFAQDFAKAWAKFWADPPDPATQKGWIAAQADHPPHTAEHHQWIWIWGDDPDIAIDIQPDGADHRGRIKMKMKTWDDDPQKIKIWIDILLHQGQGVVRDRIDMDSDRRGDNDSGIIMMGQWDPGTGNDDRTRGTGGIMRTIIMGSHGDDSVNSNVVSPDDD

Solvent-accessible surface area (backbone atoms only — not comparable to full-atom values): 35263 Å² total; per-residue (Å²): 119,49,36,30,41,30,69,69,34,39,28,38,28,30,55,29,75,73,41,66,87,41,74,40,81,72,44,72,46,42,72,39,97,85,45,78,69,53,49,77,37,49,77,93,55,76,81,77,88,80,51,64,45,71,94,69,57,69,70,62,48,51,58,41,66,78,45,64,75,42,61,43,80,44,80,72,40,69,44,51,19,43,90,83,68,48,60,44,64,67,58,48,52,59,49,32,66,38,14,18,41,41,37,41,34,66,66,75,87,53,68,53,76,47,77,41,72,13,71,78,38,65,58,96,86,39,70,71,23,39,37,40,42,52,42,33,42,75,69,68,66,29,50,70,43,67,41,64,47,100,86,68,31,34,36,63,41,31,42,32,43,80,87,80,48,103,65,32,65,51,62,54,29,83,89,63,36,29,44,63,41,78,80,45,65,38,91,59,88,80,57,96,75,56,32,51,50,66,43,65,39,33,53,57,16,35,43,33,35,32,37,43,36,20,68,52,66,58,80,48,34,36,80,51,24,65,62,72,66,37,46,54,79,37,48,34,52,49,66,53,82,54,38,37,39,44,31,56,74,65,42,49,70,27,64,50,81,51,98,39,96,79,54,69,37,67,41,40,46,45,48,69,39,47,39,52,53,70,56,82,46,35,38,52,55,26,62,73,74,38,42,43,41,76,37,45,38,53,34,67,50,83,38,41,42,69,78,36,95,46,44,35,35,51,87,58,36,73,83,70,54,28,44,61,42,76,76,43,77,49,79,55,94,32,27,38,40,39,36,31,38,43,53,58,97,53,63,58,34,23,36,38,34,55,57,81,86,50,71,48,80,32,51,72,71,50,31,35,52,36,74,48,76,52,74,59,94,64,62,43,79,28,53,31,35,40,40,29,33,31,76,86,69,38,63,15,70,42,76,46,81,45,80,38,61,58,84,64,70,60,42,63,39,25,36,56,24,82,73,52,48,54,31,75,49,75,69,73,54,43,40,45,78,37,54,55,96,19,39,33,73,27,57,31,94,83,68,43,75,32,27,11,41,32,14,25,60,71,82,77,87,75,41,28,66,65,68,27,31,12,26,36,42,24,63,47,68,77,49,22,36,94,93,43,49,18,18,24,43,35,33,34,37,25,44,47,66,73,96,64,36,21,25,50,36,34,29,45,37,86,94,49,101,46,55,46,38,34,37,33,31,11,57,36,78,52,89,98,42,75,41,66,39,76,48,11,49,22,42,40,31,66,58,100,62,69,51,68,46,53,52,74,61,64,65,63,54,80,39,67,78,43,37,40,33,40,28,29,40,65,57,97,70,32,30,36,39,35,46,29,49,66,35,39,78,43,63,31,86,90,71,42,59,61,44,73,44,70,62,84,68,53,59,91,55,85,75,31,41,30,27,31,20,30,82,61,62,63,58,56,51,98,87,53,35,53,20,28,29,36,41,33,51,39,34,33,23,50,36,51,63,54,66,68,47,45,30,48,66,53,70,57,81,132

Radius of gyration: 55.4 Å; Cα contacts (8 Å, |Δi|>4): 1553; chains: 1; bounding box: 110×58×146 Å